Protein AF-A0A9P8UMS5-F1 (afdb_monomer_lite)

Sequence (512 aa):
MGGIAFSLKDPRGLNTPRMPPNVYRQVRDHCHSALRKRFMAVASPIEAPAKKDYGDVDVFVAWDKTQTPLGNFEDIGQLLGAPYARVDDLVNCEAQFAVPWPEGLDEPDGSVYELNLRYCQIDLHICQSINELHWMLWYYAHGDLKPMIQNMIRPFNITISTKGLFLRIPEIRNGSKRILITNEPSEALRLLDYDPFDPAWEHEFTSIEQLFKFTTKCRFFGGFHHTELTGEDGRIMAVRDVFKSWVADFIPTCVDSHTEAYMTSDQVRAIIFDLFPKTKAEYKLALLKAKKRKRSDLINHTIKPCIPLIEGMTTKWHNVASTALVEIIMDLNYSLGFAPTRLLRDVNGNYNEQEVRVFVKEAWKLVGDAAWDRQYGPMCKYGQCLEKKASEAEYEGENRSDEEPQTEDDDEGIKFPSRPEGFRQTCNVIKSGRYTREGDEDSAFETIYCEDSDEETGGLFKKPDYRDHDYSKHSRLDNLLPKNIDRWMDCVKQKKGNTIDPDLLEGLNMWA

Foldseek 3Di:
DDQCCQQPVNPNNAAADWAAPVQLVVLQVLLQVLCVVFFVDKDFAAEAAPDGTHNETEIEGEHGPVPPDDPPCVVVCVSSVFPDKDQPPDDPARIKTWHWGDPPPPDPPPDDDPDRTYTHIYGYHYDHDVLLSQLQSLCPHNNCLNVLLQLLCVQLQWHDDSQAIWHFDCVFPNRPDIDHLDSHVCLVCVLQVHDPPPCSRVHYDNDLVVSLVNSCNGPSNLARLPPDDDPVLVVCLVPPVSSVCSPPPVSVVCNVPRPDDHDHSVNSVVVSCVSGVVRVVVSVVVVVVRVVVLLVCCLPVQQLVLQDPDPPDDPVLSVQLSVQLSCCLPVVDCVLVDHQPDDQADPVRRGPSVSSSVSNNVCSVVSSVSSCCVVCVVVVVVVVVVVVVVVVVVVVVVPDDDDDDDDDDDDDDDDDDDDDDDDDDDDDDDDDDDDDDDDDDDDDDPDDDDPDDPDDDDDDDDDDDDDDDDPPDDPDDPPDPPPVVVVVVVVVCVVPPNDDPVVVVVVVVSVD

Organism: NCBI:txid152316

Structure (mmCIF, N/CA/C/O backbone):
data_AF-A0A9P8UMS5-F1
#
_entry.id   AF-A0A9P8UMS5-F1
#
loop_
_atom_site.group_PDB
_atom_site.id
_atom_site.type_symbol
_atom_site.label_atom_id
_atom_site.label_alt_id
_atom_site.label_comp_id
_atom_site.label_asym_id
_atom_site.label_entity_id
_atom_site.label_seq_id
_atom_site.pdbx_PDB_ins_code
_atom_site.Cartn_x
_atom_site.Cartn_y
_atom_site.Cartn_z
_atom_site.occupancy
_atom_site.B_iso_or_equiv
_atom_site.auth_seq_id
_atom_site.auth_comp_id
_atom_site.auth_asym_id
_atom_site.auth_atom_id
_atom_site.pdbx_PDB_model_num
ATOM 1 N N . MET A 1 1 ? 1.211 4.578 18.546 1.00 50.31 1 MET A N 1
ATOM 2 C CA . MET A 1 1 ? 0.247 5.156 19.506 1.00 50.31 1 MET A CA 1
ATOM 3 C C . MET A 1 1 ? -0.585 6.213 18.789 1.00 50.31 1 MET A C 1
ATOM 5 O O . MET A 1 1 ? -0.018 7.227 18.403 1.00 50.31 1 MET A O 1
ATOM 9 N N . GLY A 1 2 ? -1.865 5.925 18.531 1.00 65.75 2 GLY A N 1
ATOM 10 C CA . GLY A 1 2 ? -2.870 6.878 18.027 1.00 65.75 2 GLY A CA 1
ATOM 11 C C . GLY A 1 2 ? -3.561 7.652 19.162 1.00 65.75 2 GLY A C 1
ATOM 12 O O . GLY A 1 2 ? -3.169 7.497 20.325 1.00 65.75 2 GLY A O 1
ATOM 13 N N . GLY A 1 3 ? -4.559 8.481 18.848 1.00 68.31 3 GLY A N 1
ATOM 14 C CA . GLY A 1 3 ? -5.331 9.233 19.856 1.00 68.31 3 GLY A CA 1
ATOM 15 C C . GLY A 1 3 ? -4.737 10.565 20.346 1.00 68.31 3 GLY A C 1
ATOM 16 O O . GLY A 1 3 ? -5.070 11.026 21.436 1.00 68.31 3 GLY A O 1
ATOM 17 N N . ILE A 1 4 ? -3.807 11.170 19.598 1.00 81.25 4 ILE A N 1
ATOM 18 C CA . ILE A 1 4 ? -3.137 12.432 19.989 1.00 81.25 4 ILE A CA 1
ATOM 19 C C . ILE A 1 4 ? -3.641 13.667 19.232 1.00 81.25 4 ILE A C 1
ATOM 21 O O . ILE A 1 4 ? -3.075 14.757 19.360 1.00 81.25 4 ILE A O 1
ATOM 25 N N . ALA A 1 5 ? -4.662 13.502 18.388 1.00 81.94 5 ALA A N 1
ATOM 26 C CA . ALA A 1 5 ? -5.117 14.552 17.487 1.00 81.94 5 ALA A CA 1
ATOM 27 C C . ALA A 1 5 ? -5.604 15.781 18.250 1.00 81.94 5 ALA A C 1
ATOM 29 O O . ALA A 1 5 ? -5.237 16.901 17.910 1.00 81.94 5 ALA A O 1
ATOM 30 N N . PHE A 1 6 ? -6.392 15.569 19.299 1.00 85.00 6 PHE A N 1
ATOM 31 C CA . PHE A 1 6 ? -6.988 16.662 20.057 1.00 85.00 6 PHE A CA 1
ATOM 32 C C . PHE A 1 6 ? -6.172 17.091 21.279 1.00 85.00 6 PHE A C 1
ATOM 34 O O . PHE A 1 6 ? -6.304 18.229 21.718 1.00 85.00 6 PHE A O 1
ATOM 41 N N . SER A 1 7 ? -5.313 16.219 21.806 1.00 81.00 7 SER A N 1
ATOM 42 C CA . SER A 1 7 ? -4.506 16.514 22.994 1.00 81.00 7 SER A CA 1
ATOM 43 C C . SER A 1 7 ? -3.207 17.256 22.679 1.00 81.00 7 SER A C 1
ATOM 45 O O . SER A 1 7 ? -2.796 18.109 23.460 1.00 81.00 7 SER A O 1
ATOM 47 N N . LEU A 1 8 ? -2.558 16.955 21.545 1.00 76.94 8 LEU A N 1
ATOM 48 C CA . LEU A 1 8 ? -1.265 17.551 21.176 1.00 76.94 8 LEU A CA 1
ATOM 49 C C . LEU A 1 8 ? -1.310 18.394 19.901 1.00 76.94 8 LEU A C 1
ATOM 51 O O . LEU A 1 8 ? -0.555 19.357 19.791 1.00 76.94 8 LEU A O 1
ATOM 55 N N . LYS A 1 9 ? -2.135 18.016 18.916 1.00 75.88 9 LYS A N 1
ATOM 56 C CA . LYS A 1 9 ? -2.167 18.704 17.612 1.00 75.88 9 LYS A CA 1
ATOM 57 C C . LYS A 1 9 ? -3.229 19.798 17.529 1.00 75.88 9 LYS A C 1
ATOM 59 O O . LYS A 1 9 ? -3.128 20.669 16.671 1.00 75.88 9 LYS A O 1
ATOM 64 N N . ASP A 1 10 ? -4.240 19.754 18.389 1.00 76.62 10 ASP A N 1
ATOM 65 C CA . ASP A 1 10 ? -5.290 20.762 18.438 1.00 76.62 10 ASP A CA 1
ATOM 66 C C . ASP A 1 10 ? -4.930 21.867 19.445 1.00 76.62 10 ASP A C 1
ATOM 68 O O . ASP A 1 10 ? -4.607 21.549 20.593 1.00 76.62 10 ASP A O 1
ATOM 72 N N . PRO A 1 11 ? -5.021 23.158 19.071 1.00 78.31 11 PRO A N 1
ATOM 73 C CA . PRO A 1 11 ? -4.744 24.270 19.982 1.00 78.31 11 PRO A CA 1
ATOM 74 C C . PRO A 1 11 ? -5.597 24.272 21.256 1.00 78.31 11 PRO A C 1
ATOM 76 O O . PRO A 1 11 ? -5.206 24.878 22.251 1.00 78.31 11 PRO A O 1
ATOM 79 N N . ARG A 1 12 ? -6.767 23.619 21.231 1.00 83.06 12 ARG A N 1
ATOM 80 C CA . ARG A 1 12 ? -7.668 23.502 22.383 1.00 83.06 12 ARG A CA 1
ATOM 81 C C . ARG A 1 12 ? -7.149 22.529 23.441 1.00 83.06 12 ARG A C 1
ATOM 83 O O . ARG A 1 12 ? -7.604 22.620 24.575 1.00 83.06 12 ARG A O 1
ATOM 90 N N . GLY A 1 13 ? -6.245 21.609 23.086 1.00 84.31 13 GLY A N 1
ATOM 91 C CA . GLY A 1 13 ? -5.661 20.640 24.018 1.00 84.31 13 GLY A CA 1
ATOM 92 C C . GLY A 1 13 ? -6.715 19.816 24.762 1.00 84.31 13 GLY A C 1
ATOM 93 O O . GLY A 1 13 ? -6.691 19.756 25.991 1.00 84.31 13 GLY A O 1
ATOM 94 N N . LEU A 1 14 ? -7.678 19.233 24.037 1.00 88.88 14 LEU A N 1
ATOM 95 C CA . LEU A 1 14 ? -8.780 18.501 24.666 1.00 88.88 14 LEU A CA 1
ATOM 96 C C . LEU A 1 14 ? -8.260 17.287 25.445 1.00 88.88 14 LEU A C 1
ATOM 98 O O . LEU A 1 14 ? -7.331 16.595 25.023 1.00 88.88 14 LEU A O 1
ATOM 102 N N . ASN A 1 15 ? -8.925 16.990 26.560 1.00 90.50 15 ASN A N 1
ATOM 103 C CA . ASN A 1 15 ? -8.635 15.816 27.370 1.00 90.50 15 ASN A CA 1
ATOM 104 C C . ASN A 1 15 ? -9.148 14.540 26.679 1.00 90.50 15 ASN A C 1
ATOM 106 O O . ASN A 1 15 ? -10.317 14.178 26.826 1.00 90.50 15 ASN A O 1
ATOM 110 N N . THR A 1 16 ? -8.273 13.859 25.934 1.00 91.69 16 THR A N 1
ATOM 111 C CA . THR A 1 16 ? -8.545 12.564 25.286 1.00 91.69 16 THR A CA 1
ATOM 112 C C . THR A 1 16 ? -7.720 11.438 25.919 1.00 91.69 16 THR A C 1
ATOM 114 O O . THR A 1 16 ? -6.693 11.034 25.359 1.00 91.69 16 THR A O 1
ATOM 117 N N . PRO A 1 17 ? -8.095 10.949 27.116 1.00 91.62 17 PRO A N 1
ATOM 118 C CA . PRO A 1 17 ? -7.353 9.884 27.775 1.00 91.62 17 PRO A CA 1
ATOM 119 C C . PRO A 1 17 ? -7.527 8.552 27.038 1.00 91.62 17 PRO A C 1
ATOM 121 O O . PRO A 1 17 ? -8.461 8.357 26.261 1.00 91.62 17 PRO A O 1
ATOM 124 N N . ARG A 1 18 ? -6.622 7.608 27.310 1.00 92.19 18 ARG A N 1
ATOM 125 C CA . ARG A 1 18 ? -6.699 6.252 26.756 1.00 92.19 18 ARG A CA 1
ATOM 126 C C . ARG A 1 18 ? -7.972 5.555 27.254 1.00 92.19 18 ARG A C 1
ATOM 128 O O . ARG A 1 18 ? -8.254 5.558 28.449 1.00 92.19 18 ARG A O 1
ATOM 135 N N . MET A 1 19 ? -8.728 4.957 26.338 1.00 94.00 19 MET A N 1
ATOM 136 C CA . MET A 1 19 ? -9.972 4.242 26.615 1.00 94.00 19 MET A CA 1
ATOM 137 C C . MET A 1 19 ? -9.683 2.811 27.080 1.00 94.00 19 MET A C 1
ATOM 139 O O . MET A 1 19 ? -8.989 2.090 26.363 1.00 94.00 19 MET A O 1
ATOM 143 N N . PRO A 1 20 ? -10.233 2.348 28.212 1.00 93.75 20 PRO A N 1
ATOM 144 C CA . PRO A 1 20 ? -10.249 0.925 28.537 1.00 93.75 20 PRO A CA 1
ATOM 145 C C . PRO A 1 20 ? -11.210 0.148 27.606 1.00 93.75 20 PRO A C 1
ATOM 147 O O . PRO A 1 20 ? -12.042 0.754 26.921 1.00 93.75 20 PRO A O 1
ATOM 150 N N . PRO A 1 21 ? -11.127 -1.198 27.537 1.00 93.00 21 PRO A N 1
ATOM 151 C CA . PRO A 1 21 ? -11.826 -1.986 26.514 1.00 93.00 21 PRO A CA 1
ATOM 152 C C . PRO A 1 21 ? -13.359 -1.878 26.544 1.00 93.00 21 PRO A C 1
ATOM 154 O O . PRO A 1 21 ? -14.007 -1.939 25.502 1.00 93.00 21 PRO A O 1
ATOM 157 N N . ASN A 1 22 ? -13.957 -1.731 27.726 1.00 93.75 22 ASN A N 1
ATOM 158 C CA . ASN A 1 22 ? -15.392 -1.481 27.911 1.00 93.75 22 ASN A CA 1
ATOM 159 C C . ASN A 1 22 ? -15.822 -0.148 27.280 1.00 93.75 22 ASN A C 1
ATOM 161 O O . ASN A 1 22 ? -16.784 -0.136 26.513 1.00 93.75 22 ASN A O 1
ATOM 165 N N . VAL A 1 23 ? -15.084 0.934 27.546 1.00 95.25 23 VAL A N 1
ATOM 166 C CA . VAL A 1 23 ? -15.357 2.262 26.977 1.00 95.25 23 VAL A CA 1
ATOM 167 C C . VAL A 1 23 ? -15.162 2.245 25.467 1.00 95.25 23 VAL A C 1
ATOM 169 O O . VAL A 1 23 ? -16.056 2.666 24.740 1.00 95.25 23 VAL A O 1
ATOM 172 N N . TYR A 1 24 ? -14.044 1.694 24.984 1.00 95.56 24 TYR A N 1
ATOM 173 C CA . TYR A 1 24 ? -13.771 1.584 23.549 1.00 95.56 24 TYR A CA 1
ATOM 174 C C . TYR A 1 24 ? -14.909 0.869 22.807 1.00 95.56 24 TYR A C 1
ATOM 176 O O . TYR A 1 24 ? -15.421 1.393 21.820 1.00 95.56 24 TYR A O 1
ATOM 184 N N . ARG A 1 25 ? -15.358 -0.295 23.305 1.00 95.56 25 ARG A N 1
ATOM 185 C CA . ARG A 1 25 ? -16.455 -1.050 22.678 1.00 95.56 25 ARG A CA 1
ATOM 186 C C . ARG A 1 25 ? -17.756 -0.256 22.660 1.00 95.56 25 ARG A C 1
ATOM 188 O O . ARG A 1 25 ? -18.383 -0.178 21.610 1.00 95.56 25 ARG A O 1
ATOM 195 N N . GLN A 1 26 ? -18.132 0.377 23.774 1.00 96.31 26 GLN A N 1
ATOM 196 C CA . GLN A 1 26 ? -19.353 1.183 23.820 1.00 96.31 26 GLN A CA 1
ATOM 197 C C . GLN A 1 26 ? -19.298 2.356 22.833 1.00 96.31 26 GLN A C 1
ATOM 199 O O . GLN A 1 26 ? -20.264 2.594 22.110 1.00 96.31 26 GLN A O 1
ATOM 204 N N . VAL A 1 27 ? -18.172 3.071 22.775 1.00 97.06 27 VAL A N 1
ATOM 205 C CA . VAL A 1 27 ? -17.989 4.211 21.867 1.00 97.06 27 VAL A CA 1
ATOM 206 C C . VAL A 1 27 ? -18.002 3.754 20.410 1.00 97.06 27 VAL A C 1
ATOM 208 O O . VAL A 1 27 ? -18.697 4.354 19.591 1.00 97.06 27 VAL A O 1
ATOM 211 N N . ARG A 1 28 ? -17.297 2.666 20.081 1.00 97.69 28 ARG A N 1
ATOM 212 C CA . ARG A 1 28 ? -17.305 2.065 18.742 1.00 97.69 28 ARG A CA 1
ATOM 213 C C . ARG A 1 28 ? -18.715 1.672 18.317 1.00 97.69 28 ARG A C 1
ATOM 215 O O . ARG A 1 28 ? -19.142 2.041 17.225 1.00 97.69 28 ARG A O 1
ATOM 222 N N . ASP A 1 29 ? -19.447 0.964 19.171 1.00 97.62 29 ASP A N 1
ATOM 223 C CA . ASP A 1 29 ? -20.788 0.466 18.856 1.00 97.62 29 ASP A CA 1
ATOM 224 C C . ASP A 1 29 ? -21.794 1.622 18.708 1.00 97.62 29 ASP A C 1
ATOM 226 O O . ASP A 1 29 ? -22.626 1.608 17.794 1.00 97.62 29 ASP A O 1
ATOM 230 N N . HIS A 1 30 ? -21.666 2.669 19.533 1.00 97.38 30 HIS A N 1
ATOM 231 C CA . HIS A 1 30 ? -22.403 3.929 19.376 1.00 97.38 30 HIS A CA 1
ATOM 232 C C . HIS A 1 30 ? -22.115 4.586 18.023 1.00 97.38 30 HIS A C 1
ATOM 234 O O . HIS A 1 30 ? -23.048 4.878 17.272 1.00 97.38 30 HIS A O 1
ATOM 240 N N . CYS A 1 31 ? -20.837 4.752 17.668 1.00 98.06 31 CYS A N 1
ATOM 241 C CA . CYS A 1 31 ? -20.433 5.346 16.392 1.00 98.06 31 CYS A CA 1
ATOM 242 C C . CYS A 1 31 ? -20.947 4.525 15.205 1.00 98.06 31 CYS A C 1
ATOM 244 O O . CYS A 1 31 ? -21.504 5.082 14.260 1.00 98.06 31 CYS A O 1
ATOM 246 N N . HIS A 1 32 ? -20.833 3.195 15.264 1.00 98.38 32 HIS A N 1
ATOM 247 C CA . HIS A 1 32 ? -21.359 2.297 14.235 1.00 98.38 32 HIS A CA 1
ATOM 248 C C . HIS A 1 32 ? -22.870 2.459 14.061 1.00 98.38 32 HIS A C 1
ATOM 250 O O . HIS A 1 32 ? -23.351 2.604 12.937 1.00 98.38 32 HIS A O 1
ATOM 256 N N . SER A 1 33 ? -23.622 2.462 15.163 1.00 98.06 33 SER A N 1
ATOM 257 C CA . SER A 1 33 ? -25.077 2.642 15.152 1.00 98.06 33 SER A CA 1
ATOM 258 C C . SER A 1 33 ? -25.486 3.997 14.564 1.00 98.06 33 SER A C 1
ATOM 260 O O . SER A 1 33 ? -26.374 4.070 13.710 1.00 98.06 33 SER A O 1
ATOM 262 N N . ALA A 1 34 ? -24.801 5.072 14.961 1.00 97.00 34 ALA A N 1
ATOM 263 C CA . ALA A 1 34 ? -25.041 6.414 14.447 1.00 97.00 34 ALA A CA 1
ATOM 264 C C . ALA A 1 34 ? -24.755 6.519 12.942 1.00 97.00 34 ALA A C 1
ATOM 266 O O . ALA A 1 34 ? -25.605 6.988 12.182 1.00 97.00 34 ALA A O 1
ATOM 267 N N . LEU A 1 35 ? -23.596 6.033 12.494 1.00 96.56 35 LEU A N 1
ATOM 268 C CA . LEU A 1 35 ? -23.153 6.150 11.105 1.00 96.56 35 LEU A CA 1
ATOM 269 C C . LEU A 1 35 ? -23.961 5.268 10.145 1.00 96.56 35 LEU A C 1
ATOM 271 O O . LEU A 1 35 ? -24.171 5.667 9.000 1.00 96.56 35 LEU A O 1
ATOM 275 N N . ARG A 1 36 ? -24.510 4.127 10.592 1.00 96.69 36 ARG A N 1
ATOM 276 C CA . ARG A 1 36 ? -25.397 3.273 9.766 1.00 96.69 36 ARG A CA 1
ATOM 277 C C . ARG A 1 36 ? -26.683 3.973 9.316 1.00 96.69 36 ARG A C 1
ATOM 279 O O . ARG A 1 36 ? -27.312 3.542 8.343 1.00 96.69 36 ARG A O 1
ATOM 286 N N . LYS A 1 37 ? -27.066 5.071 9.977 1.00 94.19 37 LYS A N 1
ATOM 287 C CA . LYS A 1 37 ? -28.181 5.928 9.543 1.00 94.19 37 LYS A CA 1
ATOM 288 C C . LYS A 1 37 ? -27.893 6.609 8.201 1.00 94.19 37 LYS A C 1
ATOM 290 O O . LYS A 1 37 ? -28.827 6.832 7.438 1.00 94.19 37 LYS A O 1
ATOM 295 N N . ARG A 1 38 ? -26.619 6.886 7.895 1.00 92.38 38 ARG A N 1
ATOM 296 C CA . ARG A 1 38 ? -26.173 7.566 6.669 1.00 92.38 38 ARG A CA 1
ATOM 297 C C . ARG A 1 38 ? -25.473 6.628 5.686 1.00 92.38 38 ARG A C 1
ATOM 299 O O . ARG A 1 38 ? -25.770 6.662 4.501 1.00 92.38 38 ARG A O 1
ATOM 306 N N . PHE A 1 39 ? -24.613 5.737 6.164 1.00 94.50 39 PHE A N 1
ATOM 307 C CA . PHE A 1 39 ? -23.830 4.834 5.317 1.00 94.50 39 PHE A CA 1
ATOM 308 C C . PHE A 1 39 ? -24.444 3.431 5.267 1.00 94.50 39 PHE A C 1
ATOM 310 O O . PHE A 1 39 ? -25.056 2.973 6.237 1.00 94.50 39 PHE A O 1
ATOM 317 N N . MET A 1 40 ? -24.322 2.737 4.130 1.00 94.75 40 MET A N 1
ATOM 318 C CA . MET A 1 40 ? -24.740 1.329 4.034 1.00 94.75 40 MET A CA 1
ATOM 319 C C . MET A 1 40 ? -23.767 0.404 4.755 1.00 94.75 40 MET A C 1
ATOM 321 O O . MET A 1 40 ? -24.208 -0.481 5.483 1.00 94.75 40 MET A O 1
ATOM 325 N N . ALA A 1 41 ? -22.464 0.630 4.588 1.00 96.88 41 ALA A N 1
ATOM 326 C CA . ALA A 1 41 ? -21.433 -0.161 5.239 1.00 96.88 41 ALA A CA 1
ATOM 327 C C . ALA A 1 41 ? -20.692 0.685 6.271 1.00 96.88 41 ALA A C 1
ATOM 329 O O . ALA A 1 41 ? -20.246 1.793 5.972 1.00 96.88 41 ALA A O 1
ATOM 330 N N . VAL A 1 42 ? -20.579 0.143 7.484 1.00 97.88 42 VAL A N 1
ATOM 331 C CA . VAL A 1 42 ? -19.840 0.728 8.604 1.00 97.88 42 VAL A CA 1
ATOM 332 C C . VAL A 1 42 ? -19.147 -0.397 9.354 1.00 97.88 42 VAL A C 1
ATOM 334 O O . VAL A 1 42 ? -19.814 -1.345 9.789 1.00 97.88 42 VAL A O 1
ATOM 337 N N . ALA A 1 43 ? -17.833 -0.285 9.501 1.00 97.75 43 ALA A N 1
ATOM 338 C CA . ALA A 1 43 ? -16.999 -1.291 10.137 1.00 97.75 43 ALA A CA 1
ATOM 339 C C . ALA A 1 43 ? -15.768 -0.661 10.802 1.00 97.75 43 ALA A C 1
ATOM 341 O O . ALA A 1 43 ? -15.389 0.466 10.499 1.00 97.75 43 ALA A O 1
ATOM 342 N N . SER A 1 44 ? -15.129 -1.417 11.690 1.00 97.06 44 SER A N 1
ATOM 343 C CA . SER A 1 44 ? -13.819 -1.092 12.261 1.00 97.06 44 SER A CA 1
ATOM 344 C C . SER A 1 44 ? -12.882 -2.278 12.029 1.00 97.06 44 SER A C 1
ATOM 346 O O . SER A 1 44 ? -13.373 -3.411 11.992 1.00 97.06 44 SER A O 1
ATOM 348 N N . PRO A 1 45 ? -11.568 -2.057 11.853 1.00 96.12 45 PRO A N 1
ATOM 349 C CA . PRO A 1 45 ? -10.610 -3.147 11.718 1.00 96.12 45 PRO A CA 1
ATOM 350 C C . PRO A 1 45 ? -10.573 -4.020 12.976 1.00 96.12 45 PRO A C 1
ATOM 352 O O . PRO A 1 45 ? -10.928 -3.580 14.069 1.00 96.12 45 PRO A O 1
ATOM 355 N N . ILE A 1 46 ? -10.110 -5.260 12.819 1.00 95.31 46 ILE A N 1
ATOM 356 C CA . ILE A 1 46 ? -9.859 -6.148 13.959 1.00 95.31 46 ILE A CA 1
ATOM 357 C C . ILE A 1 46 ? -8.671 -5.598 14.749 1.00 95.31 46 ILE A C 1
ATOM 359 O O . ILE A 1 46 ? -7.640 -5.252 14.171 1.00 95.31 46 ILE A O 1
ATOM 363 N N . GLU A 1 47 ? -8.813 -5.522 16.066 1.00 93.56 47 GLU A N 1
ATOM 364 C CA . GLU A 1 47 ? -7.811 -4.928 16.944 1.00 93.56 47 GLU A CA 1
ATOM 365 C C . GLU A 1 47 ? -6.597 -5.839 17.159 1.00 93.56 47 GLU A C 1
ATOM 367 O O . GLU A 1 47 ? -6.632 -7.053 16.956 1.00 93.56 47 GLU A O 1
ATOM 372 N N . ALA A 1 48 ? -5.483 -5.236 17.574 1.00 90.62 48 ALA A N 1
ATOM 373 C CA . ALA A 1 48 ? -4.294 -5.990 17.950 1.00 90.62 48 ALA A CA 1
ATOM 374 C C . ALA A 1 48 ? -4.542 -6.802 19.240 1.00 90.62 48 ALA A C 1
ATOM 376 O O . ALA A 1 48 ? -5.182 -6.296 20.168 1.00 90.62 48 ALA A O 1
ATOM 377 N N . PRO A 1 49 ? -3.988 -8.022 19.355 1.00 91.94 49 PRO A N 1
ATOM 378 C CA . PRO A 1 49 ? -4.199 -8.865 20.525 1.00 91.94 49 PRO A CA 1
ATOM 379 C C . PRO A 1 49 ? -3.668 -8.235 21.815 1.00 91.94 49 PRO A C 1
ATOM 381 O O . PRO A 1 49 ? -2.647 -7.547 21.821 1.00 91.94 49 PRO A O 1
ATOM 384 N N . ALA A 1 50 ? -4.324 -8.561 22.933 1.00 85.06 50 ALA A N 1
ATOM 385 C CA . ALA A 1 50 ? -3.910 -8.195 24.293 1.00 85.06 50 ALA A CA 1
ATOM 386 C C . ALA A 1 50 ? -3.788 -6.679 24.566 1.00 85.06 50 ALA A C 1
ATOM 388 O O . ALA A 1 50 ? -3.127 -6.263 25.524 1.00 85.06 50 ALA A O 1
ATOM 389 N N . LYS A 1 51 ? -4.443 -5.841 23.754 1.00 87.44 51 LYS A N 1
ATOM 390 C CA . LYS A 1 51 ? -4.459 -4.389 23.938 1.00 87.44 51 LYS A CA 1
ATOM 391 C C . LYS A 1 51 ? -5.232 -4.026 25.213 1.00 87.44 51 LYS A C 1
ATOM 393 O O . LYS A 1 51 ? -6.404 -4.366 25.371 1.00 87.44 51 LYS A O 1
ATOM 398 N N . LYS A 1 52 ? -4.558 -3.341 26.142 1.00 89.62 52 LYS A N 1
ATOM 399 C CA . LYS A 1 52 ? -5.139 -2.940 27.438 1.00 89.62 52 LYS A CA 1
ATOM 400 C C . LYS A 1 52 ? -5.951 -1.652 27.352 1.00 89.62 52 LYS A C 1
ATOM 402 O O . LYS A 1 52 ? -6.858 -1.462 28.153 1.00 89.62 52 LYS A O 1
ATOM 407 N N . ASP A 1 53 ? -5.618 -0.790 26.397 1.00 92.19 53 ASP A N 1
ATOM 408 C CA . ASP A 1 53 ? -6.266 0.499 26.195 1.00 92.19 53 ASP A CA 1
ATOM 409 C C . ASP A 1 53 ? -6.165 0.988 24.735 1.00 92.19 53 ASP A C 1
ATOM 411 O O . ASP A 1 53 ? -5.362 0.498 23.936 1.00 92.19 53 ASP A O 1
ATOM 415 N N . TYR A 1 54 ? -6.990 1.971 24.378 1.00 93.69 54 TYR A N 1
ATOM 416 C CA . TYR A 1 54 ? -7.192 2.461 23.012 1.00 93.69 54 TYR A CA 1
ATOM 417 C C . TYR A 1 54 ? -7.051 3.987 22.980 1.00 93.69 54 TYR A C 1
ATOM 419 O O . TYR A 1 54 ? -7.433 4.664 23.927 1.00 93.69 54 TYR A O 1
ATOM 427 N N . GLY A 1 55 ? -6.462 4.545 21.923 1.00 92.44 55 GLY A N 1
ATOM 428 C CA . GLY A 1 55 ? -6.311 6.007 21.795 1.00 92.44 55 GLY A CA 1
ATOM 429 C C . GLY A 1 55 ? -7.450 6.644 21.023 1.00 92.44 55 GLY A C 1
ATOM 430 O O . GLY A 1 55 ? -7.827 7.782 21.273 1.00 92.44 55 GLY A O 1
ATOM 431 N N . ASP A 1 56 ? -7.974 5.873 20.092 1.00 94.75 56 ASP A N 1
ATOM 432 C CA . ASP A 1 56 ? -8.887 6.254 19.044 1.00 94.75 56 ASP A CA 1
ATOM 433 C C . ASP A 1 56 ? -9.782 5.064 18.690 1.00 94.75 56 ASP A C 1
ATOM 435 O O . ASP A 1 56 ? -9.512 3.917 19.069 1.00 94.75 56 ASP A O 1
ATOM 439 N N . VAL A 1 57 ? -10.869 5.369 17.987 1.00 96.25 57 VAL A N 1
ATOM 440 C CA . VAL A 1 57 ? -11.704 4.401 17.281 1.00 96.25 57 VAL A CA 1
ATOM 441 C C . VAL A 1 57 ? -11.599 4.691 15.790 1.00 96.25 57 VAL A C 1
ATOM 443 O O . VAL A 1 57 ? -12.113 5.710 15.331 1.00 96.25 57 VAL A O 1
ATOM 446 N N . ASP A 1 58 ? -10.979 3.789 15.035 1.00 96.44 58 ASP A N 1
ATOM 447 C CA . ASP A 1 58 ? -10.974 3.853 13.574 1.00 96.44 58 ASP A CA 1
ATOM 448 C C . ASP A 1 58 ? -12.302 3.307 13.027 1.00 96.44 58 ASP A C 1
ATOM 450 O O . ASP A 1 58 ? -12.682 2.159 13.292 1.00 96.44 58 ASP A O 1
ATOM 454 N N . VAL A 1 59 ? -13.030 4.113 12.254 1.00 97.56 59 VAL A N 1
ATOM 455 C CA . VAL A 1 59 ? -14.301 3.716 11.634 1.00 97.56 59 VAL A CA 1
ATOM 456 C C . VAL A 1 59 ? -14.242 3.927 10.129 1.00 97.56 59 VAL A C 1
ATOM 458 O O . VAL A 1 59 ? -14.060 5.041 9.651 1.00 97.56 59 VAL A O 1
ATOM 461 N N . PHE A 1 60 ? -14.460 2.852 9.379 1.00 97.50 60 PHE A N 1
ATOM 462 C CA . PHE A 1 60 ? -14.509 2.839 7.923 1.00 97.50 60 PHE A CA 1
ATOM 463 C C . PHE A 1 60 ? -15.957 2.805 7.458 1.00 97.50 60 PHE A C 1
ATOM 465 O O . PHE A 1 60 ? -16.751 1.976 7.916 1.00 97.50 60 PHE A O 1
ATOM 472 N N . VAL A 1 61 ? -16.296 3.692 6.527 1.00 96.38 61 VAL A N 1
ATOM 473 C CA . VAL A 1 61 ? -17.636 3.800 5.952 1.00 96.38 61 VAL A CA 1
ATOM 474 C C . VAL A 1 61 ? -17.599 3.756 4.431 1.00 96.38 61 VAL A C 1
ATOM 476 O O . VAL A 1 61 ? -16.635 4.198 3.811 1.00 96.38 61 VAL A O 1
ATOM 479 N N . ALA A 1 62 ? -18.655 3.226 3.818 1.00 94.88 62 ALA A N 1
ATOM 480 C CA . ALA A 1 62 ? -18.837 3.236 2.369 1.00 94.88 62 ALA A CA 1
ATOM 481 C C . ALA A 1 62 ? -20.322 3.327 1.995 1.00 94.88 62 ALA A C 1
ATOM 483 O O . ALA A 1 62 ? -21.202 2.995 2.795 1.00 94.88 62 ALA A O 1
ATOM 484 N N . TRP A 1 63 ? -20.572 3.742 0.747 1.00 91.06 63 TRP A N 1
ATOM 485 C CA . TRP A 1 63 ? -21.909 3.924 0.168 1.00 91.06 63 TRP A CA 1
ATOM 486 C C . TRP A 1 63 ? -22.796 4.845 1.009 1.00 91.06 63 TRP A C 1
ATOM 488 O O . TRP A 1 63 ? -23.668 4.409 1.765 1.00 91.06 63 TRP A O 1
ATOM 498 N N . ASP A 1 64 ? -22.549 6.145 0.859 1.00 89.62 64 ASP A N 1
ATOM 499 C CA . ASP A 1 64 ? -23.370 7.188 1.461 1.00 89.62 64 ASP A CA 1
ATOM 500 C C . ASP A 1 64 ? -24.782 7.199 0.842 1.00 89.62 64 ASP A C 1
ATOM 502 O O . ASP A 1 64 ? -24.951 7.446 -0.355 1.00 89.62 64 ASP A O 1
ATOM 506 N N . LYS A 1 65 ? -25.804 6.917 1.659 1.00 87.19 65 LYS A N 1
ATOM 507 C CA . LYS A 1 65 ? -27.209 6.806 1.231 1.00 87.19 65 LYS A CA 1
ATOM 508 C C . LYS A 1 65 ? -27.809 8.159 0.873 1.00 87.19 65 LYS A C 1
ATOM 510 O O . LYS A 1 65 ? -28.765 8.214 0.104 1.00 87.19 65 LYS A O 1
ATOM 515 N N . THR A 1 66 ? -27.291 9.243 1.446 1.00 79.50 66 THR A N 1
ATOM 516 C CA . THR A 1 66 ? -27.858 10.585 1.269 1.00 79.50 66 THR A CA 1
ATOM 517 C C . THR A 1 66 ? -27.379 11.252 -0.016 1.00 79.50 66 THR A C 1
ATOM 519 O O . THR A 1 66 ? -27.917 12.294 -0.381 1.00 79.50 66 THR A O 1
ATOM 522 N N . GLN A 1 67 ? -26.378 10.673 -0.700 1.00 71.12 67 GLN A N 1
ATOM 523 C CA . GLN A 1 67 ? -25.701 11.254 -1.871 1.00 71.12 67 GLN A CA 1
ATOM 524 C C . GLN A 1 67 ? -25.213 12.696 -1.645 1.00 71.12 67 GLN A C 1
ATOM 526 O O . GLN A 1 67 ? -24.955 13.435 -2.596 1.00 71.12 67 GLN A O 1
ATOM 531 N N . THR A 1 68 ? -25.089 13.115 -0.384 1.00 69.19 68 THR A N 1
ATOM 532 C CA . THR A 1 68 ? -24.538 14.420 -0.033 1.00 69.19 68 THR A CA 1
ATOM 533 C C . THR A 1 68 ? -23.072 14.470 -0.445 1.00 69.19 68 THR A C 1
ATOM 535 O O . THR A 1 68 ? -22.381 13.454 -0.322 1.00 69.19 68 THR A O 1
ATOM 538 N N . PRO A 1 69 ? -22.571 15.626 -0.915 1.00 65.94 69 PRO A N 1
ATOM 539 C CA . PRO A 1 69 ? -21.168 15.762 -1.272 1.00 65.94 69 PRO A CA 1
ATOM 540 C C . PRO A 1 69 ? -20.254 15.283 -0.140 1.00 65.94 69 PRO A C 1
ATOM 542 O O . PRO A 1 69 ? -20.397 15.698 1.014 1.00 65.94 69 PRO A O 1
ATOM 545 N N . LEU A 1 70 ? -19.319 14.399 -0.491 1.00 65.31 70 LEU A N 1
ATOM 546 C CA . LEU A 1 70 ? -18.235 13.965 0.384 1.00 65.31 70 LEU A CA 1
ATOM 547 C C . LEU A 1 70 ? -17.456 15.212 0.823 1.00 65.31 70 LEU A C 1
ATOM 549 O O . LEU A 1 70 ? -16.867 15.886 -0.018 1.00 65.31 70 LEU A O 1
ATOM 553 N N . GLY A 1 71 ? -17.509 15.552 2.113 1.00 62.16 71 GLY A N 1
ATOM 554 C CA . GLY A 1 71 ? -16.819 16.724 2.664 1.00 62.16 71 GLY A CA 1
ATOM 555 C C . GLY A 1 71 ? -17.651 17.605 3.598 1.00 62.16 71 GLY A C 1
ATOM 556 O O . GLY A 1 71 ? -17.067 18.378 4.352 1.00 62.16 71 GLY A O 1
ATOM 557 N N . ASN A 1 72 ? -18.987 17.483 3.620 1.00 75.94 72 ASN A N 1
ATOM 558 C CA . ASN A 1 72 ? -19.754 18.042 4.737 1.00 75.94 72 ASN A CA 1
ATOM 559 C C . ASN A 1 72 ? -19.716 17.054 5.912 1.00 75.94 72 ASN A C 1
ATOM 561 O O . ASN A 1 72 ? -20.330 1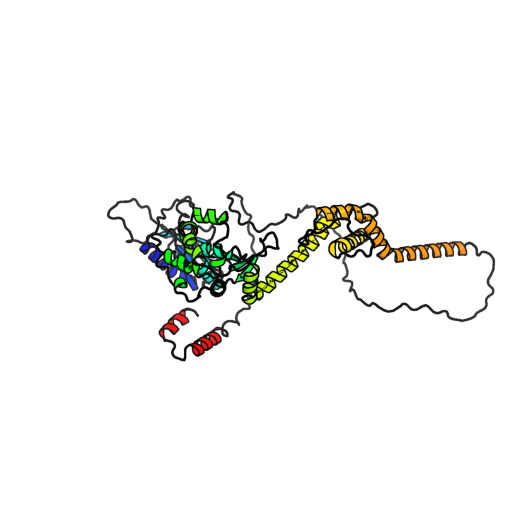5.987 5.853 1.00 75.94 72 ASN A O 1
ATOM 565 N N . PHE A 1 73 ? -18.937 17.406 6.934 1.00 89.19 73 PHE A N 1
ATOM 566 C CA . PHE A 1 73 ? -18.731 16.611 8.145 1.00 89.19 73 PHE A CA 1
ATOM 567 C C . PHE A 1 73 ? -19.546 17.116 9.342 1.00 89.19 73 PHE A C 1
ATOM 569 O O . PHE A 1 73 ? -19.506 16.495 10.403 1.00 89.19 73 PHE A O 1
ATOM 576 N N . GLU A 1 74 ? -20.276 18.228 9.204 1.00 89.25 74 GLU A N 1
ATOM 577 C CA . GLU A 1 74 ? -21.062 18.803 10.301 1.00 89.25 74 GLU A CA 1
ATOM 578 C C . GLU A 1 74 ? -22.208 17.870 10.705 1.00 89.25 74 GLU A C 1
ATOM 580 O O . GLU A 1 74 ? -22.397 17.580 11.885 1.00 89.25 74 GLU A O 1
ATOM 585 N N . ASP A 1 75 ? -22.932 17.337 9.725 1.00 89.44 75 ASP A N 1
ATOM 586 C CA . ASP A 1 75 ? -24.021 16.392 9.953 1.00 89.44 75 ASP A CA 1
ATOM 587 C C . ASP A 1 75 ? -23.510 15.046 10.494 1.00 89.44 75 ASP A C 1
ATOM 589 O O . ASP A 1 75 ? -24.158 14.445 11.350 1.00 89.44 75 ASP A O 1
ATOM 593 N N . ILE A 1 76 ? -22.316 14.601 10.083 1.00 93.31 76 ILE A N 1
ATOM 594 C CA . ILE A 1 76 ? -21.639 13.442 10.683 1.00 93.31 76 ILE A CA 1
ATOM 595 C C . ILE A 1 76 ? -21.305 13.719 12.152 1.00 93.31 76 ILE A C 1
ATOM 597 O O . ILE A 1 76 ? -21.596 12.886 13.010 1.00 93.31 76 ILE A O 1
ATOM 601 N N . GLY A 1 77 ? -20.750 14.893 12.460 1.00 94.62 77 GLY A N 1
ATOM 602 C CA . GLY A 1 77 ? -20.476 15.312 13.834 1.00 94.62 77 GLY A CA 1
ATOM 603 C C . GLY A 1 77 ? -21.742 15.323 14.692 1.00 94.62 77 GLY A C 1
ATOM 604 O O . GLY A 1 77 ? -21.750 14.759 15.786 1.00 94.62 77 GLY A O 1
ATOM 605 N N . GLN A 1 78 ? -22.845 15.864 14.167 1.00 94.31 78 GLN A N 1
ATOM 606 C CA . GLN A 1 78 ? -24.152 15.846 14.831 1.00 94.31 78 GLN A CA 1
ATOM 607 C C . GLN A 1 78 ? -24.677 14.419 15.046 1.00 94.31 78 GLN A C 1
ATOM 609 O O . GLN A 1 78 ? -25.148 14.105 16.138 1.00 94.31 78 GLN A O 1
ATOM 614 N N . LEU A 1 79 ? -24.563 13.536 14.045 1.00 94.50 79 LEU A N 1
ATOM 615 C CA . LEU A 1 79 ? -24.959 12.127 14.158 1.00 94.50 79 LEU A CA 1
ATOM 616 C C . LEU A 1 79 ? -24.178 11.395 15.253 1.00 94.50 79 LEU A C 1
ATOM 618 O O . LEU A 1 79 ? -24.764 10.600 15.990 1.00 94.50 79 LEU A O 1
ATOM 622 N N . LEU A 1 80 ? -22.875 11.663 15.359 1.00 96.25 80 LEU A N 1
ATOM 623 C CA . LEU A 1 80 ? -21.997 11.083 16.375 1.00 96.25 80 LEU A CA 1
ATOM 624 C C . LEU A 1 80 ? -22.204 11.701 17.767 1.00 96.25 80 LEU A C 1
ATOM 626 O O . LEU A 1 80 ? -21.818 11.089 18.764 1.00 96.25 80 LEU A O 1
ATOM 630 N N . GLY A 1 81 ? -22.814 12.887 17.849 1.00 95.44 81 GLY A N 1
ATOM 631 C CA . GLY A 1 81 ? -22.857 13.689 19.072 1.00 95.44 81 GLY A CA 1
ATOM 632 C C . GLY A 1 81 ? -21.493 14.292 19.422 1.00 95.44 81 GLY A C 1
ATOM 633 O O . GLY A 1 81 ? -21.180 14.471 20.595 1.00 95.44 81 GLY A O 1
ATOM 634 N N . ALA A 1 82 ? -20.660 14.559 18.415 1.00 95.69 82 ALA A N 1
ATOM 635 C CA . ALA A 1 82 ? -19.318 15.098 18.576 1.00 95.69 82 ALA A CA 1
ATOM 636 C C . ALA A 1 82 ? -19.343 16.640 18.583 1.00 95.69 82 ALA A C 1
ATOM 638 O O . ALA A 1 82 ? -19.580 17.244 17.535 1.00 95.69 82 ALA A O 1
ATOM 639 N N . PRO A 1 83 ? -19.068 17.311 19.720 1.00 93.25 83 PRO A N 1
ATOM 640 C CA . PRO A 1 83 ? -19.000 18.774 19.774 1.00 93.25 83 PRO A CA 1
ATOM 641 C C . PRO A 1 83 ? -17.789 19.359 19.038 1.00 93.25 83 PRO A C 1
ATOM 643 O O . PRO A 1 83 ? -17.769 20.557 18.755 1.00 93.25 83 PRO A O 1
ATOM 646 N N . TYR A 1 84 ? -16.775 18.543 18.737 1.00 93.06 84 TYR A N 1
ATOM 647 C CA . TYR A 1 84 ? -15.580 18.990 18.032 1.00 93.06 84 TYR A CA 1
ATOM 648 C C . TYR A 1 84 ? -15.206 18.038 16.901 1.00 93.06 84 TYR A C 1
ATOM 650 O O . TYR A 1 84 ? -15.257 16.816 17.047 1.00 93.06 84 TYR A O 1
ATOM 658 N N . ALA A 1 85 ? -14.762 18.631 15.796 1.00 93.25 85 ALA A N 1
ATOM 659 C CA . ALA A 1 85 ? -14.215 17.940 14.643 1.00 93.25 85 ALA A CA 1
ATOM 660 C C . ALA A 1 85 ? -12.916 18.617 14.183 1.00 93.25 85 ALA A C 1
ATOM 662 O O . ALA A 1 85 ? -12.688 19.805 14.445 1.00 93.25 85 ALA A O 1
ATOM 663 N N . ARG A 1 86 ? -12.075 17.849 13.493 1.00 91.25 86 ARG A N 1
ATOM 664 C CA . ARG A 1 86 ? -10.938 18.302 12.687 1.00 91.25 86 ARG A CA 1
ATOM 665 C C . ARG A 1 86 ? -11.084 17.649 11.316 1.00 91.25 86 ARG A C 1
ATOM 667 O O . ARG A 1 86 ? -11.337 16.451 11.252 1.00 91.25 86 ARG A O 1
ATOM 674 N N . VAL A 1 87 ? -10.960 18.436 10.253 1.00 88.88 87 VAL A N 1
ATOM 675 C CA . VAL A 1 87 ? -11.128 17.979 8.857 1.00 88.88 87 VAL A CA 1
ATOM 676 C C . VAL A 1 87 ? -9.984 18.437 7.950 1.00 88.88 87 VAL A C 1
ATOM 678 O O . VAL A 1 87 ? -9.770 17.865 6.888 1.00 88.88 87 VAL A O 1
ATOM 681 N N . ASP A 1 88 ? -9.209 19.425 8.398 1.00 82.62 88 ASP A N 1
ATOM 682 C CA . ASP A 1 88 ? -8.076 19.981 7.667 1.00 82.62 88 ASP A CA 1
ATOM 683 C C . ASP A 1 88 ? -6.746 19.386 8.148 1.00 82.62 88 ASP A C 1
ATOM 685 O O . ASP A 1 88 ? -6.601 18.989 9.311 1.00 82.62 88 ASP A O 1
ATOM 689 N N . ASP A 1 89 ? -5.760 19.359 7.246 1.00 78.50 89 ASP A N 1
ATOM 690 C CA . ASP A 1 89 ? -4.383 18.908 7.500 1.00 78.50 89 ASP A CA 1
ATOM 691 C C . ASP A 1 89 ? -4.285 17.498 8.116 1.00 78.50 89 ASP A C 1
ATOM 693 O O . ASP A 1 89 ? -3.387 17.183 8.909 1.00 78.50 89 ASP A O 1
ATOM 697 N N . LEU A 1 90 ? -5.233 16.629 7.756 1.00 80.06 90 LEU A N 1
ATOM 698 C CA . LEU A 1 90 ? -5.263 15.242 8.192 1.00 80.06 90 LEU A CA 1
ATOM 699 C C . LEU A 1 90 ? -4.422 14.353 7.280 1.00 80.06 90 LEU A C 1
ATOM 701 O O . LEU A 1 90 ? -4.393 14.497 6.059 1.00 80.06 90 LEU A O 1
ATOM 705 N N . VAL A 1 91 ? -3.740 13.398 7.906 1.00 67.75 91 VAL A N 1
ATOM 706 C CA . VAL A 1 91 ? -2.957 12.370 7.224 1.00 67.75 91 VAL A CA 1
ATOM 707 C C . VAL A 1 91 ? -3.550 11.030 7.642 1.00 67.75 91 VAL A C 1
ATOM 709 O O . VAL A 1 91 ? -3.537 10.702 8.828 1.00 67.75 91 VAL A O 1
ATOM 712 N N . ASN A 1 92 ? -4.033 10.265 6.660 1.00 76.69 92 ASN A N 1
ATOM 713 C CA . ASN A 1 92 ? -4.612 8.915 6.762 1.00 76.69 92 ASN A CA 1
ATOM 714 C C . ASN A 1 92 ? -6.105 8.786 7.098 1.00 76.69 92 ASN A C 1
ATOM 716 O O . ASN A 1 92 ? -6.600 7.674 6.980 1.00 76.69 92 ASN A O 1
ATOM 720 N N . CYS A 1 93 ? -6.825 9.852 7.438 1.00 83.69 93 CYS A N 1
ATOM 721 C CA . CYS A 1 93 ? -8.283 9.839 7.618 1.00 83.69 93 CYS A CA 1
ATOM 722 C C . CYS A 1 93 ? -8.916 11.077 6.974 1.00 83.69 93 CYS A C 1
ATOM 724 O O . CYS A 1 93 ? -8.232 12.074 6.734 1.00 83.69 93 CYS A O 1
ATOM 726 N N . GLU A 1 94 ? -10.216 11.010 6.692 1.00 90.12 94 GLU A N 1
ATOM 727 C CA . GLU A 1 94 ? -10.976 12.112 6.100 1.00 90.12 94 GLU A CA 1
ATOM 728 C C . GLU A 1 94 ? -11.485 13.098 7.159 1.00 90.12 94 GLU A C 1
ATOM 730 O O . GLU A 1 94 ? -11.632 14.283 6.869 1.00 90.12 94 GLU A O 1
ATOM 735 N N . ALA A 1 95 ? -11.744 12.631 8.383 1.00 92.88 95 ALA A N 1
ATOM 736 C CA . ALA A 1 95 ? -12.126 13.482 9.505 1.00 92.88 95 ALA A CA 1
ATOM 737 C C . ALA A 1 95 ? -11.781 12.838 10.850 1.00 92.88 95 ALA A C 1
ATOM 739 O O . ALA A 1 95 ? -11.775 11.616 10.985 1.00 92.88 95 ALA A O 1
ATOM 740 N N . GLN A 1 96 ? -11.558 13.671 11.863 1.00 94.75 96 GLN A N 1
ATOM 741 C CA . GLN A 1 96 ? -11.396 13.246 13.251 1.00 94.75 96 GLN A CA 1
ATOM 742 C C . GLN A 1 96 ? -12.437 13.939 14.124 1.00 94.75 96 GLN A C 1
ATOM 744 O O . GLN A 1 96 ? -12.622 15.153 14.024 1.00 94.75 96 GLN A O 1
ATOM 749 N N . PHE A 1 97 ? -13.089 13.196 15.012 1.00 95.88 97 PHE A N 1
ATOM 750 C CA . PHE A 1 97 ? -14.130 13.709 15.902 1.00 95.88 97 PHE A CA 1
ATOM 751 C C . PHE A 1 97 ? -13.770 13.469 17.364 1.00 95.88 97 PHE A C 1
ATOM 753 O O . PHE A 1 97 ? -13.156 12.459 17.704 1.00 95.88 97 PHE A O 1
ATOM 760 N N . ALA A 1 98 ? -14.173 14.390 18.235 1.00 95.56 98 ALA A N 1
ATOM 761 C CA . ALA A 1 98 ? -14.102 14.214 19.679 1.00 95.56 98 ALA A CA 1
ATOM 762 C C . ALA A 1 98 ? -15.515 13.943 20.201 1.00 95.56 98 ALA A C 1
ATOM 764 O O . ALA A 1 98 ? -16.337 14.855 20.267 1.00 95.56 98 ALA A O 1
ATOM 765 N N . VAL A 1 99 ? -15.804 12.690 20.548 1.00 96.06 99 VAL A N 1
ATOM 766 C CA . VAL A 1 99 ? -17.092 12.268 21.120 1.00 96.06 99 VAL A CA 1
ATOM 767 C C . VAL A 1 99 ? -16.986 12.297 22.648 1.00 96.06 99 VAL A C 1
ATOM 769 O O . VAL A 1 99 ? -15.961 11.862 23.169 1.00 96.06 99 VAL A O 1
ATOM 772 N N . PRO A 1 100 ? -17.978 12.812 23.398 1.00 94.69 100 PRO A N 1
ATOM 773 C CA . PRO A 1 100 ? -17.924 12.823 24.858 1.00 94.69 100 PRO A CA 1
ATOM 774 C C . PRO A 1 100 ? -17.752 11.418 25.440 1.00 94.69 100 PRO A C 1
ATOM 776 O O . PRO A 1 100 ? -18.311 10.445 24.934 1.00 94.69 100 PRO A O 1
ATOM 779 N N . TRP A 1 101 ? -16.983 11.315 26.520 1.00 93.31 101 TRP A N 1
ATOM 780 C CA . TRP A 1 101 ? -16.805 10.052 27.225 1.00 93.31 101 TRP A CA 1
ATOM 781 C C . TRP A 1 101 ? -18.144 9.544 27.796 1.00 93.31 101 TRP A C 1
ATOM 783 O O . TRP A 1 101 ? -18.869 10.344 28.391 1.00 93.31 101 TRP A O 1
ATOM 793 N N . PRO A 1 102 ? -18.474 8.243 27.673 1.00 91.44 102 PRO A N 1
ATOM 794 C CA . PRO A 1 102 ? -19.738 7.698 28.172 1.00 91.44 102 PRO A CA 1
ATOM 795 C C . PRO A 1 102 ? -19.943 7.896 29.683 1.00 91.44 102 PRO A C 1
ATOM 797 O O . PRO A 1 102 ? -19.059 7.583 30.481 1.00 91.44 102 PRO A O 1
ATOM 800 N N . GLU A 1 103 ? -21.123 8.369 30.086 1.00 84.62 103 GLU A N 1
ATOM 801 C CA . GLU A 1 103 ? -21.490 8.529 31.502 1.00 84.62 103 GLU A CA 1
ATOM 802 C C . GLU A 1 103 ? -21.505 7.181 32.247 1.00 84.62 103 GLU A C 1
ATOM 804 O O . GLU A 1 103 ? -21.886 6.152 31.683 1.00 84.62 103 GLU A O 1
ATOM 809 N N . GLY A 1 104 ? -21.104 7.178 33.524 1.00 75.44 104 GLY A N 1
ATOM 810 C CA . GLY A 1 104 ? -21.180 5.995 34.388 1.00 75.44 104 GLY A CA 1
ATOM 811 C C . GLY A 1 104 ? -20.164 4.882 34.093 1.00 75.44 104 GLY A C 1
ATOM 812 O O . GLY A 1 104 ? -20.239 3.823 34.718 1.00 75.44 104 GLY A O 1
ATOM 813 N N . LEU A 1 105 ? -19.211 5.094 33.175 1.00 73.25 105 LEU A N 1
ATOM 814 C CA . LEU A 1 105 ? -18.094 4.177 32.929 1.00 73.25 105 LEU A CA 1
ATOM 815 C C . LEU A 1 105 ? -16.755 4.732 33.422 1.00 73.25 105 LEU A C 1
ATOM 817 O O . LEU A 1 105 ? -16.330 5.827 33.034 1.00 73.25 105 LEU A O 1
ATOM 821 N N . ASP A 1 106 ? -16.054 3.906 34.207 1.00 66.00 106 ASP A N 1
ATOM 822 C CA . ASP A 1 106 ? -14.723 4.190 34.757 1.00 66.00 106 ASP A CA 1
ATOM 823 C C . ASP A 1 106 ? -14.653 5.563 35.442 1.00 66.00 106 ASP A C 1
ATOM 825 O O . ASP A 1 106 ? -13.733 6.360 35.213 1.00 66.00 106 ASP A O 1
ATOM 829 N N . GLU A 1 107 ? -15.671 5.858 36.255 1.00 59.78 107 GLU A N 1
ATOM 830 C CA . GLU A 1 107 ? -15.627 6.965 37.204 1.00 59.78 107 GLU A CA 1
ATOM 831 C C . GLU A 1 107 ? -14.678 6.573 38.345 1.00 59.78 107 GLU A C 1
ATOM 833 O O . GLU A 1 107 ? -14.910 5.559 39.011 1.00 59.78 107 GLU A O 1
ATOM 838 N N . PRO A 1 108 ? -13.572 7.310 38.562 1.00 50.50 108 PRO A N 1
ATOM 839 C CA . PRO A 1 108 ? -12.702 7.056 39.696 1.00 50.50 108 PRO A CA 1
ATOM 840 C C . PRO A 1 108 ? -13.493 7.256 40.983 1.00 50.50 108 PRO A C 1
ATOM 842 O O . PRO A 1 108 ? -14.196 8.256 41.134 1.00 50.50 108 PRO A O 1
ATOM 845 N N . ASP A 1 109 ? -13.329 6.326 41.916 1.00 44.00 109 ASP A N 1
ATOM 846 C CA . ASP A 1 109 ? -13.896 6.388 43.257 1.00 44.00 109 ASP A CA 1
ATOM 847 C C . ASP A 1 109 ? -13.644 7.781 43.885 1.00 44.00 109 ASP A C 1
ATOM 849 O O . ASP A 1 109 ? -12.509 8.169 44.168 1.00 44.00 109 ASP A O 1
ATOM 853 N N . GLY A 1 110 ? -14.707 8.579 44.016 1.00 47.81 110 GLY A N 1
ATOM 854 C CA . GLY A 1 110 ? -14.803 9.709 44.944 1.00 47.81 110 GLY A CA 1
ATOM 855 C C . GLY A 1 110 ? -13.892 10.932 44.761 1.00 47.81 110 GLY A C 1
ATOM 856 O O . GLY A 1 110 ? -13.755 11.692 45.721 1.00 47.81 110 GLY A O 1
ATOM 857 N N . SER A 1 111 ? -13.286 11.193 43.599 1.00 43.41 111 SER A N 1
ATOM 858 C CA . SER A 1 111 ? -12.467 12.409 43.417 1.00 43.41 111 SER A CA 1
ATOM 859 C C . SER A 1 111 ? -13.209 13.518 42.667 1.00 43.41 111 SER A C 1
ATOM 861 O O . SER A 1 111 ? -13.536 13.421 41.487 1.00 43.41 111 SER A O 1
ATOM 863 N N . VAL A 1 112 ? -13.470 14.600 43.401 1.00 46.38 112 VAL A N 1
ATOM 864 C CA . VAL A 1 112 ? -13.997 15.877 42.912 1.00 46.38 112 VAL A CA 1
ATOM 865 C C . VAL A 1 112 ? -12.971 16.492 41.956 1.00 46.38 112 VAL A C 1
ATOM 867 O O . VAL A 1 112 ? -12.057 17.186 42.393 1.00 46.38 112 VAL A O 1
ATOM 870 N N . TYR A 1 113 ? -13.094 16.225 40.658 1.00 47.25 113 TYR A N 1
ATOM 871 C CA . TYR A 1 113 ? -12.350 16.949 39.632 1.00 47.25 113 TYR A CA 1
ATOM 872 C C . TYR A 1 113 ? -13.288 17.916 38.913 1.00 47.25 113 TYR A C 1
ATOM 874 O O . TYR A 1 113 ? -14.357 17.541 38.434 1.00 47.25 113 TYR A O 1
ATOM 882 N N . GLU A 1 114 ? -12.879 19.181 38.875 1.00 47.09 114 GLU A N 1
ATOM 883 C CA . GLU A 1 114 ? -13.438 20.225 38.020 1.00 47.09 114 GLU A CA 1
ATOM 884 C C . GLU A 1 114 ? -13.698 19.681 36.606 1.00 47.09 114 GLU A C 1
ATOM 886 O O . GLU A 1 114 ? -12.807 19.044 36.054 1.00 47.09 114 GLU A O 1
ATOM 891 N N . LEU A 1 115 ? -14.909 19.931 36.082 1.00 52.66 115 LEU A N 1
ATOM 892 C CA . LEU A 1 115 ? -15.447 19.998 34.699 1.00 52.66 115 LEU A CA 1
ATOM 893 C C . LEU A 1 115 ? -14.547 19.712 33.462 1.00 52.66 115 LEU A C 1
ATOM 895 O O . LEU A 1 115 ? -14.829 20.204 32.370 1.00 52.66 115 LEU A O 1
ATOM 899 N N . ASN A 1 116 ? -13.501 18.901 33.552 1.00 64.75 116 ASN A N 1
ATOM 900 C CA . ASN A 1 116 ? -12.654 18.523 32.431 1.00 64.75 116 ASN A CA 1
ATOM 901 C C . ASN A 1 116 ? -13.319 17.367 31.695 1.00 64.75 116 ASN A C 1
ATOM 903 O O . ASN A 1 116 ? -12.953 16.202 31.866 1.00 64.75 116 ASN A O 1
ATOM 907 N N . LEU A 1 117 ? -14.323 17.722 30.889 1.00 82.75 117 LEU A N 1
ATOM 908 C CA . LEU A 1 117 ? -15.001 16.819 29.968 1.00 82.75 117 LEU A CA 1
ATOM 909 C C . LEU A 1 117 ? -13.956 15.980 29.224 1.00 82.75 117 LEU A C 1
ATOM 911 O O . LEU A 1 117 ? -13.063 16.512 28.560 1.00 82.75 117 LEU A O 1
ATOM 915 N N . ARG A 1 118 ? -14.049 14.661 29.397 1.00 91.00 118 ARG A N 1
ATOM 916 C CA . ARG A 1 118 ? -13.223 13.692 28.680 1.00 91.00 118 ARG A CA 1
ATOM 917 C C . ARG A 1 118 ? -13.845 13.442 27.317 1.00 91.00 118 ARG A C 1
ATOM 919 O O . ARG A 1 118 ? -15.069 13.364 27.201 1.00 91.00 118 ARG A O 1
ATOM 926 N N . TYR A 1 119 ? -13.000 13.240 26.319 1.00 94.19 1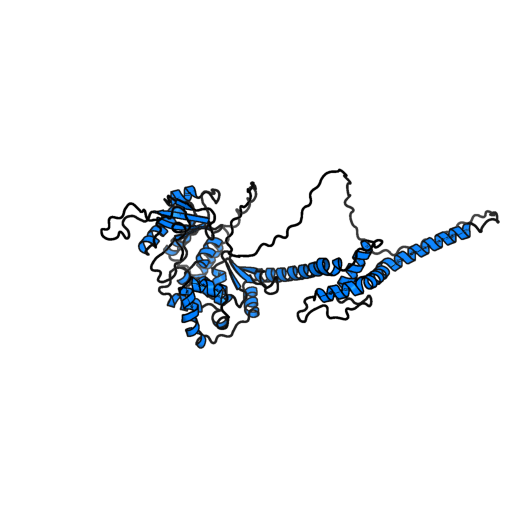19 TYR A N 1
ATOM 927 C CA . TYR A 1 119 ? -13.424 12.899 24.970 1.00 94.19 119 TYR A CA 1
ATOM 928 C C . TYR A 1 119 ? -12.730 11.632 24.479 1.00 94.19 119 TYR A C 1
ATOM 930 O O . TYR A 1 119 ? -11.602 11.323 24.859 1.00 94.19 119 TYR A O 1
ATOM 938 N N . CYS A 1 120 ? -13.409 10.918 23.598 1.00 95.56 120 CYS A N 1
ATOM 939 C CA . CYS A 1 120 ? -12.897 9.803 22.826 1.00 95.56 120 CYS A CA 1
ATOM 940 C C . CYS A 1 120 ? -12.630 10.295 21.401 1.00 95.56 120 CYS A C 1
ATOM 942 O O . CYS A 1 120 ? -13.492 10.935 20.794 1.00 95.56 120 CYS A O 1
ATOM 944 N N . GLN A 1 121 ? -11.439 10.015 20.873 1.00 95.75 121 GLN A N 1
ATOM 945 C CA . GLN A 1 121 ? -11.103 10.356 19.494 1.00 95.75 121 GLN A CA 1
ATOM 946 C C . GLN A 1 121 ? -11.677 9.301 18.540 1.00 95.75 121 GLN A C 1
ATOM 948 O O . GLN A 1 121 ? -11.491 8.107 18.759 1.00 95.75 121 GLN A O 1
ATOM 953 N N . ILE A 1 122 ? -12.350 9.743 17.481 1.00 96.75 122 ILE A N 1
ATOM 954 C CA . ILE A 1 122 ? -12.853 8.895 16.397 1.00 96.75 122 ILE A CA 1
ATOM 955 C C . ILE A 1 122 ? -12.158 9.316 15.109 1.00 96.75 122 ILE A C 1
ATOM 957 O O . ILE A 1 122 ? -12.269 10.480 14.727 1.00 96.75 122 ILE A O 1
ATOM 961 N N . ASP A 1 123 ? -11.498 8.380 14.438 1.00 96.25 123 ASP A N 1
ATOM 962 C CA . ASP A 1 123 ? -10.878 8.595 13.134 1.00 96.25 123 ASP A CA 1
ATOM 963 C C . ASP A 1 123 ? -11.806 7.992 12.067 1.00 96.25 123 ASP A C 1
ATOM 965 O O . ASP A 1 123 ? -12.070 6.789 12.039 1.00 96.25 123 ASP A O 1
ATOM 969 N N . LEU A 1 124 ? -12.390 8.854 11.231 1.00 95.81 124 LEU A N 1
ATOM 970 C CA . LEU A 1 124 ? -13.339 8.464 10.193 1.00 95.81 124 LEU A CA 1
ATOM 971 C C . LEU A 1 124 ? -12.622 8.295 8.857 1.00 95.81 124 LEU A C 1
ATOM 973 O O . LEU A 1 124 ? -11.989 9.228 8.358 1.00 95.81 124 LEU A O 1
ATOM 977 N N . HIS A 1 125 ? -12.828 7.130 8.251 1.00 95.12 125 HIS A N 1
ATOM 978 C CA . HIS A 1 125 ? -12.317 6.783 6.938 1.00 95.12 125 HIS A CA 1
ATOM 979 C C . HIS A 1 125 ? -13.455 6.578 5.936 1.00 95.12 125 HIS A C 1
ATOM 981 O O . HIS A 1 125 ? -14.287 5.684 6.115 1.00 95.12 125 HIS A O 1
ATOM 987 N N . ILE A 1 126 ? -13.491 7.359 4.858 1.00 93.00 126 ILE A N 1
ATOM 988 C CA . ILE A 1 126 ? -14.518 7.239 3.819 1.00 93.00 126 ILE A CA 1
ATOM 989 C C . ILE A 1 126 ? -13.963 6.506 2.599 1.00 93.00 126 ILE A C 1
ATOM 991 O O . ILE A 1 126 ? -13.147 7.020 1.839 1.00 93.00 126 ILE A O 1
ATOM 995 N N . CYS A 1 127 ? -14.468 5.297 2.377 1.00 93.25 127 CYS A N 1
ATOM 996 C CA . CYS A 1 127 ? -14.107 4.455 1.246 1.00 93.25 127 CYS A CA 1
ATOM 997 C C . CYS A 1 127 ? -15.035 4.722 0.052 1.00 93.25 127 CYS A C 1
ATOM 999 O O . CYS A 1 127 ? -16.259 4.805 0.191 1.00 93.25 127 CYS A O 1
ATOM 1001 N N . GLN A 1 128 ? -14.466 4.785 -1.152 1.00 89.38 128 GLN A N 1
ATOM 1002 C CA . GLN A 1 128 ? -15.203 5.046 -2.395 1.00 89.38 128 GLN A CA 1
ATOM 1003 C C . GLN A 1 128 ? -16.037 3.839 -2.848 1.00 89.38 128 GLN A C 1
ATOM 1005 O O . GLN A 1 128 ? -16.945 3.969 -3.668 1.00 89.38 128 GLN A O 1
ATOM 1010 N N . SER A 1 129 ? -15.725 2.647 -2.338 1.00 92.19 129 SER A N 1
ATOM 1011 C CA . SER A 1 129 ? -16.420 1.401 -2.656 1.00 92.19 129 SER A CA 1
ATOM 1012 C C . SER A 1 129 ? -16.339 0.407 -1.499 1.00 92.19 129 SER A C 1
ATOM 1014 O O . SER A 1 129 ? -15.467 0.517 -0.637 1.00 92.19 129 SER A O 1
ATOM 1016 N N . ILE A 1 130 ? -17.206 -0.609 -1.519 1.00 94.06 130 ILE A N 1
ATOM 1017 C CA . ILE A 1 130 ? -17.125 -1.742 -0.584 1.00 94.06 130 ILE A CA 1
ATOM 1018 C C . ILE A 1 130 ? -15.800 -2.494 -0.717 1.00 94.06 130 ILE A C 1
ATOM 1020 O O . ILE A 1 130 ? -15.233 -2.899 0.291 1.00 94.06 130 ILE A O 1
ATOM 1024 N N . ASN A 1 131 ? -15.260 -2.627 -1.930 1.00 94.19 131 ASN A N 1
ATOM 1025 C CA . ASN A 1 131 ? -13.979 -3.307 -2.129 1.00 94.19 131 ASN A CA 1
ATOM 1026 C C . ASN A 1 131 ? -12.832 -2.536 -1.464 1.00 94.19 131 ASN A C 1
ATOM 1028 O O . ASN A 1 131 ? -11.979 -3.144 -0.823 1.00 94.19 131 ASN A O 1
ATOM 1032 N N . GLU A 1 132 ? -12.833 -1.201 -1.556 1.00 94.88 132 GLU A N 1
ATOM 1033 C CA . GLU A 1 132 ? -11.872 -0.374 -0.817 1.00 94.88 132 GLU A CA 1
ATOM 1034 C C . GLU A 1 132 ? -12.064 -0.526 0.696 1.00 94.88 132 GLU A C 1
ATOM 1036 O O . GLU A 1 132 ? -11.081 -0.724 1.402 1.00 94.88 132 GLU A O 1
ATOM 1041 N N . LEU A 1 133 ? -13.307 -0.540 1.189 1.00 96.12 133 LEU A N 1
ATOM 1042 C CA . LEU A 1 133 ? -13.590 -0.783 2.606 1.00 96.12 133 LEU A CA 1
ATOM 1043 C C . LEU A 1 133 ? -13.030 -2.135 3.071 1.00 96.12 133 LEU A C 1
ATOM 1045 O O . LEU A 1 133 ? -12.307 -2.182 4.062 1.00 96.12 133 LEU A O 1
ATOM 1049 N N . HIS A 1 134 ? -13.282 -3.223 2.341 1.00 95.88 134 HIS A N 1
ATOM 1050 C CA . HIS A 1 134 ? -12.733 -4.544 2.664 1.00 95.88 134 HIS A CA 1
ATOM 1051 C C . HIS A 1 134 ? -11.201 -4.561 2.635 1.00 95.88 134 HIS A C 1
ATOM 1053 O O . HIS A 1 134 ? -10.573 -5.138 3.525 1.00 95.88 134 HIS A O 1
ATOM 1059 N N . TRP A 1 135 ? -10.591 -3.911 1.639 1.00 97.19 135 TRP A N 1
ATOM 1060 C CA . TRP A 1 135 ? -9.140 -3.776 1.564 1.00 97.19 135 TRP A CA 1
ATOM 1061 C C . TRP A 1 135 ? -8.570 -3.052 2.782 1.00 97.19 135 TRP A C 1
ATOM 1063 O O . TRP A 1 135 ? -7.587 -3.510 3.360 1.00 97.19 135 TRP A O 1
ATOM 1073 N N . MET A 1 136 ? -9.200 -1.955 3.201 1.00 96.38 136 MET A N 1
ATOM 1074 C CA . MET A 1 136 ? -8.755 -1.156 4.339 1.00 96.38 136 MET A CA 1
ATOM 1075 C C . MET A 1 136 ? -8.934 -1.884 5.675 1.00 96.38 136 MET A C 1
ATOM 1077 O O . MET A 1 136 ? -8.029 -1.842 6.509 1.00 96.38 136 MET A O 1
ATOM 1081 N N . LEU A 1 137 ? -10.035 -2.623 5.854 1.00 96.44 137 LEU A N 1
ATOM 1082 C CA . LEU A 1 137 ? -10.226 -3.483 7.026 1.00 96.44 137 LEU A CA 1
ATOM 1083 C C . LEU A 1 137 ? -9.127 -4.545 7.126 1.00 96.44 137 LEU A C 1
ATOM 1085 O O . LEU A 1 137 ? -8.561 -4.730 8.200 1.00 96.44 137 LEU A O 1
ATOM 1089 N N . TRP A 1 138 ? -8.774 -5.195 6.013 1.00 95.75 138 TRP A N 1
ATOM 1090 C CA . TRP A 1 138 ? -7.661 -6.147 5.973 1.00 95.75 138 TRP A CA 1
ATOM 1091 C C . TRP A 1 138 ? -6.303 -5.468 6.203 1.00 95.75 138 TRP A C 1
ATOM 1093 O O . TRP A 1 138 ? -5.473 -5.978 6.953 1.00 95.75 138 TRP A O 1
ATOM 1103 N N . TYR A 1 139 ? -6.081 -4.299 5.595 1.00 95.62 139 TYR A N 1
ATOM 1104 C CA . TYR A 1 139 ? -4.833 -3.540 5.696 1.00 95.62 139 TYR A CA 1
ATOM 1105 C C . TYR A 1 139 ? -4.507 -3.135 7.141 1.00 95.62 139 TYR A C 1
ATOM 1107 O O . TYR A 1 139 ? -3.335 -3.152 7.529 1.00 95.62 139 TYR A O 1
ATOM 1115 N N . TYR A 1 140 ? -5.526 -2.778 7.928 1.00 94.31 140 TYR A N 1
ATOM 1116 C CA . TYR A 1 140 ? -5.377 -2.356 9.324 1.00 94.31 140 TYR A CA 1
ATOM 1117 C C . TYR A 1 140 ? -5.627 -3.463 10.357 1.00 94.31 140 TYR A C 1
ATOM 1119 O O . TYR A 1 140 ? -5.356 -3.246 11.540 1.00 94.31 140 TYR A O 1
ATOM 1127 N N . ALA A 1 141 ? -6.093 -4.644 9.939 1.00 94.62 141 ALA A N 1
ATOM 1128 C CA . ALA A 1 141 ? -6.371 -5.753 10.845 1.00 94.62 141 ALA A CA 1
ATOM 1129 C C . ALA A 1 141 ? -5.141 -6.139 11.683 1.00 94.62 141 ALA A C 1
ATOM 1131 O O . ALA A 1 141 ? -4.011 -6.217 11.189 1.00 94.62 141 ALA A O 1
ATOM 1132 N N . HIS A 1 142 ? -5.381 -6.412 12.967 1.00 95.06 142 HIS A N 1
ATOM 1133 C CA . HIS A 1 142 ? -4.404 -6.883 13.954 1.00 95.06 142 HIS A CA 1
ATOM 1134 C C . HIS A 1 142 ? -3.217 -5.940 14.201 1.00 95.06 142 HIS A C 1
ATOM 1136 O O . HIS A 1 142 ? -2.226 -6.339 14.816 1.00 95.06 142 HIS A O 1
ATOM 1142 N N . GLY A 1 143 ? -3.286 -4.689 13.732 1.00 90.38 143 GLY A N 1
ATOM 1143 C CA . GLY A 1 143 ? -2.305 -3.626 13.973 1.00 90.38 143 GLY A CA 1
ATOM 1144 C C . GLY A 1 143 ? -0.933 -3.836 13.315 1.00 90.38 143 GLY A C 1
ATOM 1145 O O . GLY A 1 143 ? -0.569 -3.112 12.382 1.00 90.38 143 GLY A O 1
ATOM 1146 N N . ASP A 1 144 ? -0.145 -4.787 13.825 1.00 92.56 144 ASP A N 1
ATOM 1147 C CA . ASP A 1 144 ? 1.225 -5.085 13.376 1.00 92.56 144 ASP A CA 1
ATOM 1148 C C . ASP A 1 144 ? 1.320 -6.264 12.399 1.00 92.56 144 ASP A C 1
ATOM 1150 O O . ASP A 1 144 ? 2.395 -6.533 11.866 1.00 92.56 144 ASP A O 1
ATOM 1154 N N . LEU A 1 145 ? 0.207 -6.914 12.049 1.00 95.00 145 LEU A N 1
ATOM 1155 C CA . LEU A 1 145 ? 0.216 -7.978 11.041 1.00 95.00 145 LEU A CA 1
ATOM 1156 C C . LEU A 1 145 ? 0.732 -7.490 9.679 1.00 95.00 145 LEU A C 1
ATOM 1158 O O . LEU A 1 145 ? 1.634 -8.097 9.100 1.00 95.00 145 LEU A O 1
ATOM 1162 N N . LYS A 1 146 ? 0.224 -6.354 9.184 1.00 93.94 146 LYS A N 1
ATOM 1163 C CA . LYS A 1 146 ? 0.657 -5.767 7.906 1.00 93.94 146 LYS A CA 1
ATOM 1164 C C . LYS A 1 146 ? 2.164 -5.492 7.837 1.00 93.94 146 LYS A C 1
ATOM 1166 O O . LYS A 1 146 ? 2.766 -5.905 6.845 1.00 93.94 146 LYS A O 1
ATOM 1171 N N . PRO A 1 147 ? 2.815 -4.790 8.789 1.00 93.06 147 PRO A N 1
ATOM 1172 C CA . PRO A 1 147 ? 4.256 -4.563 8.700 1.00 93.06 147 PRO A CA 1
ATOM 1173 C C . PRO A 1 147 ? 5.063 -5.863 8.793 1.00 93.06 147 PRO A C 1
ATOM 1175 O O . PRO A 1 147 ? 6.052 -5.985 8.072 1.00 93.06 147 PRO A O 1
ATOM 1178 N N . MET A 1 148 ? 4.623 -6.860 9.573 1.00 93.94 148 MET A N 1
ATOM 1179 C CA . MET A 1 148 ? 5.276 -8.176 9.592 1.00 93.94 148 MET A CA 1
ATOM 1180 C C . MET A 1 148 ? 5.179 -8.877 8.230 1.00 93.94 148 MET A C 1
ATOM 1182 O O . MET A 1 148 ? 6.195 -9.305 7.687 1.00 93.94 148 MET A O 1
ATOM 1186 N N . ILE A 1 149 ? 3.995 -8.906 7.608 1.00 94.75 149 ILE A N 1
ATOM 1187 C CA . ILE A 1 149 ? 3.824 -9.439 6.245 1.00 94.75 149 ILE A CA 1
ATOM 1188 C C . ILE A 1 149 ? 4.659 -8.650 5.233 1.00 94.75 149 ILE A C 1
ATOM 1190 O O . ILE A 1 149 ? 5.341 -9.236 4.393 1.00 94.75 149 ILE A O 1
ATOM 1194 N N . GLN A 1 150 ? 4.650 -7.320 5.319 1.00 93.19 150 GLN A N 1
ATOM 1195 C CA . GLN A 1 150 ? 5.424 -6.454 4.436 1.00 93.19 150 GLN A CA 1
ATOM 1196 C C . GLN A 1 150 ? 6.930 -6.725 4.535 1.00 93.19 150 GLN A C 1
ATOM 1198 O O . GLN A 1 150 ? 7.622 -6.612 3.522 1.00 93.19 150 GLN A O 1
ATOM 1203 N N . ASN A 1 151 ? 7.444 -7.057 5.720 1.00 89.19 151 ASN A N 1
ATOM 1204 C CA . ASN A 1 151 ? 8.836 -7.454 5.911 1.00 89.19 151 ASN A CA 1
ATOM 1205 C C . ASN A 1 151 ? 9.155 -8.731 5.107 1.00 89.19 151 ASN A C 1
ATOM 1207 O O . ASN A 1 151 ? 10.080 -8.717 4.298 1.00 89.19 151 ASN A O 1
ATOM 1211 N N . MET A 1 152 ? 8.297 -9.755 5.190 1.00 90.75 152 MET A N 1
ATOM 1212 C CA . MET A 1 152 ? 8.493 -11.038 4.497 1.00 90.75 152 MET A CA 1
ATOM 1213 C C . MET A 1 152 ? 8.451 -10.949 2.965 1.00 90.75 152 MET A C 1
ATOM 1215 O O . MET A 1 152 ? 9.184 -11.650 2.276 1.00 90.75 152 MET A O 1
ATOM 1219 N N . ILE A 1 153 ? 7.581 -10.105 2.402 1.00 92.94 153 ILE A N 1
ATOM 1220 C CA . ILE A 1 153 ? 7.332 -10.084 0.946 1.00 92.94 153 ILE A CA 1
ATOM 1221 C C . ILE A 1 153 ? 8.211 -9.093 0.169 1.00 92.94 153 ILE A C 1
ATOM 1223 O O . ILE A 1 153 ? 8.293 -9.145 -1.062 1.00 92.94 153 ILE A O 1
ATOM 1227 N N . ARG A 1 154 ? 8.871 -8.169 0.875 1.00 90.56 154 ARG A N 1
ATOM 1228 C CA . ARG A 1 154 ? 9.719 -7.119 0.288 1.00 90.56 154 ARG A CA 1
ATOM 1229 C C . ARG A 1 154 ? 10.879 -7.648 -0.571 1.00 90.56 154 ARG A C 1
ATOM 1231 O O . ARG A 1 154 ? 11.068 -7.087 -1.652 1.00 90.56 154 ARG A O 1
ATOM 1238 N N . PRO A 1 155 ? 11.603 -8.722 -0.190 1.00 89.62 155 PRO A N 1
ATOM 1239 C CA . PRO A 1 155 ? 12.677 -9.305 -1.011 1.00 89.62 155 PRO A CA 1
ATOM 1240 C C . PRO A 1 155 ? 12.195 -9.774 -2.391 1.00 89.62 155 PRO A C 1
ATOM 1242 O O . PRO A 1 155 ? 12.954 -9.855 -3.358 1.00 89.62 155 PRO A O 1
ATOM 1245 N N . PHE A 1 156 ? 10.895 -10.044 -2.514 1.00 91.81 156 PHE A N 1
ATOM 1246 C CA . PHE A 1 156 ? 10.259 -10.481 -3.752 1.00 91.81 156 PHE A CA 1
ATOM 1247 C C . PHE A 1 156 ? 9.674 -9.325 -4.565 1.00 91.81 156 PHE A C 1
ATOM 1249 O O . PHE A 1 156 ? 8.935 -9.555 -5.519 1.00 91.81 156 PHE A O 1
ATOM 1256 N N . ASN A 1 157 ? 10.043 -8.082 -4.233 1.00 93.38 157 ASN A N 1
ATOM 1257 C CA . ASN A 1 157 ? 9.567 -6.863 -4.881 1.00 93.38 157 ASN A CA 1
ATOM 1258 C C . ASN A 1 157 ? 8.056 -6.640 -4.724 1.00 93.38 157 ASN A C 1
ATOM 1260 O O . ASN A 1 157 ? 7.446 -5.969 -5.554 1.00 93.38 157 ASN A O 1
ATOM 1264 N N . ILE A 1 158 ? 7.446 -7.173 -3.664 1.00 95.50 158 ILE A N 1
ATOM 1265 C CA . ILE A 1 158 ? 6.018 -7.004 -3.386 1.00 95.50 158 ILE A CA 1
ATOM 1266 C C . ILE A 1 158 ? 5.824 -5.941 -2.300 1.00 95.50 158 ILE A C 1
ATOM 1268 O O . ILE A 1 158 ? 6.557 -5.882 -1.311 1.00 95.50 158 ILE A O 1
ATOM 1272 N N . THR A 1 159 ? 4.817 -5.089 -2.470 1.00 94.94 159 THR A N 1
ATOM 1273 C CA . THR A 1 159 ? 4.446 -4.067 -1.483 1.00 94.94 159 THR A CA 1
ATOM 1274 C C . THR A 1 159 ? 2.946 -4.008 -1.250 1.00 94.94 159 THR A C 1
ATOM 1276 O O . THR A 1 159 ? 2.182 -4.030 -2.209 1.00 94.94 159 THR A O 1
ATOM 1279 N N . ILE A 1 160 ? 2.544 -3.852 0.006 1.00 95.69 160 ILE A N 1
ATOM 1280 C CA . ILE A 1 160 ? 1.181 -3.593 0.466 1.00 95.69 160 ILE A CA 1
ATOM 1281 C C . ILE A 1 160 ? 1.025 -2.088 0.706 1.00 95.69 160 ILE A C 1
ATOM 1283 O O . ILE A 1 160 ? 1.800 -1.488 1.456 1.00 95.69 160 ILE A O 1
ATOM 1287 N N . SER A 1 161 ? 0.002 -1.482 0.111 1.00 94.19 161 SER A N 1
ATOM 1288 C CA . SER A 1 161 ? -0.425 -0.111 0.405 1.00 94.19 161 SER A CA 1
ATOM 1289 C C . SER A 1 161 ? -1.923 -0.056 0.697 1.00 94.19 161 SER A C 1
ATOM 1291 O O . SER A 1 161 ? -2.629 -1.053 0.559 1.00 94.19 161 SER A O 1
ATOM 1293 N N . THR A 1 162 ? -2.427 1.127 1.040 1.00 93.19 162 THR A N 1
ATOM 1294 C CA . THR A 1 162 ? -3.864 1.402 1.212 1.00 93.19 162 THR A CA 1
ATOM 1295 C C . THR A 1 162 ? -4.685 1.210 -0.069 1.00 93.19 162 THR A C 1
ATOM 1297 O O . THR A 1 162 ? -5.906 1.217 -0.021 1.00 93.19 162 THR A O 1
ATOM 1300 N N . LYS A 1 163 ? -4.042 1.025 -1.231 1.00 94.25 163 LYS A N 1
ATOM 1301 C CA . LYS A 1 163 ? -4.719 0.855 -2.529 1.00 94.25 163 LYS A CA 1
ATOM 1302 C C . LYS A 1 163 ? -4.634 -0.556 -3.105 1.00 94.25 163 LYS A C 1
ATOM 1304 O O . LYS A 1 163 ? -5.204 -0.802 -4.164 1.00 94.25 163 LYS A O 1
ATOM 1309 N N . GLY A 1 164 ? -3.890 -1.459 -2.475 1.00 96.69 164 GLY A N 1
ATOM 1310 C CA . GLY A 1 164 ? -3.702 -2.806 -2.999 1.00 96.69 164 GLY A CA 1
ATOM 1311 C C . GLY A 1 164 ? -2.345 -3.416 -2.673 1.00 96.69 164 GLY A C 1
ATOM 1312 O O . GLY A 1 164 ? -1.470 -2.807 -2.049 1.00 96.69 164 GLY A O 1
ATOM 1313 N N . LEU A 1 165 ? -2.171 -4.638 -3.156 1.00 98.00 165 LEU A N 1
ATOM 1314 C CA . LEU A 1 165 ? -0.900 -5.331 -3.251 1.00 98.00 165 LEU A CA 1
ATOM 1315 C C . LEU A 1 165 ? -0.272 -5.027 -4.609 1.00 98.00 165 LEU A C 1
ATOM 1317 O O . LEU A 1 165 ? -0.932 -5.124 -5.641 1.00 98.00 165 LEU A O 1
ATOM 1321 N N . PHE A 1 166 ? 1.012 -4.697 -4.634 1.00 98.06 166 PHE A N 1
ATOM 1322 C CA . PHE A 1 166 ? 1.716 -4.276 -5.840 1.00 98.06 166 PHE A CA 1
ATOM 1323 C C . PHE A 1 166 ? 3.016 -5.045 -6.048 1.00 98.06 166 PHE A C 1
ATOM 1325 O O . PHE A 1 166 ? 3.711 -5.370 -5.091 1.00 98.06 166 PHE A O 1
ATOM 1332 N N . LEU A 1 167 ? 3.376 -5.246 -7.315 1.00 97.44 167 LEU A N 1
ATOM 1333 C CA . LEU A 1 167 ? 4.669 -5.750 -7.764 1.00 97.44 167 LEU A CA 1
ATOM 1334 C C . LEU A 1 167 ? 5.520 -4.579 -8.269 1.00 97.44 167 LEU A C 1
ATOM 1336 O O . LEU A 1 167 ? 5.120 -3.874 -9.201 1.00 97.44 167 LEU A O 1
ATOM 1340 N N . ARG A 1 168 ? 6.699 -4.374 -7.684 1.00 95.31 168 ARG A N 1
ATOM 1341 C CA . ARG A 1 168 ? 7.711 -3.431 -8.174 1.00 95.31 168 ARG A CA 1
ATOM 1342 C C . ARG A 1 168 ? 8.444 -4.006 -9.386 1.00 95.31 168 ARG A C 1
ATOM 1344 O O . ARG A 1 168 ? 8.591 -5.217 -9.531 1.00 95.31 168 ARG A O 1
ATOM 1351 N N . ILE A 1 169 ? 8.912 -3.112 -10.252 1.00 93.12 169 ILE A N 1
ATOM 1352 C CA . ILE A 1 169 ? 9.677 -3.427 -11.463 1.00 93.12 169 ILE A CA 1
ATOM 1353 C C . ILE A 1 169 ? 11.098 -2.886 -11.282 1.00 93.12 169 ILE A C 1
ATOM 1355 O O . ILE A 1 169 ? 11.328 -1.712 -11.592 1.00 93.12 169 ILE A O 1
ATOM 1359 N N . PRO A 1 170 ? 12.046 -3.693 -10.768 1.00 87.75 170 PRO A N 1
ATOM 1360 C CA . PRO A 1 170 ? 13.413 -3.244 -10.495 1.00 87.75 170 PRO A CA 1
ATOM 1361 C C . PRO A 1 170 ? 14.085 -2.569 -11.698 1.00 87.75 170 PRO A C 1
ATOM 1363 O O . PRO A 1 170 ? 14.833 -1.608 -11.548 1.00 87.75 170 PRO A O 1
ATOM 1366 N N . GLU A 1 171 ? 13.755 -3.015 -12.912 1.00 85.12 171 GLU A N 1
ATOM 1367 C CA . GLU A 1 171 ? 14.341 -2.548 -14.169 1.00 85.12 171 GLU A CA 1
ATOM 1368 C C . GLU A 1 171 ? 13.942 -1.111 -14.556 1.00 85.12 171 GLU A C 1
ATOM 1370 O O . GLU A 1 171 ? 14.532 -0.520 -15.471 1.00 85.12 171 GLU A O 1
ATOM 1375 N N . ILE A 1 172 ? 12.920 -0.539 -13.910 1.00 84.31 172 ILE A N 1
ATOM 1376 C CA . ILE A 1 172 ? 12.384 0.785 -14.231 1.00 84.31 172 ILE A CA 1
ATOM 1377 C C . ILE A 1 172 ? 12.579 1.720 -13.042 1.00 84.31 172 ILE A C 1
ATOM 1379 O O . ILE A 1 172 ? 11.996 1.504 -11.982 1.00 84.31 172 ILE A O 1
ATOM 1383 N N . ARG A 1 173 ? 13.325 2.815 -13.266 1.00 76.38 173 ARG A N 1
ATOM 1384 C CA . ARG A 1 173 ? 13.524 3.902 -12.289 1.00 76.38 173 ARG A CA 1
ATOM 1385 C C . ARG A 1 173 ? 13.944 3.364 -10.906 1.00 76.38 173 ARG A C 1
ATOM 1387 O O . ARG A 1 173 ? 13.350 3.727 -9.898 1.00 76.38 173 ARG A O 1
ATOM 1394 N N . ASN A 1 174 ? 14.913 2.445 -10.882 1.00 73.38 174 ASN A N 1
ATOM 1395 C CA . ASN A 1 174 ? 15.410 1.783 -9.667 1.00 73.38 174 ASN A CA 1
ATOM 1396 C C . ASN A 1 174 ? 14.295 1.168 -8.794 1.00 73.38 174 ASN A C 1
ATOM 1398 O O . ASN A 1 174 ? 14.324 1.268 -7.572 1.00 73.38 174 ASN A O 1
ATOM 1402 N N . GLY A 1 175 ? 13.275 0.564 -9.412 1.00 75.62 175 GLY A N 1
ATOM 1403 C CA . GLY A 1 175 ? 12.183 -0.085 -8.683 1.00 75.62 175 GLY A CA 1
ATOM 1404 C C . GLY A 1 175 ? 11.089 0.855 -8.168 1.00 75.62 175 GLY A C 1
ATOM 1405 O O . GLY A 1 175 ? 10.230 0.412 -7.397 1.00 75.62 175 GLY A O 1
ATOM 1406 N N . SER A 1 176 ? 11.069 2.129 -8.585 1.00 80.31 176 SER A N 1
ATOM 1407 C CA . SER A 1 176 ? 9.975 3.042 -8.222 1.00 80.31 176 SER A CA 1
ATOM 1408 C C . SER A 1 176 ? 8.672 2.703 -8.946 1.00 80.31 176 SER A C 1
ATOM 1410 O O . SER A 1 176 ? 7.584 2.898 -8.404 1.00 80.31 176 SER A O 1
ATOM 1412 N N . LYS A 1 177 ? 8.746 2.117 -10.152 1.00 91.56 177 LYS A N 1
ATOM 1413 C CA . LYS A 1 177 ? 7.534 1.682 -10.846 1.00 91.56 177 LYS A CA 1
ATOM 1414 C C . LYS A 1 177 ? 6.955 0.442 -10.169 1.00 91.56 177 LYS A C 1
ATOM 1416 O O . LYS A 1 177 ? 7.613 -0.591 -10.081 1.00 91.56 177 LYS A O 1
ATOM 1421 N N . ARG A 1 178 ? 5.679 0.533 -9.797 1.00 95.00 178 ARG A N 1
ATOM 1422 C CA . ARG A 1 178 ? 4.864 -0.576 -9.292 1.00 95.00 178 ARG A CA 1
ATOM 1423 C C . ARG A 1 178 ? 3.623 -0.816 -10.153 1.00 95.00 178 ARG A C 1
ATOM 1425 O O . ARG A 1 178 ? 3.159 0.097 -10.845 1.00 95.00 178 ARG A O 1
ATOM 1432 N N . ILE A 1 179 ? 3.116 -2.043 -10.121 1.00 96.94 179 ILE A N 1
ATOM 1433 C CA . ILE A 1 179 ? 1.906 -2.497 -10.819 1.00 96.94 179 ILE A CA 1
ATOM 1434 C C . ILE A 1 179 ? 1.015 -3.226 -9.831 1.00 96.94 179 ILE A C 1
ATOM 1436 O O . ILE A 1 179 ? 1.519 -3.979 -9.002 1.00 96.94 179 ILE A O 1
ATOM 1440 N N . LEU A 1 180 ? -0.292 -2.989 -9.916 1.00 98.19 180 LEU A N 1
ATOM 1441 C CA . LEU A 1 180 ? -1.268 -3.634 -9.051 1.00 98.19 180 LEU A CA 1
ATOM 1442 C C . LEU A 1 180 ? -1.281 -5.144 -9.321 1.00 98.19 180 LEU A C 1
ATOM 1444 O O . LEU A 1 180 ? -1.451 -5.573 -10.459 1.00 98.19 180 LEU A O 1
ATOM 1448 N N . ILE A 1 181 ? -1.092 -5.935 -8.270 1.00 98.38 181 ILE A N 1
ATOM 1449 C CA . ILE A 1 181 ? -1.334 -7.378 -8.281 1.00 98.38 181 ILE A CA 1
ATOM 1450 C C . ILE A 1 181 ? -2.825 -7.613 -8.062 1.00 98.38 181 ILE A C 1
ATOM 1452 O O . ILE A 1 181 ? -3.474 -8.233 -8.897 1.00 98.38 181 ILE A O 1
ATOM 1456 N N . THR A 1 182 ? -3.347 -7.090 -6.952 1.00 97.81 182 THR A N 1
ATOM 1457 C CA . THR A 1 182 ? -4.755 -7.177 -6.565 1.00 97.81 182 THR A CA 1
ATOM 1458 C C . THR A 1 182 ? -5.075 -6.119 -5.508 1.00 97.81 182 THR A C 1
ATOM 1460 O O . THR A 1 182 ? -4.188 -5.678 -4.778 1.00 97.81 182 THR A O 1
ATOM 1463 N N . ASN A 1 183 ? -6.332 -5.706 -5.437 1.00 96.50 183 ASN A N 1
ATOM 1464 C CA . ASN A 1 183 ? -6.921 -4.919 -4.355 1.00 96.50 183 ASN A CA 1
ATOM 1465 C C . ASN A 1 183 ? -8.053 -5.692 -3.651 1.00 96.50 183 ASN A C 1
ATOM 1467 O O . ASN A 1 183 ? -8.838 -5.096 -2.922 1.00 96.50 183 ASN A O 1
ATOM 1471 N N . GLU A 1 184 ? -8.127 -7.008 -3.863 1.00 96.00 184 GLU A N 1
ATOM 1472 C CA . GLU A 1 184 ? -9.082 -7.906 -3.220 1.00 96.00 184 GLU A CA 1
ATOM 1473 C C . GLU A 1 184 ? -8.380 -8.690 -2.097 1.00 96.00 184 GLU A C 1
ATOM 1475 O O . GLU A 1 184 ? -7.422 -9.424 -2.376 1.00 96.00 184 GLU A O 1
ATOM 1480 N N . PRO A 1 185 ? -8.831 -8.585 -0.830 1.00 95.62 185 PRO A N 1
ATOM 1481 C CA . PRO A 1 185 ? -8.189 -9.272 0.292 1.00 95.62 185 PRO A CA 1
ATOM 1482 C C . PRO A 1 185 ? -8.061 -10.781 0.088 1.00 95.62 185 PRO A C 1
ATOM 1484 O O . PRO A 1 185 ? -6.987 -11.337 0.286 1.00 95.62 185 PRO A O 1
ATOM 1487 N N . SER A 1 186 ? -9.114 -11.451 -0.385 1.00 94.75 186 SER A N 1
ATOM 1488 C CA . SER A 1 186 ? -9.110 -12.905 -0.598 1.00 94.75 186 SER A CA 1
ATOM 1489 C C . SER A 1 186 ? -8.054 -13.355 -1.616 1.00 94.75 186 SER A C 1
ATOM 1491 O O . SER A 1 186 ? -7.416 -14.395 -1.446 1.00 94.75 186 SER A O 1
ATOM 1493 N N . GLU A 1 187 ? -7.805 -12.555 -2.653 1.00 96.69 187 GLU A N 1
ATOM 1494 C CA . GLU A 1 187 ? -6.753 -12.824 -3.629 1.00 96.69 187 GLU A CA 1
ATOM 1495 C C . GLU A 1 187 ? -5.352 -12.570 -3.064 1.00 96.69 187 GLU A C 1
ATOM 1497 O O . GLU A 1 187 ? -4.424 -13.324 -3.377 1.00 96.69 187 GLU A O 1
ATOM 1502 N N . ALA A 1 188 ? -5.194 -11.537 -2.229 1.00 97.06 188 ALA A N 1
ATOM 1503 C CA . ALA A 1 188 ? -3.946 -11.274 -1.520 1.00 97.06 188 ALA A CA 1
ATOM 1504 C C . ALA A 1 188 ? -3.621 -12.418 -0.548 1.00 97.06 188 ALA A C 1
ATOM 1506 O O . ALA A 1 188 ? -2.505 -12.935 -0.575 1.00 97.06 188 ALA A O 1
ATOM 1507 N N . LEU A 1 189 ? -4.606 -12.881 0.229 1.00 96.06 189 LEU A N 1
ATOM 1508 C CA . LEU A 1 189 ? -4.480 -14.033 1.124 1.00 96.06 189 LEU A CA 1
ATOM 1509 C C . LEU A 1 189 ? -4.082 -15.297 0.358 1.00 96.06 189 LEU A C 1
ATOM 1511 O O . LEU A 1 189 ? -3.125 -15.958 0.744 1.00 96.06 189 LEU A O 1
ATOM 1515 N N . ARG A 1 190 ? -4.704 -15.561 -0.798 1.00 95.81 190 ARG A N 1
ATOM 1516 C CA . ARG A 1 190 ? -4.336 -16.686 -1.675 1.00 95.81 190 ARG A CA 1
ATOM 1517 C C . ARG A 1 190 ? -2.883 -16.628 -2.159 1.00 95.81 190 ARG A C 1
ATOM 1519 O O . ARG A 1 190 ? -2.245 -17.668 -2.304 1.00 95.81 190 ARG A O 1
ATOM 1526 N N . LEU A 1 191 ? -2.355 -15.439 -2.460 1.00 96.25 191 LEU A N 1
ATOM 1527 C CA . LEU A 1 191 ? -0.949 -15.291 -2.859 1.00 96.25 191 LEU A CA 1
ATOM 1528 C C . LEU A 1 191 ? 0.005 -15.507 -1.676 1.00 96.25 191 LEU A C 1
ATOM 1530 O O . LEU A 1 191 ? 1.069 -16.097 -1.855 1.00 96.25 191 LEU A O 1
ATOM 1534 N N . LEU A 1 192 ? -0.380 -15.020 -0.496 1.00 95.25 192 LEU A N 1
ATOM 1535 C CA . LEU A 1 192 ? 0.364 -15.167 0.757 1.00 95.25 192 LEU A CA 1
ATOM 1536 C C . LEU A 1 192 ? 0.228 -16.566 1.379 1.00 95.25 192 LEU A C 1
ATOM 1538 O O . LEU A 1 192 ? 0.972 -16.877 2.302 1.00 95.25 192 LEU A O 1
ATOM 1542 N N . ASP A 1 193 ? -0.673 -17.393 0.842 1.00 94.81 193 ASP A N 1
ATOM 1543 C CA . ASP A 1 193 ? -1.010 -18.745 1.308 1.00 94.81 193 ASP A CA 1
ATOM 1544 C C . ASP A 1 193 ? -1.717 -18.793 2.669 1.00 94.81 193 ASP A C 1
ATOM 1546 O O . ASP A 1 193 ? -1.648 -19.774 3.402 1.00 94.81 193 ASP A O 1
ATOM 1550 N N . TYR A 1 194 ? -2.452 -17.728 2.983 1.00 95.69 194 TYR A N 1
ATOM 1551 C CA . TYR A 1 194 ? -3.408 -17.721 4.082 1.00 95.69 194 TYR A CA 1
ATOM 1552 C C . TYR A 1 194 ? -4.764 -18.256 3.623 1.00 95.69 194 TYR A C 1
ATOM 1554 O O . TYR A 1 194 ? -5.225 -17.951 2.520 1.00 95.69 194 TYR A O 1
ATOM 1562 N N . ASP A 1 195 ? -5.435 -18.993 4.507 1.00 93.38 195 ASP A N 1
ATOM 1563 C CA . ASP A 1 195 ? -6.833 -19.368 4.313 1.00 93.38 195 ASP A CA 1
ATOM 1564 C C . ASP A 1 195 ? -7.725 -18.119 4.487 1.00 93.38 195 ASP A C 1
ATOM 1566 O O . ASP A 1 195 ? -7.691 -17.494 5.554 1.00 93.38 195 ASP A O 1
ATOM 1570 N N . PRO A 1 196 ? -8.508 -17.715 3.465 1.00 90.75 196 PRO A N 1
ATOM 1571 C CA . PRO A 1 196 ? -9.435 -16.591 3.577 1.00 90.75 196 PRO A CA 1
ATOM 1572 C C . PRO A 1 196 ? -10.591 -16.839 4.554 1.00 90.75 196 PRO A C 1
ATOM 1574 O O . PRO A 1 196 ? -11.279 -15.884 4.899 1.00 90.75 196 PRO A O 1
ATOM 1577 N N . PHE A 1 197 ? -10.805 -18.083 4.990 1.00 90.62 197 PHE A N 1
ATOM 1578 C CA . PHE A 1 197 ? -11.816 -18.457 5.981 1.00 90.62 197 PHE A CA 1
ATOM 1579 C C . PHE A 1 197 ? -11.218 -18.755 7.365 1.00 90.62 197 PHE A C 1
ATOM 1581 O O . PHE A 1 197 ? -11.921 -19.275 8.231 1.00 90.62 197 PHE A O 1
ATOM 1588 N N . ASP A 1 198 ? -9.930 -18.462 7.591 1.00 93.88 198 ASP A N 1
ATOM 1589 C CA . ASP A 1 198 ? -9.332 -18.603 8.923 1.00 93.88 198 ASP A CA 1
ATOM 1590 C C . ASP A 1 198 ? -10.049 -17.655 9.914 1.00 93.88 198 ASP A C 1
ATOM 1592 O O . ASP A 1 198 ? -10.213 -16.470 9.600 1.00 93.88 198 ASP A O 1
ATOM 1596 N N . PRO A 1 199 ? -10.447 -18.123 11.116 1.00 92.12 199 PRO A N 1
ATOM 1597 C CA . PRO A 1 199 ? -11.099 -17.291 12.135 1.00 92.12 199 PRO A CA 1
ATOM 1598 C C . PRO A 1 199 ? -10.312 -16.037 12.537 1.00 92.12 199 PRO A C 1
ATOM 1600 O O . PRO A 1 199 ? -10.892 -15.086 13.062 1.00 92.12 199 PRO A O 1
ATOM 1603 N N . ALA A 1 200 ? -9.004 -15.999 12.263 1.00 92.75 200 ALA A N 1
ATOM 1604 C CA . ALA A 1 200 ? -8.188 -14.796 12.390 1.00 92.75 200 ALA A CA 1
ATOM 1605 C C . ALA A 1 200 ? -8.738 -13.593 11.599 1.00 92.75 200 ALA A C 1
ATOM 1607 O O . ALA A 1 200 ? -8.412 -12.457 11.924 1.00 92.75 200 ALA A O 1
ATOM 1608 N N . TRP A 1 201 ? -9.562 -13.797 10.569 1.00 92.56 201 TRP A N 1
ATOM 1609 C CA . TRP A 1 201 ? -10.170 -12.709 9.791 1.00 92.56 201 TRP A CA 1
ATOM 1610 C C . TRP A 1 201 ? -11.547 -12.272 10.301 1.00 92.56 201 TRP A C 1
ATOM 1612 O O . TRP A 1 201 ? -12.153 -11.377 9.716 1.00 92.56 201 TRP A O 1
ATOM 1622 N N . GLU A 1 202 ? -12.018 -12.857 11.403 1.00 89.25 202 GLU A N 1
ATOM 1623 C CA . GLU A 1 202 ? -13.285 -12.512 12.060 1.00 89.25 202 GLU A CA 1
ATOM 1624 C C . GLU A 1 202 ? -13.079 -12.043 13.508 1.00 89.25 202 GLU A C 1
ATOM 1626 O O . GLU A 1 202 ? -13.857 -11.237 14.028 1.00 89.25 202 GLU A O 1
ATOM 1631 N N . HIS A 1 203 ? -12.029 -12.533 14.174 1.00 91.12 203 HIS A N 1
ATOM 1632 C CA . HIS A 1 203 ? -11.794 -12.317 15.598 1.00 91.12 203 HIS A CA 1
ATOM 1633 C C . HIS A 1 203 ? -10.342 -11.947 15.908 1.00 91.12 203 HIS A C 1
ATOM 1635 O O . HIS A 1 203 ? -9.411 -12.330 15.201 1.00 91.12 203 HIS A O 1
ATOM 1641 N N . GLU A 1 204 ? -10.153 -11.216 17.007 1.00 92.69 204 GLU A N 1
ATOM 1642 C CA . GLU A 1 204 ? -8.834 -10.897 17.559 1.00 92.69 204 GLU A CA 1
ATOM 1643 C C . GLU A 1 204 ? -8.092 -12.174 17.987 1.00 92.69 204 GLU A C 1
ATOM 1645 O O . GLU A 1 204 ? -8.692 -13.121 18.504 1.00 92.69 204 GLU A O 1
ATOM 1650 N N . PHE A 1 205 ? -6.764 -12.189 17.843 1.00 94.69 205 PHE A N 1
ATOM 1651 C CA . PHE A 1 205 ? -5.947 -13.252 18.433 1.00 94.69 205 PHE A CA 1
ATOM 1652 C C . PHE A 1 205 ? -6.002 -13.195 19.965 1.00 94.69 205 PHE A C 1
ATOM 1654 O O . PHE A 1 205 ? -6.030 -12.120 20.565 1.00 94.69 205 PHE A O 1
ATOM 1661 N N . THR A 1 206 ? -5.928 -14.347 20.638 1.00 92.06 206 THR A N 1
ATOM 1662 C CA . THR A 1 206 ? -5.955 -14.353 22.112 1.00 92.06 206 THR A CA 1
ATOM 1663 C C . THR A 1 206 ? -4.633 -13.887 22.721 1.00 92.06 206 THR A C 1
ATOM 1665 O O . THR A 1 206 ? -4.583 -13.516 23.891 1.00 92.06 206 THR A O 1
ATOM 1668 N N . SER A 1 207 ? -3.535 -13.944 21.960 1.00 94.31 207 SER A N 1
ATOM 1669 C CA . SER A 1 207 ? -2.214 -13.496 22.399 1.00 94.31 207 SER A CA 1
ATOM 1670 C C . SER A 1 207 ? -1.346 -13.018 21.234 1.00 94.31 207 SER A C 1
ATOM 1672 O O . SER A 1 207 ? -1.545 -13.399 20.080 1.00 94.31 207 SER A O 1
ATOM 1674 N N . ILE A 1 208 ? -0.327 -12.217 21.558 1.00 94.69 208 ILE A N 1
ATOM 1675 C CA . ILE A 1 208 ? 0.708 -11.791 20.603 1.00 94.69 208 ILE A CA 1
ATOM 1676 C C . ILE A 1 208 ? 1.452 -13.007 20.026 1.00 94.69 208 ILE A C 1
ATOM 1678 O O . ILE A 1 208 ? 1.765 -13.039 18.841 1.00 94.69 208 ILE A O 1
ATOM 1682 N N . GLU A 1 209 ? 1.678 -14.047 20.830 1.00 93.88 209 GLU A N 1
ATOM 1683 C CA . GLU A 1 209 ? 2.330 -15.278 20.372 1.00 93.88 209 GLU A CA 1
ATOM 1684 C C . GLU A 1 209 ? 1.514 -16.004 19.290 1.00 93.88 209 GLU A C 1
ATOM 1686 O O . GLU A 1 209 ? 2.086 -16.518 18.328 1.00 93.88 209 GLU A O 1
ATOM 1691 N N . GLN A 1 210 ? 0.180 -16.029 19.405 1.00 94.88 210 GLN A N 1
ATOM 1692 C CA . GLN A 1 210 ? -0.677 -16.585 18.353 1.00 94.88 210 GLN A CA 1
ATOM 1693 C C . GLN A 1 210 ? -0.605 -15.763 17.069 1.00 94.88 210 GLN A C 1
ATOM 1695 O O . GLN A 1 210 ? -0.508 -16.351 15.997 1.00 94.88 210 GLN A O 1
ATOM 1700 N N . LEU A 1 211 ? -0.599 -14.431 17.174 1.00 96.25 211 LEU A N 1
ATOM 1701 C CA . LEU A 1 211 ? -0.403 -13.549 16.025 1.00 96.25 211 LEU A CA 1
ATOM 1702 C C . LEU A 1 211 ? 0.942 -13.834 15.334 1.00 96.25 211 LEU A C 1
ATOM 1704 O O . LEU A 1 211 ? 0.995 -13.942 14.109 1.00 96.25 211 LEU A O 1
ATOM 1708 N N . PHE A 1 212 ? 2.024 -14.013 16.095 1.00 95.00 212 PHE A N 1
ATOM 1709 C CA . PHE A 1 212 ? 3.332 -14.363 15.538 1.00 95.00 212 PHE A CA 1
ATOM 1710 C C . PHE A 1 212 ? 3.308 -15.720 14.829 1.00 95.00 212 PHE A C 1
ATOM 1712 O O . PHE A 1 212 ? 3.656 -15.795 13.653 1.00 95.00 212 PHE A O 1
ATOM 1719 N N . LYS A 1 213 ? 2.809 -16.771 15.490 1.00 93.38 213 LYS A N 1
ATOM 1720 C CA . LYS A 1 213 ? 2.651 -18.113 14.896 1.00 93.38 213 LYS A CA 1
ATOM 1721 C C . LYS A 1 213 ? 1.745 -18.119 13.667 1.00 93.38 213 LYS A C 1
ATOM 1723 O O . LYS A 1 213 ? 1.978 -18.870 12.730 1.00 93.38 213 LYS A O 1
ATOM 1728 N N . PHE A 1 214 ? 0.699 -17.300 13.658 1.00 95.06 214 PHE A N 1
ATOM 1729 C CA . PHE A 1 214 ? -0.143 -17.131 12.483 1.00 95.06 214 PHE A CA 1
ATOM 1730 C C . PHE A 1 214 ? 0.650 -16.496 11.343 1.00 95.06 214 PHE A C 1
ATOM 1732 O O . PHE A 1 214 ? 0.619 -16.998 10.226 1.00 95.06 214 PHE A O 1
ATOM 1739 N N . THR A 1 215 ? 1.417 -15.447 11.639 1.00 94.44 215 THR A N 1
ATOM 1740 C CA . THR A 1 215 ? 2.219 -14.720 10.650 1.00 94.44 215 THR A CA 1
ATOM 1741 C C . THR A 1 215 ? 3.256 -15.618 9.960 1.00 94.44 215 THR A C 1
ATOM 1743 O O . THR A 1 215 ? 3.535 -15.432 8.775 1.00 94.44 215 THR A O 1
ATOM 1746 N N . THR A 1 216 ? 3.790 -16.639 10.647 1.00 91.69 216 THR A N 1
ATOM 1747 C CA . THR A 1 216 ? 4.733 -17.598 10.037 1.00 91.69 216 THR A CA 1
ATOM 1748 C C . THR A 1 216 ? 4.099 -18.522 9.000 1.00 91.69 216 THR A C 1
ATOM 1750 O O . THR A 1 216 ? 4.827 -19.130 8.224 1.00 91.69 216 THR A O 1
ATOM 1753 N N . LYS A 1 217 ? 2.762 -18.629 8.941 1.00 91.75 217 LYS A N 1
ATOM 1754 C CA . LYS A 1 217 ? 2.064 -19.419 7.910 1.00 91.75 217 LYS A CA 1
ATOM 1755 C C . LYS A 1 217 ? 2.182 -18.806 6.508 1.00 91.75 217 LYS A C 1
ATOM 1757 O O . LYS A 1 217 ? 1.824 -19.453 5.533 1.00 91.75 217 LYS A O 1
ATOM 1762 N N . CYS A 1 218 ? 2.648 -17.560 6.396 1.00 92.62 218 CYS A N 1
ATOM 1763 C CA . CYS A 1 218 ? 2.900 -16.924 5.110 1.00 92.62 218 CYS A CA 1
ATOM 1764 C C . CYS A 1 218 ? 3.890 -17.749 4.277 1.00 92.62 218 CYS A C 1
ATOM 1766 O O . CYS A 1 218 ? 5.002 -18.017 4.728 1.00 92.62 218 CYS A O 1
ATOM 1768 N N . ARG A 1 219 ? 3.557 -18.020 3.010 1.00 90.81 219 ARG A N 1
ATOM 1769 C CA . ARG A 1 219 ? 4.432 -18.720 2.045 1.00 90.81 219 ARG A CA 1
ATOM 1770 C C . ARG A 1 219 ? 5.844 -18.151 1.948 1.00 90.81 219 ARG A C 1
ATOM 1772 O O . ARG A 1 219 ? 6.788 -18.841 1.585 1.00 90.81 219 ARG A O 1
ATOM 1779 N N . PHE A 1 220 ? 5.980 -16.857 2.203 1.00 89.69 220 PHE A N 1
ATOM 1780 C CA . PHE A 1 220 ? 7.238 -16.139 2.053 1.00 89.69 220 PHE A CA 1
ATOM 1781 C C . PHE A 1 220 ? 8.093 -16.143 3.327 1.00 89.69 220 PHE A C 1
ATOM 1783 O O . PHE A 1 220 ? 9.189 -15.585 3.308 1.00 89.69 220 PHE A O 1
ATOM 1790 N N . PHE A 1 221 ? 7.630 -16.778 4.412 1.00 87.69 221 PHE A N 1
ATOM 1791 C CA . PHE A 1 221 ? 8.324 -16.802 5.700 1.00 87.69 221 PHE A CA 1
ATOM 1792 C C . PHE A 1 221 ? 9.705 -17.483 5.613 1.00 87.69 221 PHE A C 1
ATOM 1794 O O . PHE A 1 221 ? 10.700 -16.910 6.040 1.00 87.69 221 PHE A O 1
ATOM 1801 N N . GLY A 1 222 ? 9.838 -18.637 4.952 1.00 79.06 222 GLY A N 1
ATOM 1802 C CA . GLY A 1 222 ? 11.154 -19.288 4.820 1.00 79.06 222 GLY A CA 1
ATOM 1803 C C . GLY A 1 222 ? 12.188 -18.467 4.027 1.00 79.06 222 GLY A C 1
ATOM 1804 O O . GLY A 1 222 ? 13.393 -18.584 4.238 1.00 79.06 222 GLY A O 1
ATOM 1805 N N . GLY A 1 223 ? 11.732 -17.592 3.124 1.00 70.94 223 GLY A N 1
ATOM 1806 C CA . GLY A 1 223 ? 12.591 -16.864 2.189 1.00 70.94 223 GLY A CA 1
ATOM 1807 C C . GLY A 1 223 ? 13.149 -15.525 2.684 1.00 70.94 223 GLY A C 1
ATOM 1808 O O . GLY A 1 223 ? 13.976 -14.943 1.983 1.00 70.94 223 GLY A O 1
ATOM 1809 N N . PHE A 1 224 ? 12.723 -15.006 3.844 1.00 75.44 224 PHE A N 1
ATOM 1810 C CA . PHE A 1 224 ? 13.123 -13.656 4.288 1.00 75.44 224 PHE A CA 1
ATOM 1811 C C . PHE A 1 224 ? 14.115 -13.627 5.462 1.00 75.44 224 PHE A C 1
ATOM 1813 O O . PHE A 1 224 ? 14.656 -12.564 5.759 1.00 75.44 224 PHE A O 1
ATOM 1820 N N . HIS A 1 225 ? 14.422 -14.764 6.095 1.00 64.62 225 HIS A N 1
ATOM 1821 C CA . HIS A 1 225 ? 15.277 -14.820 7.293 1.00 64.62 225 HIS A CA 1
ATOM 1822 C C . HIS A 1 225 ? 16.692 -14.239 7.116 1.00 64.62 225 HIS A C 1
ATOM 1824 O O . HIS A 1 225 ? 17.327 -13.862 8.097 1.00 64.62 225 HIS A O 1
ATOM 1830 N N . HIS A 1 226 ? 17.186 -14.133 5.880 1.00 63.34 226 HIS A N 1
ATOM 1831 C CA . HIS A 1 226 ? 18.506 -13.573 5.558 1.00 63.34 226 HIS A CA 1
ATOM 1832 C C . HIS A 1 226 ? 18.460 -12.129 5.051 1.00 63.34 226 HIS A C 1
ATOM 1834 O O . HIS A 1 226 ? 19.429 -11.645 4.470 1.00 63.34 226 HIS A O 1
ATOM 1840 N N . THR A 1 227 ? 17.324 -11.450 5.195 1.00 70.81 227 THR A N 1
ATOM 1841 C CA . THR A 1 227 ? 17.147 -10.116 4.623 1.00 70.81 227 THR A CA 1
ATOM 1842 C C . THR A 1 227 ? 17.545 -9.054 5.632 1.00 70.81 227 THR A C 1
ATOM 1844 O O . THR A 1 227 ? 17.156 -9.099 6.798 1.00 70.81 227 THR A O 1
ATOM 1847 N N . GLU A 1 228 ? 18.375 -8.113 5.188 1.00 77.00 228 GLU A N 1
ATOM 1848 C CA . GLU A 1 228 ? 18.804 -7.001 6.027 1.00 77.00 228 GLU A CA 1
ATOM 1849 C C . GLU A 1 228 ? 17.618 -6.087 6.344 1.00 77.00 228 GLU A C 1
ATOM 1851 O O . GLU A 1 228 ? 16.815 -5.742 5.470 1.00 77.00 228 GLU A O 1
ATOM 1856 N N . LEU A 1 229 ? 17.526 -5.674 7.609 1.00 82.00 229 LEU A N 1
ATOM 1857 C CA . LEU A 1 229 ? 16.559 -4.672 8.036 1.00 82.00 229 LEU A CA 1
ATOM 1858 C C . LEU A 1 229 ? 16.861 -3.343 7.347 1.00 82.00 229 LEU A C 1
ATOM 1860 O O . LEU A 1 229 ? 18.004 -2.896 7.264 1.00 82.00 229 LEU A O 1
ATOM 1864 N N . THR A 1 230 ? 15.814 -2.685 6.876 1.00 83.56 230 THR A N 1
ATOM 1865 C CA . THR A 1 230 ? 15.920 -1.368 6.248 1.00 83.56 230 THR A CA 1
ATOM 1866 C C . THR A 1 230 ? 15.787 -0.244 7.278 1.00 83.56 230 THR A C 1
ATOM 1868 O O . THR A 1 230 ? 15.327 -0.457 8.402 1.00 83.56 230 THR A O 1
ATOM 1871 N N . GLY A 1 231 ? 16.096 0.993 6.871 1.00 83.38 231 GLY A N 1
ATOM 1872 C CA . GLY A 1 231 ? 15.826 2.179 7.694 1.00 83.38 231 GLY A CA 1
ATOM 1873 C C . GLY A 1 231 ? 14.348 2.329 8.084 1.00 83.38 231 GLY A C 1
ATOM 1874 O O . GLY A 1 231 ? 14.053 2.765 9.194 1.00 83.38 231 GLY A O 1
ATOM 1875 N N . GLU A 1 232 ? 13.426 1.893 7.219 1.00 83.31 232 GLU A N 1
ATOM 1876 C CA . GLU A 1 232 ? 11.989 1.879 7.519 1.00 83.31 232 GLU A CA 1
ATOM 1877 C C . GLU A 1 232 ? 11.653 0.881 8.631 1.00 83.31 232 GLU A C 1
ATOM 1879 O O . GLU A 1 232 ? 10.893 1.205 9.539 1.00 83.31 232 GLU A O 1
ATOM 1884 N N . ASP A 1 233 ? 12.270 -0.306 8.624 1.00 85.25 233 ASP A N 1
ATOM 1885 C CA . ASP A 1 233 ? 12.063 -1.285 9.698 1.00 85.25 233 ASP A CA 1
ATOM 1886 C C . ASP A 1 233 ? 12.557 -0.721 11.036 1.00 85.25 233 ASP A C 1
ATOM 1888 O O . ASP A 1 233 ? 11.855 -0.824 12.039 1.00 85.25 233 ASP A O 1
ATOM 1892 N N . GLY A 1 234 ? 13.699 -0.023 11.038 1.00 85.94 234 GLY A N 1
ATOM 1893 C CA . GLY A 1 234 ? 14.195 0.692 12.217 1.00 85.94 234 GLY A CA 1
ATOM 1894 C C . GLY A 1 234 ? 13.217 1.755 12.735 1.00 85.94 234 GLY A C 1
ATOM 1895 O O . GLY A 1 234 ? 12.991 1.851 13.943 1.00 85.94 234 GLY A O 1
ATOM 1896 N N . ARG A 1 235 ? 12.579 2.514 11.835 1.00 87.06 235 ARG A N 1
ATOM 1897 C CA . ARG A 1 235 ? 11.555 3.512 12.188 1.00 87.06 235 ARG A CA 1
ATOM 1898 C C . ARG A 1 235 ? 10.305 2.872 12.787 1.00 87.06 235 ARG A C 1
ATOM 1900 O O . ARG A 1 235 ? 9.803 3.352 13.802 1.00 87.06 235 ARG A O 1
ATOM 1907 N N . ILE A 1 236 ? 9.825 1.777 12.198 1.00 86.12 236 ILE A N 1
ATOM 1908 C CA . ILE A 1 236 ? 8.670 1.029 12.711 1.00 86.12 236 ILE A CA 1
ATOM 1909 C C . ILE A 1 236 ? 8.994 0.460 14.098 1.00 86.12 236 ILE A C 1
ATOM 1911 O O . ILE A 1 236 ? 8.209 0.646 15.026 1.00 86.12 236 ILE A O 1
ATOM 1915 N N . MET A 1 237 ? 10.165 -0.159 14.275 1.00 88.50 237 MET A N 1
ATOM 1916 C CA . MET A 1 237 ? 10.609 -0.719 15.560 1.00 88.50 237 MET A CA 1
ATOM 1917 C C . MET A 1 237 ? 10.750 0.332 16.668 1.00 88.50 237 MET A C 1
ATOM 1919 O O . MET A 1 237 ? 10.601 -0.003 17.840 1.00 88.50 237 MET A O 1
ATOM 1923 N N . ALA A 1 238 ? 11.030 1.594 16.326 1.00 88.44 238 ALA A N 1
ATOM 1924 C CA . ALA A 1 238 ? 11.108 2.681 17.301 1.00 88.44 238 ALA A CA 1
ATOM 1925 C C . ALA A 1 238 ? 9.738 3.074 17.885 1.00 88.44 238 ALA A C 1
ATOM 1927 O O . ALA A 1 238 ? 9.683 3.670 18.958 1.00 88.44 238 ALA A O 1
ATOM 1928 N N . VAL A 1 239 ? 8.642 2.764 17.183 1.00 85.62 239 VAL A N 1
ATOM 1929 C CA . VAL A 1 239 ? 7.281 3.212 17.536 1.00 85.62 239 VAL A CA 1
ATOM 1930 C C . VAL A 1 239 ? 6.339 2.043 17.856 1.00 85.62 239 VAL A C 1
ATOM 1932 O O . VAL A 1 239 ? 5.321 2.243 18.525 1.00 85.62 239 VAL A O 1
ATOM 1935 N N . ARG A 1 240 ? 6.628 0.834 17.357 1.00 88.38 240 ARG A N 1
ATOM 1936 C CA . ARG A 1 240 ? 5.741 -0.337 17.425 1.00 88.38 240 ARG A CA 1
ATOM 1937 C C . ARG A 1 240 ? 6.431 -1.504 18.131 1.00 88.38 240 ARG A C 1
ATOM 1939 O O . ARG A 1 240 ? 7.190 -2.257 17.523 1.00 88.38 240 ARG A O 1
ATOM 1946 N N . ASP A 1 241 ? 6.140 -1.653 19.423 1.00 91.12 241 ASP A N 1
ATOM 1947 C CA . ASP A 1 241 ? 6.768 -2.662 20.287 1.00 91.12 241 ASP A CA 1
ATOM 1948 C C . ASP A 1 241 ? 6.467 -4.105 19.856 1.00 91.12 241 ASP A C 1
ATOM 1950 O O . ASP A 1 241 ? 7.349 -4.957 19.930 1.00 91.12 241 ASP A O 1
ATOM 1954 N N . VAL A 1 242 ? 5.259 -4.392 19.352 1.00 92.44 242 VAL A N 1
ATOM 1955 C CA . VAL A 1 242 ? 4.904 -5.748 18.892 1.00 92.44 242 VAL A CA 1
ATOM 1956 C C . VAL A 1 242 ? 5.725 -6.125 17.657 1.00 92.44 242 VAL A C 1
ATOM 1958 O O . VAL A 1 242 ? 6.333 -7.195 17.635 1.00 92.44 242 VAL A O 1
ATOM 1961 N N . PHE A 1 243 ? 5.836 -5.234 16.667 1.00 92.62 243 PHE A N 1
ATOM 1962 C CA . PHE A 1 243 ? 6.738 -5.430 15.529 1.00 92.62 243 PHE A CA 1
ATOM 1963 C C . PHE A 1 243 ? 8.211 -5.542 15.952 1.00 92.62 243 PHE A C 1
ATOM 1965 O O . PHE A 1 243 ? 8.954 -6.363 15.413 1.00 92.62 243 PHE A O 1
ATOM 1972 N N . LYS A 1 244 ? 8.652 -4.754 16.938 1.00 92.81 244 LYS A N 1
ATOM 1973 C CA . LYS A 1 244 ? 10.009 -4.864 17.484 1.00 92.81 244 LYS A CA 1
ATOM 1974 C C . LYS A 1 244 ? 10.268 -6.251 18.073 1.00 92.81 244 LYS A C 1
ATOM 1976 O O . LYS A 1 244 ? 11.287 -6.846 17.734 1.00 92.81 244 LYS A O 1
ATOM 1981 N N . SER A 1 245 ? 9.353 -6.781 18.884 1.00 93.25 245 SER A N 1
ATOM 1982 C CA . SER A 1 245 ? 9.476 -8.134 19.440 1.00 93.25 245 SER A CA 1
ATOM 1983 C C . SER A 1 245 ? 9.377 -9.230 18.382 1.00 93.25 245 SER A C 1
ATOM 1985 O O . SER A 1 245 ? 10.071 -10.238 18.486 1.00 93.25 245 SER A O 1
ATOM 1987 N N . TRP A 1 246 ? 8.591 -9.033 17.320 1.00 92.25 246 TRP A N 1
ATOM 1988 C CA . TRP A 1 246 ? 8.598 -9.938 16.167 1.00 92.25 246 TRP A CA 1
ATOM 1989 C C . TRP A 1 246 ? 10.004 -10.083 15.572 1.00 92.25 246 TRP A C 1
ATOM 1991 O O . TRP A 1 246 ? 10.497 -11.199 15.409 1.00 92.25 246 TRP A O 1
ATOM 2001 N N . VAL A 1 247 ? 10.665 -8.955 15.292 1.00 90.38 247 VAL A N 1
ATOM 2002 C CA . VAL A 1 247 ? 11.988 -8.933 14.654 1.00 90.38 247 VAL A CA 1
ATOM 2003 C C . VAL A 1 247 ? 13.101 -9.377 15.599 1.00 90.38 247 VAL A C 1
ATOM 2005 O O . VAL A 1 247 ? 13.927 -10.204 15.221 1.00 90.38 247 VAL A O 1
ATOM 2008 N N . ALA A 1 248 ? 13.146 -8.813 16.806 1.00 89.56 248 ALA A N 1
ATOM 2009 C CA . ALA A 1 248 ? 14.267 -8.984 17.724 1.00 89.56 248 ALA A CA 1
ATOM 2010 C C . ALA A 1 248 ? 14.187 -10.275 18.551 1.00 89.56 248 ALA A C 1
ATOM 2012 O O . ALA A 1 248 ? 15.229 -10.858 18.845 1.00 89.56 248 ALA A O 1
ATOM 2013 N N . ASP A 1 249 ? 12.975 -10.723 18.898 1.00 91.25 249 ASP A N 1
ATOM 2014 C CA . ASP A 1 249 ? 12.779 -11.810 19.861 1.00 91.25 249 ASP A CA 1
ATOM 2015 C C . ASP A 1 249 ? 12.229 -13.076 19.189 1.00 91.25 249 ASP A C 1
ATOM 2017 O O . ASP A 1 249 ? 12.737 -14.170 19.423 1.00 91.25 249 ASP A O 1
ATOM 2021 N N . PHE A 1 250 ? 11.203 -12.954 18.337 1.00 91.50 250 PHE A N 1
ATOM 2022 C CA . PHE A 1 250 ? 10.492 -14.117 17.795 1.00 91.50 250 PHE A CA 1
ATOM 2023 C C . PHE A 1 250 ? 11.183 -14.746 16.581 1.00 91.50 250 PHE A C 1
ATOM 2025 O O . PHE A 1 250 ? 11.443 -15.952 16.594 1.00 91.50 250 PHE A O 1
ATOM 2032 N N . ILE A 1 251 ? 11.518 -13.964 15.544 1.00 89.12 251 ILE A N 1
ATOM 2033 C CA . ILE A 1 251 ? 12.161 -14.486 14.323 1.00 89.12 251 ILE A CA 1
ATOM 2034 C C . ILE A 1 251 ? 13.400 -15.343 14.631 1.00 89.12 251 ILE A C 1
ATOM 2036 O O . ILE A 1 251 ? 13.462 -16.451 14.093 1.00 89.12 251 ILE A O 1
ATOM 2040 N N . PRO A 1 252 ? 14.350 -14.920 15.496 1.00 87.38 252 PRO A N 1
ATOM 2041 C CA . PRO A 1 252 ? 15.551 -15.706 15.789 1.00 87.38 252 PRO A CA 1
ATOM 2042 C C . PRO A 1 252 ? 15.263 -17.112 16.325 1.00 87.38 252 PRO A C 1
ATOM 2044 O O . PRO A 1 252 ? 16.041 -18.027 16.080 1.00 87.38 252 PRO A O 1
ATOM 2047 N N . THR A 1 253 ? 14.129 -17.314 17.005 1.00 87.06 253 THR A N 1
ATOM 2048 C CA . THR A 1 253 ? 13.726 -18.634 17.526 1.00 87.06 253 THR A CA 1
ATOM 2049 C C . THR A 1 253 ? 13.189 -19.578 16.448 1.00 87.06 253 THR A C 1
ATOM 2051 O O . THR A 1 253 ? 13.119 -20.785 16.666 1.00 87.06 253 THR A O 1
ATOM 2054 N N . CYS A 1 254 ? 12.811 -19.048 15.281 1.00 80.62 254 CYS A N 1
ATOM 2055 C CA . CYS A 1 254 ? 12.170 -19.804 14.206 1.00 80.62 254 CYS A CA 1
ATOM 2056 C C . CYS A 1 254 ? 13.146 -20.249 13.103 1.00 80.62 254 CYS A C 1
ATOM 2058 O O . CYS A 1 254 ? 12.807 -21.159 12.340 1.00 80.62 254 CYS A O 1
ATOM 2060 N N . VAL A 1 255 ? 14.338 -19.640 13.019 1.00 66.00 255 VAL A N 1
ATOM 2061 C CA . VAL A 1 255 ? 15.289 -19.805 11.899 1.00 66.00 255 VAL A CA 1
ATOM 2062 C C . VAL A 1 255 ? 15.733 -21.260 11.712 1.00 66.00 255 VAL A C 1
ATOM 2064 O O . VAL A 1 255 ? 15.769 -21.740 10.584 1.00 66.00 255 VAL A O 1
ATOM 2067 N N . ASP A 1 256 ? 15.969 -22.002 12.797 1.00 63.16 256 ASP A N 1
ATOM 2068 C CA . ASP A 1 256 ? 16.430 -23.400 12.714 1.00 63.16 256 ASP A CA 1
ATOM 2069 C C . ASP A 1 256 ? 15.326 -24.388 12.288 1.00 63.16 256 ASP A C 1
ATOM 2071 O O . ASP A 1 256 ? 15.606 -25.521 11.897 1.00 63.16 256 ASP A O 1
ATOM 2075 N N . SER A 1 257 ? 14.057 -23.973 12.363 1.00 62.97 257 SER A N 1
ATOM 2076 C CA . SER A 1 257 ? 12.893 -24.841 12.121 1.00 62.97 257 SER A CA 1
ATOM 2077 C C . SER A 1 257 ? 12.308 -24.741 10.708 1.00 62.97 257 SER A C 1
ATOM 2079 O O . SER A 1 257 ? 11.542 -25.617 10.309 1.00 62.97 257 SER A O 1
ATOM 2081 N N . HIS A 1 258 ? 12.697 -23.729 9.926 1.00 62.59 258 HIS A N 1
ATOM 2082 C CA . HIS A 1 258 ? 12.191 -23.506 8.569 1.00 62.59 258 HIS A CA 1
ATOM 2083 C C . HIS A 1 258 ? 13.280 -23.837 7.543 1.00 62.59 258 HIS A C 1
ATOM 2085 O O . HIS A 1 258 ? 14.071 -22.994 7.137 1.00 62.59 258 HIS A O 1
ATOM 2091 N N . THR A 1 259 ? 13.313 -25.104 7.126 1.00 55.06 259 THR A N 1
ATOM 2092 C CA . THR A 1 259 ? 14.238 -25.642 6.107 1.00 55.06 259 THR A CA 1
ATOM 2093 C C . THR A 1 259 ? 13.696 -25.526 4.677 1.00 55.06 259 THR A C 1
ATOM 2095 O O . THR A 1 259 ? 14.234 -26.141 3.754 1.00 55.06 259 THR A O 1
ATOM 2098 N N . GLU A 1 260 ? 12.613 -24.768 4.474 1.00 57.59 260 GLU A N 1
ATOM 2099 C CA . GLU A 1 260 ? 11.980 -24.641 3.164 1.00 57.59 260 GLU A CA 1
ATOM 2100 C C . GLU A 1 260 ? 12.907 -23.999 2.128 1.00 57.59 260 GLU A C 1
ATOM 2102 O O . GLU A 1 260 ? 13.718 -23.117 2.416 1.00 57.59 260 GLU A O 1
ATOM 2107 N N . ALA A 1 261 ? 12.776 -24.469 0.887 1.00 61.72 261 ALA A N 1
ATOM 2108 C CA . ALA A 1 261 ? 13.580 -24.001 -0.225 1.00 61.72 261 ALA A CA 1
ATOM 2109 C C . ALA A 1 261 ? 13.321 -22.510 -0.483 1.00 61.72 261 ALA A C 1
ATOM 2111 O O . ALA A 1 261 ? 12.206 -22.100 -0.806 1.00 61.72 261 ALA A O 1
ATOM 2112 N N . TYR A 1 262 ? 14.383 -21.714 -0.388 1.00 73.31 262 TYR A N 1
ATOM 2113 C CA . TYR A 1 262 ? 14.385 -20.301 -0.742 1.00 73.31 262 TYR A CA 1
ATOM 2114 C C . TYR A 1 262 ? 13.784 -20.081 -2.142 1.00 73.31 262 TYR A C 1
ATOM 2116 O O . TYR A 1 262 ? 14.288 -20.619 -3.132 1.00 73.31 262 TYR A O 1
ATOM 2124 N N . MET A 1 263 ? 12.719 -19.277 -2.237 1.00 83.94 263 MET A N 1
ATOM 2125 C CA . MET A 1 263 ? 12.171 -18.855 -3.528 1.00 83.94 263 MET A CA 1
ATOM 2126 C C . MET A 1 263 ? 12.963 -17.665 -4.059 1.00 83.94 263 MET A C 1
ATOM 2128 O O . MET A 1 263 ? 13.236 -16.721 -3.330 1.00 83.94 263 MET A O 1
ATOM 2132 N N . THR A 1 264 ? 13.293 -17.653 -5.346 1.00 88.12 264 THR A N 1
ATOM 2133 C CA . THR A 1 264 ? 13.877 -16.463 -5.975 1.00 88.12 264 THR A CA 1
ATOM 2134 C C . THR A 1 264 ? 12.788 -15.450 -6.330 1.00 88.12 264 THR A C 1
ATOM 2136 O O . THR A 1 264 ? 11.639 -15.816 -6.598 1.00 88.12 264 THR A O 1
ATOM 2139 N N . SER A 1 265 ? 13.134 -14.161 -6.421 1.00 89.19 265 SER A N 1
ATOM 2140 C CA . SER A 1 265 ? 12.182 -13.129 -6.864 1.00 89.19 265 SER A CA 1
ATOM 2141 C C . SER A 1 265 ? 11.589 -13.431 -8.249 1.00 89.19 265 SER A C 1
ATOM 2143 O O . SER A 1 265 ? 10.448 -13.064 -8.516 1.00 89.19 265 SER A O 1
ATOM 2145 N N . ASP A 1 266 ? 12.322 -14.134 -9.118 1.00 91.00 266 ASP A N 1
ATOM 2146 C CA . ASP A 1 266 ? 11.835 -14.559 -10.434 1.00 91.00 266 ASP A CA 1
ATOM 2147 C C . ASP A 1 266 ? 10.801 -15.689 -10.341 1.00 91.00 266 ASP A C 1
ATOM 2149 O O . ASP A 1 266 ? 9.793 -15.648 -11.050 1.00 91.00 266 ASP A O 1
ATOM 2153 N N . GLN A 1 267 ? 11.001 -16.660 -9.442 1.00 92.50 267 GLN A N 1
ATOM 2154 C CA . GLN A 1 267 ? 10.016 -17.712 -9.169 1.00 92.50 267 GLN A CA 1
ATOM 2155 C C . GLN A 1 267 ? 8.732 -17.122 -8.583 1.00 92.50 267 GLN A C 1
ATOM 2157 O O . GLN A 1 267 ? 7.638 -17.434 -9.055 1.00 92.50 267 GLN A O 1
ATOM 2162 N N . VAL A 1 268 ? 8.850 -16.206 -7.616 1.00 93.44 268 VAL A N 1
ATOM 2163 C CA . VAL A 1 268 ? 7.686 -15.512 -7.046 1.00 93.44 268 VAL A CA 1
ATOM 2164 C C . VAL A 1 268 ? 6.968 -14.683 -8.113 1.00 93.44 268 VAL A C 1
ATOM 2166 O O . VAL A 1 268 ? 5.741 -14.720 -8.208 1.00 93.44 268 VAL A O 1
ATOM 2169 N N . ARG A 1 269 ? 7.710 -13.995 -8.991 1.00 95.44 269 ARG A N 1
ATOM 2170 C CA . ARG A 1 269 ? 7.120 -13.264 -10.121 1.00 95.44 269 ARG A CA 1
ATOM 2171 C C . ARG A 1 269 ? 6.368 -14.192 -11.078 1.00 95.44 269 ARG A C 1
ATOM 2173 O O . ARG A 1 269 ? 5.296 -13.816 -11.550 1.00 95.44 269 ARG A O 1
ATOM 2180 N N . ALA A 1 270 ? 6.895 -15.385 -11.358 1.00 96.19 270 ALA A N 1
ATOM 2181 C CA . ALA A 1 270 ? 6.210 -16.379 -12.184 1.00 96.19 270 ALA A CA 1
ATOM 2182 C C . ALA A 1 270 ? 4.878 -16.815 -11.550 1.00 96.19 270 ALA A C 1
ATOM 2184 O O . ALA A 1 270 ? 3.852 -16.762 -12.222 1.00 96.19 270 ALA A O 1
ATOM 2185 N N . ILE A 1 271 ? 4.867 -17.104 -10.244 1.00 95.44 271 ILE A N 1
ATOM 2186 C CA . ILE A 1 271 ? 3.643 -17.431 -9.492 1.00 95.44 271 ILE A CA 1
ATOM 2187 C C . ILE A 1 271 ? 2.616 -16.300 -9.584 1.00 95.44 271 ILE A C 1
ATOM 2189 O O . ILE A 1 271 ? 1.450 -16.546 -9.889 1.00 95.44 271 ILE A O 1
ATOM 2193 N N . ILE A 1 272 ? 3.041 -15.049 -9.374 1.00 97.81 272 ILE A N 1
ATOM 2194 C CA . ILE A 1 272 ? 2.161 -13.880 -9.518 1.00 97.81 272 ILE A CA 1
ATOM 2195 C C . ILE A 1 272 ? 1.590 -13.813 -10.936 1.00 97.81 272 ILE A C 1
ATOM 2197 O O . ILE A 1 272 ? 0.410 -13.542 -11.114 1.00 97.81 272 ILE A O 1
ATOM 2201 N N . PHE A 1 273 ? 2.396 -14.059 -11.964 1.00 98.06 273 PHE A N 1
ATOM 2202 C CA . PHE A 1 273 ? 1.944 -13.997 -13.353 1.00 98.06 273 PHE A CA 1
ATOM 2203 C C . PHE A 1 273 ? 0.980 -15.109 -13.750 1.00 98.06 273 PHE A C 1
ATOM 2205 O O . PHE A 1 273 ? 0.175 -14.893 -14.659 1.00 98.06 273 PHE A O 1
ATOM 2212 N N . ASP A 1 274 ? 1.067 -16.259 -13.095 1.00 97.62 274 ASP A N 1
ATOM 2213 C CA . ASP A 1 274 ? 0.165 -17.381 -13.327 1.00 97.62 274 ASP A CA 1
ATOM 2214 C C . ASP A 1 274 ? -1.161 -17.181 -12.582 1.00 97.62 274 ASP A C 1
ATOM 2216 O O . ASP A 1 274 ? -2.227 -17.404 -13.154 1.00 97.62 274 ASP A O 1
ATOM 2220 N N . LEU A 1 275 ? -1.114 -16.658 -11.351 1.00 96.81 275 LEU A N 1
ATOM 2221 C CA . LEU A 1 275 ? -2.310 -16.310 -10.575 1.00 96.81 275 LEU A CA 1
ATOM 2222 C C . LEU A 1 275 ? -3.019 -15.048 -11.094 1.00 96.81 275 LEU A C 1
ATOM 2224 O O . LEU A 1 275 ? -4.244 -14.956 -11.004 1.00 96.81 275 LEU A O 1
ATOM 2228 N N . PHE A 1 276 ? -2.263 -14.090 -11.641 1.00 98.06 276 PHE A N 1
ATOM 2229 C CA . PHE A 1 276 ? -2.740 -12.768 -12.055 1.00 98.06 276 PHE A CA 1
ATOM 2230 C C . PHE A 1 276 ? -2.264 -12.407 -13.481 1.00 98.06 276 PHE A C 1
ATOM 2232 O O . PHE A 1 276 ? -1.340 -11.602 -13.671 1.00 98.06 276 PHE A O 1
ATOM 2239 N N . PRO A 1 277 ? -2.914 -12.945 -14.534 1.00 97.69 277 PRO A N 1
ATOM 2240 C CA . PRO A 1 277 ? -2.522 -12.692 -15.925 1.00 97.69 277 PRO A CA 1
ATOM 2241 C C . PRO A 1 277 ? -2.570 -11.212 -16.341 1.00 97.69 277 PRO A C 1
ATOM 2243 O O . PRO A 1 277 ? -1.775 -10.777 -17.180 1.00 97.69 277 PRO A O 1
ATOM 2246 N N . LYS A 1 278 ? -3.466 -10.413 -15.743 1.00 97.62 278 LYS A N 1
ATOM 2247 C CA . LYS A 1 278 ? -3.544 -8.960 -15.977 1.00 97.62 278 LYS A CA 1
ATOM 2248 C C . LYS A 1 278 ? -2.258 -8.258 -15.530 1.00 97.62 278 LYS A C 1
ATOM 2250 O O . LYS A 1 278 ? -1.668 -7.510 -16.308 1.00 97.62 278 LYS A O 1
ATOM 2255 N N . THR A 1 279 ? -1.761 -8.593 -14.341 1.00 98.00 279 THR A N 1
ATOM 2256 C CA . THR A 1 279 ? -0.493 -8.094 -13.789 1.00 98.00 279 THR A CA 1
ATOM 2257 C C . THR A 1 279 ? 0.680 -8.418 -14.712 1.00 98.00 279 THR A C 1
ATOM 2259 O O . THR A 1 279 ? 1.505 -7.550 -14.998 1.00 98.00 279 THR A O 1
ATOM 2262 N N . LYS A 1 280 ? 0.723 -9.636 -15.275 1.00 98.00 280 LYS A N 1
ATOM 2263 C CA . LYS A 1 280 ? 1.725 -10.045 -16.279 1.00 98.00 280 LYS A CA 1
ATOM 2264 C C . LYS A 1 280 ? 1.692 -9.162 -17.527 1.00 98.00 280 LYS A C 1
ATOM 2266 O O . LYS A 1 280 ? 2.746 -8.752 -18.023 1.00 98.00 280 LYS A O 1
ATOM 2271 N N . ALA A 1 281 ? 0.501 -8.886 -18.056 1.00 97.75 281 ALA A N 1
ATOM 2272 C CA . ALA A 1 281 ? 0.332 -8.052 -19.244 1.00 97.75 281 ALA A CA 1
ATOM 2273 C C . ALA A 1 281 ? 0.781 -6.605 -18.985 1.00 97.75 281 ALA A C 1
ATOM 2275 O O . ALA A 1 281 ? 1.555 -6.049 -19.769 1.00 97.75 281 ALA A O 1
ATOM 2276 N N . GLU A 1 282 ? 0.366 -6.023 -17.858 1.00 97.75 282 GLU A N 1
ATOM 2277 C CA . GLU A 1 282 ? 0.761 -4.672 -17.456 1.00 97.75 282 GLU A CA 1
ATOM 2278 C C . GLU A 1 282 ? 2.271 -4.568 -17.212 1.00 97.75 282 GLU A C 1
ATOM 2280 O O . GLU A 1 282 ? 2.898 -3.602 -17.654 1.00 97.75 282 GLU A O 1
ATOM 2285 N N . TYR A 1 283 ? 2.882 -5.580 -16.589 1.00 96.56 283 TYR A N 1
ATOM 2286 C CA . TYR A 1 283 ? 4.324 -5.634 -16.338 1.00 96.56 283 TYR A CA 1
ATOM 2287 C C . TYR A 1 283 ? 5.128 -5.633 -17.635 1.00 96.56 283 TYR A C 1
ATOM 2289 O O . TYR A 1 283 ? 6.018 -4.798 -17.827 1.00 96.56 283 TYR A O 1
ATOM 2297 N N . LYS A 1 284 ? 4.760 -6.496 -18.587 1.00 95.69 284 LYS A N 1
ATOM 2298 C CA . LYS A 1 284 ? 5.389 -6.516 -19.915 1.00 95.69 284 LYS A CA 1
ATOM 2299 C C . LYS A 1 284 ? 5.207 -5.185 -20.644 1.00 95.69 284 LYS A C 1
ATOM 2301 O O . LYS A 1 284 ? 6.159 -4.673 -21.234 1.00 95.69 284 LYS A O 1
ATOM 2306 N N . LEU A 1 285 ? 4.012 -4.598 -20.582 1.00 95.81 285 LEU A N 1
ATOM 2307 C CA . LEU A 1 285 ? 3.734 -3.304 -21.201 1.00 95.81 285 LEU A CA 1
ATOM 2308 C C . LEU A 1 285 ? 4.575 -2.179 -20.580 1.00 95.81 285 LEU A C 1
ATOM 2310 O O . LEU A 1 285 ? 5.096 -1.335 -21.312 1.00 95.81 285 LEU A O 1
ATOM 2314 N N . ALA A 1 286 ? 4.736 -2.166 -19.256 1.00 94.50 286 ALA A N 1
ATOM 2315 C CA . ALA A 1 286 ? 5.559 -1.186 -18.557 1.00 94.50 286 ALA A CA 1
ATOM 2316 C C . ALA A 1 286 ? 7.031 -1.284 -18.979 1.00 94.50 286 ALA A C 1
ATOM 2318 O O . ALA A 1 286 ? 7.628 -0.260 -19.318 1.00 94.50 286 ALA A O 1
ATOM 2319 N N . LEU A 1 287 ? 7.589 -2.497 -19.064 1.00 92.06 287 LEU A N 1
ATOM 2320 C CA . LEU A 1 287 ? 8.952 -2.715 -19.559 1.00 92.06 287 LEU A CA 1
ATOM 2321 C C . LEU A 1 287 ? 9.123 -2.253 -21.010 1.00 92.06 287 LEU A C 1
ATOM 2323 O O . LEU A 1 287 ? 10.104 -1.585 -21.336 1.00 92.06 287 LEU A O 1
ATOM 2327 N N . LEU A 1 288 ? 8.163 -2.553 -21.888 1.00 91.69 288 LEU A N 1
ATOM 2328 C CA . LEU A 1 288 ? 8.195 -2.092 -23.279 1.00 91.69 288 LEU A CA 1
ATOM 2329 C C . LEU A 1 288 ? 8.150 -0.562 -23.376 1.00 91.69 288 LEU A C 1
ATOM 2331 O O . LEU A 1 288 ? 8.923 0.031 -24.131 1.00 91.69 288 LEU A O 1
ATOM 2335 N N . LYS A 1 289 ? 7.283 0.092 -22.594 1.00 91.81 289 LYS A N 1
ATOM 2336 C CA . LYS A 1 289 ? 7.207 1.560 -22.524 1.00 91.81 289 LYS A CA 1
ATOM 2337 C C . LYS A 1 289 ? 8.512 2.159 -22.001 1.00 91.81 289 LYS A C 1
ATOM 2339 O O . LYS A 1 289 ? 8.992 3.128 -22.580 1.00 91.81 289 LYS A O 1
ATOM 2344 N N . ALA A 1 290 ? 9.111 1.576 -20.965 1.00 88.88 290 ALA A N 1
ATOM 2345 C CA . ALA A 1 290 ? 10.385 2.041 -20.424 1.00 88.88 290 ALA A CA 1
ATOM 2346 C C . ALA A 1 290 ? 11.531 1.899 -21.434 1.00 88.88 290 ALA A C 1
ATOM 2348 O O . ALA A 1 290 ? 12.299 2.840 -21.605 1.00 88.88 290 ALA A O 1
ATOM 2349 N N . LYS A 1 291 ? 11.605 0.779 -22.167 1.00 86.25 291 LYS A N 1
ATOM 2350 C CA . LYS A 1 291 ? 12.581 0.599 -23.256 1.00 86.25 291 LYS A CA 1
ATOM 2351 C C . LYS A 1 291 ? 12.409 1.651 -24.355 1.00 86.25 291 LYS A C 1
ATOM 2353 O O . LYS A 1 291 ? 13.392 2.249 -24.781 1.00 86.25 291 LYS A O 1
ATOM 2358 N N . LYS A 1 292 ? 11.168 1.922 -24.781 1.00 89.06 292 LYS A N 1
ATOM 2359 C CA . LYS A 1 292 ? 10.868 2.974 -25.771 1.00 89.06 292 LYS A CA 1
ATOM 2360 C C . LYS A 1 292 ? 11.254 4.369 -25.274 1.00 89.06 292 LYS A C 1
ATOM 2362 O O . LYS A 1 292 ? 11.831 5.127 -26.044 1.00 89.06 292 LYS A O 1
ATOM 2367 N N . ARG A 1 293 ? 10.972 4.687 -24.005 1.00 87.81 293 ARG A N 1
ATOM 2368 C CA . ARG A 1 293 ? 11.371 5.957 -23.378 1.00 87.81 293 ARG A CA 1
ATOM 2369 C C . ARG A 1 293 ? 12.886 6.103 -23.342 1.00 87.81 293 ARG A C 1
ATOM 2371 O O . ARG A 1 293 ? 13.379 7.019 -23.974 1.00 87.81 293 ARG A O 1
ATOM 2378 N N . LYS A 1 294 ? 13.618 5.129 -22.785 1.00 85.31 294 LYS A N 1
ATOM 2379 C CA . LYS A 1 294 ? 15.094 5.126 -22.784 1.00 85.31 294 LYS A CA 1
ATOM 2380 C C . LYS A 1 294 ? 15.680 5.316 -24.190 1.00 85.31 294 LYS A C 1
ATOM 2382 O O . LYS A 1 294 ? 16.613 6.091 -24.361 1.00 85.31 294 LYS A O 1
ATOM 2387 N N . ARG A 1 295 ? 15.112 4.648 -25.209 1.00 88.19 295 ARG A N 1
ATOM 2388 C CA . ARG A 1 295 ? 15.505 4.859 -26.615 1.00 88.19 295 ARG A CA 1
ATOM 2389 C C . ARG A 1 295 ? 15.273 6.310 -27.044 1.00 88.19 295 ARG A C 1
ATOM 2391 O O . ARG A 1 295 ? 16.180 6.928 -27.586 1.00 88.19 295 ARG A O 1
ATOM 2398 N N . SER A 1 296 ? 14.077 6.846 -26.814 1.00 90.31 296 SER A N 1
ATOM 2399 C CA . SER A 1 296 ? 13.732 8.229 -27.164 1.00 90.31 296 SER A CA 1
ATOM 2400 C C . SER A 1 296 ? 14.604 9.251 -26.433 1.00 90.31 296 SER A C 1
ATOM 2402 O O . SER A 1 296 ? 15.028 10.229 -27.045 1.00 90.31 296 SER A O 1
ATOM 2404 N N . ASP A 1 297 ? 14.893 9.017 -25.155 1.00 90.38 297 ASP A N 1
ATOM 2405 C CA . ASP A 1 297 ? 15.697 9.902 -24.319 1.00 90.38 297 ASP A CA 1
ATOM 2406 C C . ASP A 1 297 ? 17.132 9.962 -24.841 1.00 90.38 297 ASP A C 1
ATOM 2408 O O . ASP A 1 297 ? 17.644 11.053 -25.073 1.00 90.38 297 ASP A O 1
ATOM 2412 N N . LEU A 1 298 ? 17.729 8.811 -25.162 1.00 90.88 298 LEU A N 1
ATOM 2413 C CA . LEU A 1 298 ? 19.059 8.746 -25.768 1.00 90.88 298 LEU A CA 1
ATOM 2414 C C . LEU A 1 298 ? 19.113 9.464 -27.130 1.00 90.88 298 LEU A C 1
ATOM 2416 O O . LEU A 1 298 ? 20.077 10.168 -27.429 1.00 90.88 298 LEU A O 1
ATOM 2420 N N . ILE A 1 299 ? 18.075 9.339 -27.964 1.00 91.94 299 ILE A N 1
ATOM 2421 C CA . ILE A 1 299 ? 18.011 10.057 -29.250 1.00 91.94 299 ILE A CA 1
ATOM 2422 C C . ILE A 1 299 ? 17.950 11.570 -29.022 1.00 91.94 299 ILE A C 1
ATOM 2424 O O . ILE A 1 299 ? 18.724 12.316 -29.622 1.00 91.94 299 ILE A O 1
ATOM 2428 N N . ASN A 1 300 ? 17.014 12.025 -28.189 1.00 92.50 300 ASN A N 1
ATOM 2429 C CA . ASN A 1 300 ? 16.667 13.441 -28.089 1.00 92.50 300 ASN A CA 1
ATOM 2430 C C . ASN A 1 300 ? 17.584 14.232 -27.148 1.00 92.50 300 ASN A C 1
ATOM 2432 O O . ASN A 1 300 ? 17.792 15.412 -27.399 1.00 92.50 300 ASN A O 1
ATOM 2436 N N . HIS A 1 301 ? 18.161 13.606 -26.120 1.00 93.06 301 HIS A N 1
ATOM 2437 C CA . HIS A 1 301 ? 18.987 14.281 -25.109 1.00 93.06 301 HIS A CA 1
ATOM 2438 C C . HIS A 1 301 ? 20.487 13.968 -25.229 1.00 93.06 301 HIS A C 1
ATOM 2440 O O . HIS A 1 301 ? 21.320 14.663 -24.633 1.00 93.06 301 HIS A O 1
ATOM 2446 N N . THR A 1 302 ? 20.861 12.961 -26.023 1.00 93.50 302 THR A N 1
ATOM 2447 C CA . THR A 1 302 ? 22.263 12.535 -26.159 1.00 93.50 302 THR A CA 1
ATOM 2448 C C . THR A 1 302 ? 22.748 12.649 -27.598 1.00 93.50 302 THR A C 1
ATOM 2450 O O . THR A 1 302 ? 23.701 13.381 -27.846 1.00 93.50 302 THR A O 1
ATOM 2453 N N . ILE A 1 303 ? 22.083 11.997 -28.557 1.00 93.56 303 ILE A N 1
ATOM 2454 C CA . ILE A 1 303 ? 22.546 11.962 -29.954 1.00 93.56 303 ILE A CA 1
ATOM 2455 C C . ILE A 1 303 ? 22.289 13.296 -30.660 1.00 93.56 303 ILE A C 1
ATOM 2457 O O . ILE A 1 303 ? 23.240 13.943 -31.092 1.00 93.56 303 ILE A O 1
ATOM 2461 N N . LYS A 1 304 ? 21.026 13.732 -30.767 1.00 91.44 304 LYS A N 1
ATOM 2462 C CA . LYS A 1 304 ? 20.671 14.963 -31.496 1.00 91.44 304 LYS A CA 1
ATOM 2463 C C . LYS A 1 304 ? 21.388 16.213 -30.965 1.00 91.44 304 LYS A C 1
ATOM 2465 O O . LYS A 1 304 ? 21.935 16.937 -31.787 1.00 91.44 304 LYS A O 1
ATOM 2470 N N . PRO A 1 305 ? 21.473 16.463 -29.642 1.00 92.69 305 PRO A N 1
ATOM 2471 C CA . PRO A 1 305 ? 22.138 17.664 -29.129 1.00 92.69 305 PRO A CA 1
ATOM 2472 C C . PRO A 1 305 ? 23.651 17.704 -29.381 1.00 92.69 305 PRO A C 1
ATOM 2474 O O . PRO A 1 305 ? 24.269 18.753 -29.243 1.00 92.69 305 PRO A O 1
ATOM 2477 N N . CYS A 1 306 ? 24.272 16.568 -29.713 1.00 93.56 306 CYS A N 1
ATOM 2478 C CA . CYS A 1 306 ? 25.692 16.506 -30.058 1.00 93.56 306 CYS A CA 1
ATOM 2479 C C . CYS A 1 306 ? 25.973 16.810 -31.536 1.00 93.56 306 CYS A C 1
ATOM 2481 O O . CYS A 1 306 ? 27.143 16.910 -31.896 1.00 93.56 306 CYS A O 1
ATOM 2483 N N . ILE A 1 307 ? 24.943 16.986 -32.369 1.00 91.75 307 ILE A N 1
ATOM 2484 C CA . ILE A 1 307 ? 25.085 17.406 -33.764 1.00 91.75 307 ILE A CA 1
ATOM 2485 C C . ILE A 1 307 ? 24.985 18.941 -33.799 1.00 91.75 307 ILE A C 1
ATOM 2487 O O . ILE A 1 307 ? 23.936 19.486 -33.455 1.00 91.75 307 ILE A O 1
ATOM 2491 N N . PRO A 1 308 ? 26.055 19.667 -34.170 1.00 87.12 308 PRO A N 1
ATOM 2492 C CA . PRO A 1 308 ? 26.026 21.124 -34.202 1.00 87.12 308 PRO A CA 1
ATOM 2493 C C . PRO A 1 308 ? 25.045 21.657 -35.254 1.00 87.12 308 PRO A C 1
ATOM 2495 O O . PRO A 1 308 ? 24.984 21.156 -36.377 1.00 87.12 308 PRO A O 1
ATOM 2498 N N . LEU A 1 309 ? 24.329 22.731 -34.915 1.00 82.00 309 LEU A N 1
ATOM 2499 C CA . LEU A 1 309 ? 23.574 23.525 -35.884 1.00 82.00 309 LEU A CA 1
ATOM 2500 C C . LEU A 1 309 ? 24.531 24.537 -36.528 1.00 82.00 309 LEU A C 1
ATOM 2502 O O . LEU A 1 309 ? 24.800 25.588 -35.953 1.00 82.00 309 LEU A O 1
ATOM 2506 N N . ILE A 1 310 ? 25.094 24.192 -37.688 1.00 78.56 310 ILE A N 1
ATOM 2507 C CA . ILE A 1 310 ? 26.020 25.062 -38.430 1.00 78.56 310 ILE A CA 1
ATOM 2508 C C . ILE A 1 310 ? 25.249 25.884 -39.467 1.00 78.56 310 ILE A C 1
ATOM 2510 O O . ILE A 1 310 ? 24.382 25.362 -40.170 1.00 78.56 310 ILE A O 1
ATOM 2514 N N . GLU A 1 311 ? 25.591 27.166 -39.585 1.00 68.56 311 GLU A N 1
ATOM 2515 C CA . GLU A 1 311 ? 25.061 28.067 -40.609 1.00 68.56 311 GLU A CA 1
ATOM 2516 C C . GLU A 1 311 ? 25.317 27.500 -42.022 1.00 68.56 311 GLU A C 1
ATOM 2518 O O . GLU A 1 311 ? 26.433 27.110 -42.361 1.00 68.56 311 GLU A O 1
ATOM 2523 N N . GLY A 1 312 ? 24.257 27.381 -42.830 1.00 68.75 312 GLY A N 1
ATOM 2524 C CA . GLY A 1 312 ? 24.297 26.756 -44.161 1.00 68.75 312 GLY A CA 1
ATOM 2525 C C . GLY A 1 312 ? 23.915 25.267 -44.211 1.00 68.75 312 GLY A C 1
ATOM 2526 O O . GLY A 1 312 ? 23.625 24.759 -45.294 1.00 68.75 312 GLY A O 1
ATOM 2527 N N . MET A 1 313 ? 23.824 24.560 -43.075 1.00 77.12 313 MET A N 1
ATOM 2528 C CA . MET A 1 313 ? 23.265 23.200 -43.044 1.00 77.12 313 MET A CA 1
ATOM 2529 C C . MET A 1 313 ? 21.737 23.224 -42.978 1.00 77.12 313 MET A C 1
ATOM 2531 O O . MET A 1 313 ? 21.129 23.869 -42.126 1.00 77.12 313 MET A O 1
ATOM 2535 N N . THR A 1 314 ? 21.088 22.469 -43.867 1.00 82.19 314 THR A N 1
ATOM 2536 C CA . THR A 1 314 ? 19.623 22.364 -43.862 1.00 82.19 314 THR A CA 1
ATOM 2537 C C . THR A 1 314 ? 19.132 21.477 -42.716 1.00 82.19 314 THR A C 1
ATOM 2539 O O . THR A 1 314 ? 19.762 20.478 -42.362 1.00 82.19 314 THR A O 1
ATOM 2542 N N . THR A 1 315 ? 17.927 21.749 -42.205 1.00 84.75 315 THR A N 1
ATOM 2543 C CA . THR A 1 315 ? 17.230 20.863 -41.251 1.00 84.75 315 THR A CA 1
ATOM 2544 C C . THR A 1 315 ? 17.104 19.429 -41.781 1.00 84.75 315 THR A C 1
ATOM 2546 O O . THR A 1 315 ? 17.108 18.469 -41.012 1.00 84.75 315 THR A O 1
ATOM 2549 N N . LYS A 1 316 ? 17.026 19.260 -43.109 1.00 87.38 316 LYS A N 1
ATOM 2550 C CA . LYS A 1 316 ? 17.000 17.942 -43.753 1.00 87.38 316 LYS A CA 1
ATOM 2551 C C . LYS A 1 316 ? 18.309 17.188 -43.534 1.00 87.38 316 LYS A C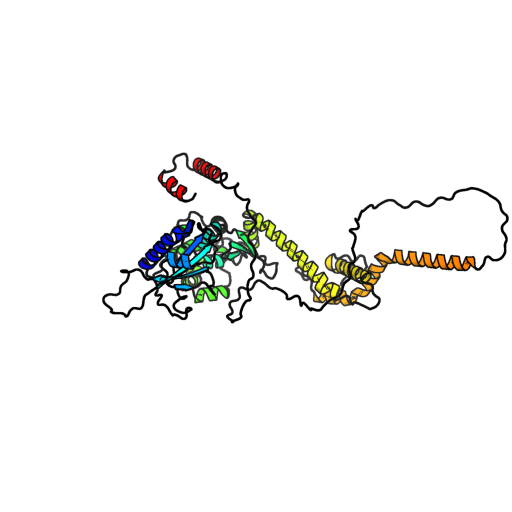 1
ATOM 2553 O O . LYS A 1 316 ? 18.245 16.028 -43.147 1.00 87.38 316 LYS A O 1
ATOM 2558 N N . TRP A 1 317 ? 19.462 17.831 -43.732 1.00 90.75 317 TRP A N 1
ATOM 2559 C CA . TRP A 1 317 ? 20.767 17.194 -43.511 1.00 90.75 317 TRP A CA 1
ATOM 2560 C C . TRP A 1 317 ? 20.910 16.745 -42.060 1.00 90.75 317 TRP A C 1
ATOM 2562 O O . TRP A 1 317 ? 21.232 15.590 -41.799 1.00 90.75 317 TRP A O 1
ATOM 2572 N N . HIS A 1 318 ? 20.537 17.614 -41.119 1.00 88.81 318 HIS A N 1
ATOM 2573 C CA . HIS A 1 318 ? 20.572 17.295 -39.694 1.00 88.81 318 HIS A CA 1
ATOM 2574 C C . HIS A 1 318 ? 19.725 16.055 -39.351 1.00 88.81 318 HIS A C 1
ATOM 2576 O O . HIS A 1 318 ? 20.160 15.177 -38.606 1.00 88.81 318 HIS A O 1
ATOM 2582 N N . ASN A 1 319 ? 18.526 15.937 -39.931 1.00 89.69 319 ASN A N 1
ATOM 2583 C CA . ASN A 1 319 ? 17.668 14.766 -39.735 1.00 89.69 319 ASN A CA 1
ATOM 2584 C C . ASN A 1 319 ? 18.267 13.485 -40.335 1.00 89.69 319 ASN A C 1
ATOM 2586 O O . ASN A 1 319 ? 18.154 12.422 -39.721 1.00 89.69 319 ASN A O 1
ATOM 2590 N N . VAL A 1 320 ? 18.920 13.574 -41.496 1.00 92.50 320 VAL A N 1
ATOM 2591 C CA . VAL A 1 320 ? 19.615 12.436 -42.122 1.00 92.50 320 VAL A CA 1
ATOM 2592 C C . VAL A 1 320 ? 20.794 11.981 -41.272 1.00 92.50 320 VAL A C 1
ATOM 2594 O O . VAL A 1 320 ? 20.872 10.803 -40.929 1.00 92.50 320 VAL A O 1
ATOM 2597 N N . ALA A 1 321 ? 21.659 12.910 -40.862 1.00 93.44 321 ALA A N 1
ATOM 2598 C CA . ALA A 1 321 ? 22.802 12.620 -40.003 1.00 93.44 321 ALA A CA 1
ATOM 2599 C C . ALA A 1 321 ? 22.357 12.003 -38.670 1.00 93.44 321 ALA A C 1
ATOM 2601 O O . ALA A 1 321 ? 22.885 10.974 -38.247 1.00 93.44 321 ALA A O 1
ATOM 2602 N N . SER A 1 322 ? 21.323 12.573 -38.040 1.00 93.25 322 SER A N 1
ATOM 2603 C CA . SER A 1 322 ? 20.743 12.025 -36.813 1.00 93.25 322 SER A CA 1
ATOM 2604 C C . SER A 1 322 ? 20.200 10.609 -37.011 1.00 93.25 322 SER A C 1
ATOM 2606 O O . SER A 1 322 ? 20.432 9.762 -36.153 1.00 93.25 322 SER A O 1
ATOM 2608 N N . THR A 1 323 ? 19.507 10.335 -38.119 1.00 93.88 323 THR A N 1
ATOM 2609 C CA . THR A 1 323 ? 18.955 9.001 -38.408 1.00 93.88 323 THR A CA 1
ATOM 2610 C C . THR A 1 323 ? 20.071 7.979 -38.616 1.00 93.88 323 THR A C 1
ATOM 2612 O O . THR A 1 323 ? 20.053 6.926 -37.985 1.00 93.88 323 THR A O 1
ATOM 2615 N N . ALA A 1 324 ? 21.089 8.315 -39.410 1.00 95.00 324 ALA A N 1
ATOM 2616 C CA . ALA A 1 324 ? 22.233 7.443 -39.661 1.00 95.00 324 ALA A CA 1
ATOM 2617 C C . ALA A 1 324 ? 23.024 7.124 -38.381 1.00 95.00 324 ALA A C 1
ATOM 2619 O O . ALA A 1 324 ? 23.375 5.971 -38.133 1.00 95.00 324 ALA A O 1
ATOM 2620 N N . LEU A 1 325 ? 23.250 8.121 -37.520 1.00 95.81 325 LEU A N 1
ATOM 2621 C CA . LEU A 1 325 ? 23.884 7.912 -36.216 1.00 95.81 325 LEU A CA 1
ATOM 2622 C C . LEU A 1 325 ? 23.048 7.000 -35.311 1.00 95.81 325 LEU A C 1
ATOM 2624 O O . LEU A 1 325 ? 23.606 6.147 -34.624 1.00 95.81 325 LEU A O 1
ATOM 2628 N N . VAL A 1 326 ? 21.718 7.141 -35.318 1.00 93.69 326 VAL A N 1
ATOM 2629 C CA . VAL A 1 326 ? 20.822 6.247 -34.568 1.00 93.69 326 VAL A CA 1
ATOM 2630 C C . VAL A 1 326 ? 20.912 4.812 -35.086 1.00 93.69 326 VAL A C 1
ATOM 2632 O O . VAL A 1 326 ? 21.022 3.901 -34.269 1.00 93.69 326 VAL A O 1
ATOM 2635 N N . GLU A 1 327 ? 20.924 4.595 -36.401 1.00 93.19 327 GLU A N 1
ATOM 2636 C CA . GLU A 1 327 ? 21.073 3.257 -36.990 1.00 93.19 327 GLU A CA 1
ATOM 2637 C C . GLU A 1 327 ? 22.413 2.604 -36.612 1.00 93.19 327 GLU A C 1
ATOM 2639 O O . GLU A 1 327 ? 22.448 1.432 -36.231 1.00 93.19 327 GLU A O 1
ATOM 2644 N N . ILE A 1 328 ? 23.508 3.369 -36.641 1.00 93.81 328 ILE A N 1
ATOM 2645 C CA . ILE A 1 328 ? 24.842 2.890 -36.246 1.00 93.81 328 ILE A CA 1
ATOM 2646 C C . ILE A 1 328 ? 24.881 2.548 -34.750 1.00 93.81 328 ILE A C 1
ATOM 2648 O O . ILE A 1 328 ? 25.305 1.458 -34.369 1.00 93.81 328 ILE A O 1
ATOM 2652 N N . ILE A 1 329 ? 24.434 3.465 -33.886 1.00 92.19 329 ILE A N 1
ATOM 2653 C CA . ILE A 1 329 ? 24.549 3.323 -32.426 1.00 92.19 329 ILE A CA 1
ATOM 2654 C C . ILE A 1 329 ? 23.570 2.274 -31.890 1.00 92.19 329 ILE A C 1
ATOM 2656 O O . ILE A 1 329 ? 23.895 1.496 -30.986 1.00 92.19 329 ILE A O 1
ATOM 2660 N N . MET A 1 330 ? 22.335 2.280 -32.390 1.00 90.00 330 MET A N 1
ATOM 2661 C CA . MET A 1 330 ? 21.253 1.505 -31.794 1.00 90.00 330 MET A CA 1
ATOM 2662 C C . MET A 1 330 ? 20.989 0.188 -32.487 1.00 90.00 330 MET A C 1
ATOM 2664 O O . MET A 1 330 ? 20.777 -0.812 -31.797 1.00 90.00 330 MET A O 1
ATOM 2668 N N . ASP A 1 331 ? 21.030 0.195 -33.811 1.00 88.88 331 ASP A N 1
ATOM 2669 C CA . ASP A 1 331 ? 20.636 -0.944 -34.630 1.00 88.88 331 ASP A CA 1
ATOM 2670 C C . ASP A 1 331 ? 21.875 -1.695 -35.169 1.00 88.88 331 ASP A C 1
ATOM 2672 O O . ASP A 1 331 ? 21.740 -2.703 -35.857 1.00 88.88 331 ASP A O 1
ATOM 2676 N N . LEU A 1 332 ? 23.082 -1.240 -34.782 1.00 89.38 332 LEU A N 1
ATOM 2677 C CA . LEU A 1 332 ? 24.393 -1.798 -35.144 1.00 89.38 332 LEU A CA 1
ATOM 2678 C C . LEU A 1 332 ? 24.584 -1.906 -36.666 1.00 89.38 332 LEU A C 1
ATOM 2680 O O . LEU A 1 332 ? 25.265 -2.799 -37.171 1.00 89.38 332 LEU A O 1
ATOM 2684 N N . ASN A 1 333 ? 23.956 -0.991 -37.408 1.00 92.06 333 ASN A N 1
ATOM 2685 C CA . ASN A 1 333 ? 24.011 -0.950 -38.859 1.00 92.06 333 ASN A CA 1
ATOM 2686 C C . ASN A 1 333 ? 25.237 -0.153 -39.318 1.00 92.06 333 ASN A C 1
ATOM 2688 O O . ASN A 1 333 ? 25.198 1.070 -39.437 1.00 92.06 333 ASN A O 1
ATOM 2692 N N . TYR A 1 334 ? 26.317 -0.864 -39.634 1.00 94.19 334 TYR A N 1
ATOM 2693 C CA . TYR A 1 334 ? 27.573 -0.268 -40.102 1.00 94.19 334 TYR A CA 1
ATOM 2694 C C . TYR A 1 334 ? 27.677 -0.181 -41.631 1.00 94.19 334 TYR A C 1
ATOM 2696 O O . TYR A 1 334 ? 28.774 -0.068 -42.172 1.00 94.19 334 TYR A O 1
ATOM 2704 N N . SER A 1 335 ? 26.553 -0.226 -42.358 1.00 90.88 335 SER A N 1
ATOM 2705 C CA . SER A 1 335 ? 26.556 -0.213 -43.834 1.00 90.88 335 SER A CA 1
ATOM 2706 C C . SER A 1 335 ? 27.146 1.058 -44.457 1.00 90.88 335 SER A C 1
ATOM 2708 O O . SER A 1 335 ? 27.520 1.041 -45.626 1.00 90.88 335 SER A O 1
ATOM 2710 N N . LEU A 1 336 ? 27.258 2.148 -43.692 1.00 89.88 336 LEU A N 1
ATOM 2711 C CA . LEU A 1 336 ? 27.944 3.379 -44.104 1.00 89.88 336 LEU A CA 1
ATOM 2712 C C . LEU A 1 336 ? 29.467 3.333 -43.880 1.00 89.88 336 LEU A C 1
ATOM 2714 O O . LEU A 1 336 ? 30.145 4.312 -44.166 1.00 89.88 336 LEU A O 1
ATOM 2718 N N . GLY A 1 337 ? 30.010 2.226 -43.363 1.00 90.38 337 GLY A N 1
ATOM 2719 C CA . GLY A 1 337 ? 31.442 2.058 -43.094 1.00 90.38 337 GLY A CA 1
ATOM 2720 C C . GLY A 1 337 ? 31.918 2.654 -41.766 1.00 90.38 337 GLY A C 1
ATOM 2721 O O . GLY A 1 337 ? 33.114 2.646 -41.492 1.00 90.38 337 GLY A O 1
ATOM 2722 N N . PHE A 1 338 ? 31.003 3.144 -40.927 1.00 90.62 338 PHE A N 1
ATOM 2723 C CA . PHE A 1 338 ? 31.320 3.720 -39.621 1.00 90.62 338 PHE A CA 1
ATOM 2724 C C . PHE A 1 338 ? 30.892 2.776 -38.504 1.00 90.62 338 PHE A C 1
ATOM 2726 O O . PHE A 1 338 ? 29.725 2.396 -38.433 1.00 90.62 338 PHE A O 1
ATOM 2733 N N . ALA A 1 339 ? 31.822 2.448 -37.610 1.00 90.19 339 ALA A N 1
ATOM 2734 C CA . ALA A 1 339 ? 31.561 1.689 -36.394 1.00 90.19 339 ALA A CA 1
ATOM 2735 C C . ALA A 1 339 ? 32.255 2.366 -35.197 1.00 90.19 339 ALA A C 1
ATOM 2737 O O . ALA A 1 339 ? 33.358 2.898 -35.360 1.00 90.19 339 ALA A O 1
ATOM 2738 N N . PRO A 1 340 ? 31.649 2.358 -33.998 1.00 90.75 340 PRO A N 1
ATOM 2739 C CA . PRO A 1 340 ? 32.305 2.851 -32.793 1.00 90.75 340 PRO A CA 1
ATOM 2740 C C . PRO A 1 340 ? 33.559 2.030 -32.475 1.00 90.75 340 PRO A C 1
ATOM 2742 O O . PRO A 1 340 ? 33.521 0.802 -32.467 1.00 90.75 340 PRO A O 1
ATOM 2745 N N . THR A 1 341 ? 34.665 2.702 -32.162 1.00 87.81 341 THR A N 1
ATOM 2746 C CA . THR A 1 341 ? 35.903 2.046 -31.701 1.00 87.81 341 THR A CA 1
ATOM 2747 C C . THR A 1 341 ? 35.818 1.609 -30.238 1.00 87.81 341 THR A C 1
ATOM 2749 O O . THR A 1 341 ? 36.566 0.735 -29.803 1.00 87.81 341 THR A O 1
ATOM 2752 N N . ARG A 1 342 ? 34.894 2.207 -29.477 1.00 90.06 342 ARG A N 1
ATOM 2753 C CA . ARG A 1 342 ? 34.624 1.909 -28.069 1.00 90.06 342 ARG A CA 1
ATOM 2754 C C . ARG A 1 342 ? 33.251 1.276 -27.903 1.00 90.06 342 ARG A C 1
ATOM 2756 O O . ARG A 1 342 ? 32.322 1.565 -28.657 1.00 90.06 342 ARG A O 1
ATOM 2763 N N . LEU A 1 343 ? 33.109 0.440 -26.877 1.00 89.00 343 LEU A N 1
ATOM 2764 C CA . LEU A 1 343 ? 31.822 -0.153 -26.529 1.00 89.00 343 LEU A CA 1
ATOM 2765 C C . LEU A 1 343 ? 30.867 0.938 -26.037 1.00 89.00 343 LEU A C 1
ATOM 2767 O O . LEU A 1 343 ? 31.069 1.540 -24.987 1.00 89.00 343 LEU A O 1
ATOM 2771 N N . LEU A 1 344 ? 29.797 1.162 -26.799 1.00 91.19 344 LEU A N 1
ATOM 2772 C CA . LEU A 1 344 ? 28.750 2.123 -26.442 1.00 91.19 344 LEU A CA 1
ATOM 2773 C C . LEU A 1 344 ? 27.755 1.571 -25.421 1.00 91.19 344 LEU A C 1
ATOM 2775 O O . LEU A 1 344 ? 26.892 2.312 -24.954 1.00 91.19 344 LEU A O 1
ATOM 2779 N N . ARG A 1 345 ? 27.837 0.276 -25.101 1.00 89.38 345 ARG A N 1
ATOM 2780 C CA . ARG A 1 345 ? 26.976 -0.390 -24.125 1.00 89.38 345 ARG A CA 1
ATOM 2781 C C . ARG A 1 345 ? 27.805 -1.078 -23.053 1.00 89.38 345 ARG A C 1
ATOM 2783 O O . ARG A 1 345 ? 28.880 -1.596 -23.343 1.00 89.38 345 ARG A O 1
ATOM 2790 N N . ASP A 1 346 ? 27.279 -1.085 -21.837 1.00 83.38 346 ASP A N 1
ATOM 2791 C CA . ASP A 1 346 ? 27.826 -1.860 -20.730 1.00 83.38 346 ASP A CA 1
ATOM 2792 C C . ASP A 1 346 ? 27.502 -3.362 -20.869 1.00 83.38 346 ASP A C 1
ATOM 2794 O O . ASP A 1 346 ? 26.783 -3.796 -21.774 1.00 83.38 346 ASP A O 1
ATOM 2798 N N . VAL A 1 347 ? 28.023 -4.163 -19.935 1.00 78.94 347 VAL A N 1
ATOM 2799 C CA . VAL A 1 347 ? 27.778 -5.616 -19.857 1.00 78.94 347 VAL A CA 1
ATOM 2800 C C . VAL A 1 347 ? 26.298 -5.978 -19.673 1.00 78.94 347 VAL A C 1
ATOM 2802 O O . VAL A 1 347 ? 25.897 -7.094 -19.988 1.00 78.94 347 VAL A O 1
ATOM 2805 N N . ASN A 1 348 ? 25.477 -5.031 -19.212 1.00 70.88 348 ASN A N 1
ATOM 2806 C CA . ASN A 1 348 ? 24.037 -5.185 -19.014 1.00 70.88 348 ASN A CA 1
ATOM 2807 C C . ASN A 1 348 ? 23.226 -4.708 -20.236 1.00 70.88 348 ASN A C 1
ATOM 2809 O O . ASN A 1 348 ? 21.993 -4.731 -20.218 1.00 70.88 348 ASN A O 1
ATOM 2813 N N . GLY A 1 349 ? 23.897 -4.259 -21.302 1.00 78.31 349 GLY A N 1
ATOM 2814 C CA . GLY A 1 349 ? 23.279 -3.758 -22.524 1.00 78.31 349 GLY A CA 1
ATOM 2815 C C . GLY A 1 349 ? 22.709 -2.336 -22.429 1.00 78.31 349 GLY A C 1
ATOM 2816 O O . GLY A 1 349 ? 22.018 -1.918 -23.365 1.00 78.31 349 GLY A O 1
ATOM 2817 N N . ASN A 1 350 ? 22.979 -1.588 -21.352 1.00 82.50 350 ASN A N 1
ATOM 2818 C CA . ASN A 1 350 ? 22.622 -0.171 -21.235 1.00 82.50 350 ASN A CA 1
ATOM 2819 C C . ASN A 1 350 ? 23.646 0.700 -21.962 1.00 82.50 350 ASN A C 1
ATOM 2821 O O . ASN A 1 350 ? 24.834 0.394 -21.965 1.00 82.50 350 ASN A O 1
ATOM 2825 N N . TYR A 1 351 ? 23.203 1.810 -22.552 1.00 88.56 351 TYR A N 1
ATOM 2826 C CA . TYR A 1 351 ? 24.112 2.727 -23.235 1.00 88.56 351 TYR A CA 1
ATOM 2827 C C . TYR A 1 351 ? 24.947 3.533 -22.245 1.00 88.56 351 TYR A C 1
ATOM 2829 O O . TYR A 1 351 ? 24.405 4.148 -21.328 1.00 88.56 351 TYR A O 1
ATOM 2837 N N . ASN A 1 352 ? 26.254 3.592 -22.484 1.00 90.69 352 ASN A N 1
ATOM 2838 C CA . ASN A 1 352 ? 27.121 4.563 -21.842 1.00 90.69 352 ASN A CA 1
ATOM 2839 C C . ASN A 1 352 ? 26.957 5.900 -22.572 1.00 90.69 352 ASN A C 1
ATOM 2841 O O . ASN A 1 352 ? 27.539 6.117 -23.635 1.00 90.69 352 ASN A O 1
ATOM 2845 N N . GLU A 1 353 ? 26.136 6.791 -22.013 1.00 91.50 353 GLU A N 1
ATOM 2846 C CA . GLU A 1 353 ? 25.842 8.082 -22.638 1.00 91.50 353 GLU A CA 1
ATOM 2847 C C . GLU A 1 353 ? 27.093 8.912 -22.922 1.00 91.50 353 GLU A C 1
ATOM 2849 O O . GLU A 1 353 ? 27.130 9.617 -23.927 1.00 91.50 353 GLU A O 1
ATOM 2854 N N . GLN A 1 354 ? 28.130 8.816 -22.088 1.00 92.62 354 GLN A N 1
ATOM 2855 C CA . GLN A 1 354 ? 29.360 9.569 -22.298 1.00 92.62 354 GLN A CA 1
ATOM 2856 C C . GLN A 1 354 ? 30.115 9.068 -23.531 1.00 92.62 354 GLN A C 1
ATOM 2858 O O . GLN A 1 354 ? 30.507 9.874 -24.374 1.00 92.62 354 GLN A O 1
ATOM 2863 N N . GLU A 1 355 ? 30.257 7.752 -23.685 1.00 94.50 355 GLU A N 1
ATOM 2864 C CA . GLU A 1 355 ? 30.892 7.168 -24.873 1.00 94.50 355 GLU A CA 1
ATOM 2865 C C . GLU A 1 355 ? 30.055 7.411 -26.134 1.00 94.50 355 GLU A C 1
ATOM 2867 O O . GLU A 1 355 ? 30.605 7.700 -27.196 1.00 94.50 355 GLU A O 1
ATOM 2872 N N . VAL A 1 356 ? 28.720 7.397 -26.019 1.00 94.62 356 VAL A N 1
ATOM 2873 C CA . VAL A 1 356 ? 27.828 7.793 -27.120 1.00 94.62 356 VAL A CA 1
ATOM 2874 C C . VAL A 1 356 ? 28.077 9.250 -27.519 1.00 94.62 356 VAL A C 1
ATOM 2876 O O . VAL A 1 356 ? 28.213 9.532 -28.707 1.00 94.62 356 VAL A O 1
ATOM 2879 N N . ARG A 1 357 ? 28.186 10.181 -26.561 1.00 95.19 357 ARG A N 1
ATOM 2880 C CA . ARG A 1 357 ? 28.480 11.598 -26.850 1.00 95.19 357 ARG A CA 1
ATOM 2881 C C . ARG A 1 357 ? 29.833 11.773 -27.531 1.00 95.19 357 ARG A C 1
ATOM 2883 O O . ARG A 1 357 ? 29.920 12.555 -28.473 1.00 95.19 357 ARG A O 1
ATOM 2890 N N . VAL A 1 358 ? 30.869 11.072 -27.065 1.00 95.31 358 VAL A N 1
ATOM 2891 C CA . VAL A 1 358 ? 32.211 11.109 -27.671 1.00 95.31 358 VAL A CA 1
ATOM 2892 C C . VAL A 1 358 ? 32.141 10.638 -29.121 1.00 95.31 358 VAL A C 1
ATOM 2894 O O . VAL A 1 358 ? 32.510 11.391 -30.019 1.00 95.31 358 VAL A O 1
ATOM 2897 N N . PHE A 1 359 ? 31.557 9.462 -29.360 1.00 96.06 359 PHE A N 1
ATOM 2898 C CA . PHE A 1 359 ? 31.412 8.919 -30.707 1.00 96.06 359 PHE A CA 1
ATOM 2899 C C . PHE A 1 359 ? 30.632 9.860 -31.635 1.00 96.06 359 PHE A C 1
ATOM 2901 O O . PHE A 1 359 ? 31.077 10.133 -32.747 1.00 96.06 359 PHE A O 1
ATOM 2908 N N . VAL A 1 360 ? 29.492 10.401 -31.187 1.00 95.75 360 VAL A N 1
ATOM 2909 C CA . VAL A 1 360 ? 28.700 11.332 -32.008 1.00 95.75 360 VAL A CA 1
ATOM 2910 C C . VAL A 1 360 ? 29.513 12.581 -32.346 1.00 95.75 360 VAL A C 1
ATOM 2912 O O . VAL A 1 360 ? 29.545 12.975 -33.507 1.00 95.75 360 VAL A O 1
ATOM 2915 N N . LYS A 1 361 ? 30.213 13.183 -31.376 1.00 94.31 361 LYS A N 1
ATOM 2916 C CA . LYS A 1 361 ? 31.033 14.384 -31.609 1.00 94.31 361 LYS A CA 1
ATOM 2917 C C . LYS A 1 361 ? 32.167 14.153 -32.610 1.00 94.31 361 LYS A C 1
ATOM 2919 O O . LYS A 1 361 ? 32.487 15.067 -33.364 1.00 94.31 361 LYS A O 1
ATOM 2924 N N . GLU A 1 362 ? 32.744 12.957 -32.635 1.00 94.06 362 GLU A N 1
ATOM 2925 C CA . GLU A 1 362 ? 33.817 12.593 -33.565 1.00 94.06 362 GLU A CA 1
ATOM 2926 C C . GLU A 1 362 ? 33.287 12.233 -34.962 1.00 94.06 362 GLU A C 1
ATOM 2928 O O . GLU A 1 362 ? 33.920 12.552 -35.967 1.00 94.06 362 GLU A O 1
ATOM 2933 N N . ALA A 1 363 ? 32.118 11.592 -35.041 1.00 94.12 363 ALA A N 1
ATOM 2934 C CA . ALA A 1 363 ? 31.641 10.962 -36.270 1.00 94.12 363 ALA A CA 1
ATOM 2935 C C . ALA A 1 363 ? 30.546 11.741 -37.018 1.00 94.12 363 ALA A C 1
ATOM 2937 O O . ALA A 1 363 ? 30.335 11.474 -38.201 1.00 94.12 363 ALA A O 1
ATOM 2938 N N . TRP A 1 364 ? 29.839 12.684 -36.377 1.00 94.94 364 TRP A N 1
ATOM 2939 C CA . TRP A 1 364 ? 28.588 13.246 -36.918 1.00 94.94 364 TRP A CA 1
ATOM 2940 C C . TRP A 1 364 ? 28.721 13.827 -38.329 1.00 94.94 364 TRP A C 1
ATOM 2942 O O . TRP A 1 364 ? 27.826 13.623 -39.146 1.00 94.94 364 TRP A O 1
ATOM 2952 N N . LYS A 1 365 ? 29.829 14.520 -38.627 1.00 93.19 365 LYS A N 1
ATOM 2953 C CA . LYS A 1 365 ? 30.040 15.158 -39.931 1.00 93.19 365 LYS A CA 1
ATOM 2954 C C . LYS A 1 365 ? 30.253 14.115 -41.024 1.00 93.19 365 LYS A C 1
ATOM 2956 O O . LYS A 1 365 ? 29.525 14.108 -42.006 1.00 93.19 365 LYS A O 1
ATOM 2961 N N . LEU A 1 366 ? 31.188 13.189 -40.810 1.00 94.50 366 LEU A N 1
ATOM 2962 C CA . LEU A 1 366 ? 31.518 12.140 -41.780 1.00 94.50 366 LEU A CA 1
ATOM 2963 C C . LEU A 1 366 ? 30.337 11.190 -42.019 1.00 94.50 366 LEU A C 1
ATOM 2965 O O . LEU A 1 366 ? 30.037 10.848 -43.161 1.00 94.50 366 LEU A O 1
ATOM 2969 N N . VAL A 1 367 ? 29.640 10.801 -40.948 1.00 95.12 367 VAL A N 1
ATOM 2970 C CA . VAL A 1 367 ? 28.430 9.973 -41.031 1.00 95.12 367 VAL A CA 1
ATOM 2971 C C . VAL A 1 367 ? 27.316 10.722 -41.754 1.00 95.12 367 VAL A C 1
ATOM 2973 O O . VAL A 1 367 ? 26.650 10.145 -42.611 1.00 95.12 367 VAL A O 1
ATOM 2976 N N . GLY A 1 368 ? 27.112 11.999 -41.422 1.00 93.25 368 GLY A N 1
ATOM 2977 C CA . GLY A 1 368 ? 26.090 12.833 -42.037 1.00 93.25 368 GLY A CA 1
ATOM 2978 C C . GLY A 1 368 ? 26.327 13.056 -43.527 1.00 93.25 368 GLY A C 1
ATOM 2979 O O . GLY A 1 368 ? 25.394 12.883 -44.305 1.00 93.25 368 GLY A O 1
ATOM 2980 N N . ASP A 1 369 ? 27.565 13.342 -43.934 1.00 92.12 369 ASP A N 1
ATOM 2981 C CA . ASP A 1 369 ? 27.945 13.527 -45.338 1.00 92.12 369 ASP A CA 1
ATOM 2982 C C . ASP A 1 369 ? 27.755 12.226 -46.134 1.00 92.12 369 ASP A C 1
ATOM 2984 O O . ASP A 1 369 ? 27.081 12.221 -47.163 1.00 92.12 369 ASP A O 1
ATOM 2988 N N . ALA A 1 370 ? 28.233 11.091 -45.612 1.00 92.88 370 ALA A N 1
ATOM 2989 C CA . ALA A 1 370 ? 28.056 9.791 -46.262 1.00 92.88 370 ALA A CA 1
ATOM 2990 C C . ALA A 1 370 ? 26.575 9.383 -46.381 1.00 92.88 370 ALA A C 1
ATOM 2992 O O . ALA A 1 370 ? 26.143 8.849 -47.407 1.00 92.88 370 ALA A O 1
ATOM 2993 N N . ALA A 1 371 ? 25.778 9.633 -45.339 1.00 93.12 371 ALA A N 1
ATOM 2994 C CA . ALA A 1 371 ? 24.345 9.363 -45.355 1.00 93.12 371 ALA A CA 1
ATOM 2995 C C . ALA A 1 371 ? 23.600 10.292 -46.327 1.00 93.12 371 ALA A C 1
ATOM 2997 O O . ALA A 1 371 ? 22.715 9.843 -47.060 1.00 93.12 371 ALA A O 1
ATOM 2998 N N . TRP A 1 372 ? 23.981 11.570 -46.370 1.00 91.75 372 TRP A N 1
ATOM 2999 C CA . TRP A 1 372 ? 23.429 12.555 -47.293 1.00 91.75 372 TRP A CA 1
ATOM 3000 C C . TRP A 1 372 ? 23.728 12.196 -48.746 1.00 91.75 372 TRP A C 1
ATOM 3002 O O . TRP A 1 372 ? 22.811 12.172 -49.565 1.00 91.75 372 TRP A O 1
ATOM 3012 N N . ASP A 1 373 ? 24.968 11.828 -49.060 1.00 90.50 373 ASP A N 1
ATOM 3013 C CA . ASP A 1 373 ? 25.366 11.399 -50.400 1.00 90.50 373 ASP A CA 1
ATOM 3014 C C . ASP A 1 373 ? 24.650 10.118 -50.824 1.00 90.50 373 ASP A C 1
ATOM 3016 O O . ASP A 1 373 ? 24.204 10.001 -51.966 1.00 90.50 373 ASP A O 1
ATOM 3020 N N . ARG A 1 374 ? 24.455 9.168 -49.905 1.00 89.38 374 ARG A N 1
ATOM 3021 C CA . ARG A 1 374 ? 23.678 7.956 -50.187 1.00 89.38 374 ARG A CA 1
ATOM 3022 C C . ARG A 1 374 ? 22.218 8.269 -50.521 1.00 89.38 374 ARG A C 1
ATOM 3024 O O . ARG A 1 374 ? 21.654 7.638 -51.412 1.00 89.38 374 ARG A O 1
ATOM 3031 N N . GLN A 1 375 ? 21.598 9.206 -49.805 1.00 87.62 375 GLN A N 1
ATOM 3032 C CA . GLN A 1 375 ? 20.170 9.503 -49.947 1.00 87.62 375 GLN A CA 1
ATOM 3033 C C . GLN A 1 375 ? 19.864 10.510 -51.067 1.00 87.62 375 GLN A C 1
ATOM 3035 O O . GLN A 1 375 ? 18.886 10.343 -51.793 1.00 87.62 375 GLN A O 1
ATOM 3040 N N . TYR A 1 376 ? 20.687 11.549 -51.212 1.00 83.69 376 TYR A N 1
ATOM 3041 C CA . TYR A 1 376 ? 20.463 12.687 -52.109 1.00 83.69 376 TYR A CA 1
ATOM 3042 C C . TYR A 1 376 ? 21.561 12.877 -53.158 1.00 83.69 376 TYR A C 1
ATOM 3044 O O . TYR A 1 376 ? 21.327 13.571 -54.148 1.00 83.69 376 TYR A O 1
ATOM 3052 N N . GLY A 1 377 ? 22.725 12.240 -53.015 1.00 72.94 377 GLY A N 1
ATOM 3053 C CA . GLY A 1 377 ? 23.802 12.291 -54.010 1.00 72.94 377 GLY A CA 1
ATOM 3054 C C . GLY A 1 377 ? 23.366 11.897 -55.431 1.00 72.94 377 GLY A C 1
ATOM 3055 O O . GLY A 1 377 ? 23.751 12.595 -56.371 1.00 72.94 377 GLY A O 1
ATOM 3056 N N . PRO A 1 378 ? 22.507 10.875 -55.641 1.00 69.12 378 PRO A N 1
ATOM 3057 C CA . PRO A 1 378 ? 21.962 10.574 -56.969 1.00 69.12 378 PRO A CA 1
ATOM 3058 C C . PRO A 1 378 ? 21.115 11.716 -57.553 1.00 69.12 378 PRO A C 1
ATOM 3060 O O . PRO A 1 378 ? 21.134 11.953 -58.757 1.00 69.12 378 PRO A O 1
ATOM 3063 N N . MET A 1 379 ? 20.399 12.452 -56.701 1.00 60.22 379 MET A N 1
ATOM 3064 C CA . MET A 1 379 ? 19.501 13.540 -57.097 1.00 60.22 379 MET A CA 1
ATOM 3065 C C . MET A 1 379 ? 20.278 14.833 -57.401 1.00 60.22 379 MET A C 1
ATOM 3067 O O . MET A 1 379 ? 19.958 15.536 -58.357 1.00 60.22 379 MET A O 1
ATOM 3071 N N . CYS A 1 380 ? 21.352 15.104 -56.652 1.00 57.19 380 CYS A N 1
ATOM 3072 C CA . CYS A 1 380 ? 22.250 16.238 -56.884 1.00 57.19 380 CYS A CA 1
ATOM 3073 C C . CYS A 1 380 ? 23.069 16.063 -58.178 1.00 57.19 380 CYS A C 1
ATOM 3075 O O . CYS A 1 380 ? 23.165 16.985 -58.985 1.00 57.19 380 CYS A O 1
ATOM 3077 N N . LYS A 1 381 ? 23.562 14.843 -58.447 1.00 57.81 381 LYS A N 1
ATOM 3078 C CA . LYS A 1 381 ? 24.226 14.501 -59.721 1.00 57.81 381 LYS A CA 1
ATOM 3079 C C . LYS A 1 381 ? 23.286 14.617 -60.923 1.00 57.81 381 LYS A C 1
ATOM 3081 O O . LYS A 1 381 ? 23.725 15.001 -62.003 1.00 57.81 381 LYS A O 1
ATOM 3086 N N . TYR A 1 382 ? 21.999 14.317 -60.739 1.00 52.56 382 TYR A N 1
ATOM 3087 C CA . TYR A 1 382 ? 20.981 14.485 -61.776 1.00 52.56 382 TYR A CA 1
ATOM 3088 C C . TYR A 1 382 ? 20.698 15.968 -62.075 1.00 52.56 382 TYR A C 1
ATOM 3090 O O . TYR A 1 382 ? 20.664 16.345 -63.241 1.00 52.56 382 TYR A O 1
ATOM 3098 N N . GLY A 1 383 ? 20.580 16.820 -61.048 1.00 52.69 383 GLY A N 1
ATOM 3099 C CA . GLY A 1 383 ? 20.429 18.275 -61.211 1.00 52.69 383 GLY A CA 1
ATOM 3100 C C . GLY A 1 383 ? 21.631 18.930 -61.899 1.00 52.69 383 GLY A C 1
ATOM 3101 O O . GLY A 1 383 ? 21.454 19.652 -62.873 1.00 52.69 383 GLY A O 1
ATOM 3102 N N . GLN A 1 384 ? 22.851 18.575 -61.487 1.00 57.03 384 GLN A N 1
ATOM 3103 C CA . GLN A 1 384 ? 24.082 19.041 -62.137 1.00 57.03 384 GLN A CA 1
ATOM 3104 C C . GLN A 1 384 ? 24.200 18.550 -63.588 1.00 57.03 384 GLN A C 1
ATOM 3106 O O . GLN A 1 384 ? 24.680 19.284 -64.442 1.00 57.03 384 GLN A O 1
ATOM 3111 N N . CYS A 1 385 ? 23.732 17.335 -63.905 1.00 56.47 385 CYS A N 1
ATOM 3112 C CA . CYS A 1 385 ? 23.652 16.872 -65.295 1.00 56.47 385 CYS A CA 1
ATOM 3113 C C . CYS A 1 385 ? 22.627 17.660 -66.122 1.00 56.47 385 CYS A C 1
ATOM 3115 O O . CYS A 1 385 ? 22.839 17.834 -67.318 1.00 56.47 385 CYS A O 1
ATOM 3117 N N . LEU A 1 386 ? 21.521 18.114 -65.524 1.00 53.31 386 LEU A N 1
ATOM 3118 C CA . LEU A 1 386 ? 20.524 18.938 -66.212 1.00 53.31 386 LEU A CA 1
ATOM 3119 C C . LEU A 1 386 ? 21.019 20.369 -66.436 1.00 53.31 386 LEU A C 1
ATOM 3121 O O . LEU A 1 386 ? 20.847 20.882 -67.534 1.00 53.31 386 LEU A O 1
ATOM 3125 N N . GLU A 1 387 ? 21.674 20.982 -65.448 1.00 60.34 387 GLU A N 1
ATOM 3126 C CA . GLU A 1 387 ? 22.307 22.302 -65.593 1.00 60.34 387 GLU A CA 1
ATOM 3127 C C . GLU A 1 387 ? 23.426 22.269 -66.631 1.00 60.34 387 GLU A C 1
ATOM 3129 O O . GLU A 1 387 ? 23.495 23.146 -67.485 1.00 60.34 387 GLU A O 1
ATOM 3134 N N . LYS A 1 388 ? 24.243 21.209 -66.629 1.00 65.88 388 LYS A N 1
ATOM 3135 C CA . LYS A 1 388 ? 25.298 21.030 -67.626 1.00 65.88 388 LYS A CA 1
ATOM 3136 C C . LYS A 1 388 ? 24.726 20.872 -69.039 1.00 65.88 388 LYS A C 1
ATOM 3138 O O . LYS A 1 388 ? 25.198 21.532 -69.956 1.00 65.88 388 LYS A O 1
ATOM 3143 N N . LYS A 1 389 ? 23.642 20.101 -69.194 1.00 64.94 389 LYS A N 1
ATOM 3144 C CA . LYS A 1 389 ? 22.897 19.997 -70.462 1.00 64.94 389 LYS A CA 1
ATOM 3145 C C . LYS A 1 389 ? 22.239 21.311 -70.888 1.00 64.94 389 LYS A C 1
ATOM 3147 O O . LYS A 1 389 ? 22.178 21.581 -72.079 1.00 64.94 389 LYS A O 1
ATOM 3152 N N . ALA A 1 390 ? 21.749 22.119 -69.947 1.00 62.94 390 ALA A N 1
ATOM 3153 C CA . ALA A 1 390 ? 21.191 23.437 -70.244 1.00 62.94 390 ALA A CA 1
ATOM 3154 C C . ALA A 1 390 ? 22.285 24.414 -70.708 1.00 62.94 390 ALA A C 1
ATOM 3156 O O . ALA A 1 390 ? 22.103 25.085 -71.717 1.00 62.94 390 ALA A O 1
ATOM 3157 N N . SER A 1 391 ? 23.449 24.415 -70.050 1.00 68.25 391 SER A N 1
ATOM 3158 C CA . SER A 1 391 ? 24.597 25.234 -70.461 1.00 68.25 391 SER A CA 1
ATOM 3159 C C . SER A 1 391 ? 25.223 24.781 -71.785 1.00 68.25 391 SER A C 1
ATOM 3161 O O . SER A 1 391 ? 25.690 25.608 -72.559 1.00 68.25 391 SER A O 1
ATOM 3163 N N . GLU A 1 392 ? 25.215 23.476 -72.077 1.00 67.75 392 GLU A N 1
ATOM 3164 C CA . GLU A 1 392 ? 25.664 22.930 -73.365 1.00 67.75 392 GLU A CA 1
ATOM 3165 C C . GLU A 1 392 ? 24.676 23.292 -74.492 1.00 67.75 392 GLU A C 1
ATOM 3167 O O . GLU A 1 392 ? 25.108 23.653 -75.582 1.00 67.75 392 GLU A O 1
ATOM 3172 N N . ALA A 1 393 ? 23.364 23.306 -74.218 1.00 62.00 393 ALA A N 1
ATOM 3173 C CA . ALA A 1 393 ? 22.344 23.745 -75.175 1.00 62.00 393 ALA A CA 1
ATOM 3174 C C . ALA A 1 393 ? 22.389 25.259 -75.466 1.00 62.00 393 ALA A C 1
ATOM 3176 O O . ALA A 1 393 ? 22.154 25.667 -76.601 1.00 62.00 393 ALA A O 1
ATOM 3177 N N . GLU A 1 394 ? 22.716 26.096 -74.475 1.00 61.41 394 GLU A N 1
ATOM 3178 C CA . GLU A 1 394 ? 22.947 27.535 -74.688 1.00 61.41 394 GLU A CA 1
ATOM 3179 C C . GLU A 1 394 ? 24.217 27.790 -75.521 1.00 61.41 394 GLU A C 1
ATOM 3181 O O . GLU A 1 394 ? 24.200 28.626 -76.422 1.00 61.41 394 GLU A O 1
ATOM 3186 N N . TYR A 1 395 ? 25.283 27.010 -75.307 1.00 59.91 395 TYR A N 1
ATOM 3187 C CA . TYR A 1 395 ? 26.533 27.120 -76.072 1.00 59.91 395 TYR A CA 1
ATOM 3188 C C . TYR A 1 395 ? 26.413 26.617 -77.525 1.00 59.91 395 TYR A C 1
ATOM 3190 O O . TYR A 1 395 ? 27.052 27.154 -78.432 1.00 59.91 395 TYR A O 1
ATOM 3198 N N . GLU A 1 396 ? 25.582 25.601 -77.779 1.00 56.97 396 GLU A N 1
ATOM 3199 C CA . GLU A 1 396 ? 25.279 25.125 -79.138 1.00 56.97 396 GLU A CA 1
ATOM 3200 C C . GLU A 1 396 ? 24.288 26.037 -79.886 1.00 56.97 396 GLU A C 1
ATOM 3202 O O . GLU A 1 396 ? 24.315 26.086 -81.117 1.00 56.97 396 GLU A O 1
ATOM 3207 N N . GLY A 1 397 ? 23.458 26.805 -79.169 1.00 54.41 397 GLY A N 1
ATOM 3208 C CA . GLY A 1 397 ? 22.559 27.808 -79.747 1.00 54.41 397 GLY A CA 1
ATOM 3209 C C . GLY A 1 397 ? 23.272 29.059 -80.275 1.00 54.41 397 GLY A C 1
ATOM 3210 O O . GLY A 1 397 ? 22.818 29.647 -81.254 1.00 54.41 397 GLY A O 1
ATOM 3211 N N . GLU A 1 398 ? 24.409 29.442 -79.686 1.00 51.97 398 GLU A N 1
ATOM 3212 C CA . GLU A 1 398 ? 25.207 30.598 -80.131 1.00 51.97 398 GLU A CA 1
ATOM 3213 C C . GLU A 1 398 ? 26.157 30.288 -81.304 1.00 51.97 398 GLU A C 1
ATOM 3215 O O . GLU A 1 398 ? 26.599 31.208 -81.986 1.00 51.97 398 GLU A O 1
ATOM 3220 N N . ASN A 1 399 ? 26.436 29.011 -81.597 1.00 50.84 399 ASN A N 1
ATOM 3221 C CA . ASN A 1 399 ? 27.337 28.589 -82.685 1.00 50.84 399 ASN A CA 1
ATOM 3222 C C . ASN A 1 399 ? 26.618 28.088 -83.952 1.00 50.84 399 ASN A C 1
ATOM 3224 O O . ASN A 1 399 ? 27.234 27.459 -84.814 1.00 50.84 399 ASN A O 1
ATOM 3228 N N . ARG A 1 400 ? 25.321 28.375 -84.098 1.00 50.22 400 ARG A N 1
ATOM 3229 C CA . ARG A 1 400 ? 24.549 28.100 -85.319 1.00 50.22 400 ARG A CA 1
ATOM 3230 C C . ARG A 1 400 ? 23.946 29.385 -85.886 1.00 50.22 400 ARG A C 1
ATOM 3232 O O . ARG A 1 400 ? 22.735 29.569 -85.923 1.00 50.22 400 ARG A O 1
ATOM 3239 N N . SER A 1 401 ? 24.810 30.275 -86.358 1.00 47.62 401 SER A N 1
ATOM 3240 C CA . SER A 1 401 ? 24.445 31.263 -87.372 1.00 47.62 401 SER A CA 1
ATOM 3241 C C . SER A 1 401 ? 25.220 30.932 -88.637 1.00 47.62 401 SER A C 1
ATOM 3243 O O . SER A 1 401 ? 26.426 31.158 -88.680 1.00 47.62 401 SER A O 1
ATOM 3245 N N . ASP A 1 402 ? 24.515 30.304 -89.576 1.00 49.97 402 ASP A N 1
ATOM 3246 C CA . ASP A 1 402 ? 24.708 30.313 -91.033 1.00 49.97 402 ASP A CA 1
ATOM 3247 C C . ASP A 1 402 ? 24.383 28.927 -91.596 1.00 49.97 402 ASP A C 1
ATOM 3249 O O . ASP A 1 402 ? 25.267 28.117 -91.839 1.00 49.97 402 ASP A O 1
ATOM 3253 N N . GLU A 1 403 ? 23.085 28.652 -91.753 1.00 42.28 403 GLU A N 1
ATOM 3254 C CA . GLU A 1 403 ? 22.530 27.930 -92.906 1.00 42.28 403 GLU A CA 1
ATOM 3255 C C . GLU A 1 403 ? 20.992 28.014 -92.852 1.00 42.28 403 GLU A C 1
ATOM 3257 O O . GLU A 1 403 ? 20.350 27.591 -91.888 1.00 42.28 403 GLU A O 1
ATOM 3262 N N . GLU A 1 404 ? 20.406 28.649 -93.873 1.00 40.44 404 GLU A N 1
ATOM 3263 C CA . GLU A 1 404 ? 18.959 28.750 -94.086 1.00 40.44 404 GLU A CA 1
ATOM 3264 C C . GLU A 1 404 ? 18.338 27.371 -94.391 1.00 40.44 404 GLU A C 1
ATOM 3266 O O . GLU A 1 404 ? 18.963 26.545 -95.060 1.00 40.44 404 GLU A O 1
ATOM 3271 N N . PRO A 1 405 ? 17.089 27.117 -93.962 1.00 38.97 405 PRO A N 1
ATOM 3272 C CA . PRO A 1 405 ? 16.445 25.821 -94.126 1.00 38.97 405 PRO A CA 1
ATOM 3273 C C . PRO A 1 405 ? 15.779 25.678 -95.504 1.00 38.97 405 PRO A C 1
ATOM 3275 O O . PRO A 1 405 ? 14.956 26.505 -95.900 1.00 38.97 405 PRO A O 1
ATOM 3278 N N . GLN A 1 406 ? 16.058 24.570 -96.198 1.00 34.75 406 GLN A N 1
ATOM 3279 C CA . GLN A 1 406 ? 15.149 24.029 -97.208 1.00 34.75 406 GLN A CA 1
ATOM 3280 C C . GLN A 1 406 ? 14.081 23.171 -96.524 1.00 34.75 406 GLN A C 1
ATOM 3282 O O . GLN A 1 406 ? 14.371 22.309 -95.698 1.00 34.75 406 GLN A O 1
ATOM 3287 N N . THR A 1 407 ? 12.835 23.468 -96.867 1.00 41.22 407 THR A N 1
ATOM 3288 C CA . THR A 1 407 ? 11.616 22.772 -96.466 1.00 41.22 407 THR A CA 1
ATOM 3289 C C . THR A 1 407 ? 11.499 21.432 -97.182 1.00 41.22 407 THR A C 1
ATOM 3291 O O . THR A 1 407 ? 11.342 21.437 -98.401 1.00 41.22 407 THR A O 1
ATOM 3294 N N . GLU A 1 408 ? 11.461 20.327 -96.443 1.00 35.31 408 GLU A N 1
ATOM 3295 C CA . GLU A 1 408 ? 10.749 19.119 -96.866 1.00 35.31 408 GLU A CA 1
ATOM 3296 C C . GLU A 1 408 ? 9.991 18.548 -95.663 1.00 35.31 408 GLU A C 1
ATOM 3298 O O . GLU A 1 408 ? 10.548 18.332 -94.584 1.00 35.31 408 GLU A O 1
ATOM 3303 N N . ASP A 1 409 ? 8.682 18.415 -95.868 1.00 39.47 409 ASP A N 1
ATOM 3304 C CA . ASP A 1 409 ? 7.779 17.594 -95.081 1.00 39.47 409 ASP A CA 1
ATOM 3305 C C . ASP A 1 409 ? 8.332 16.168 -95.027 1.00 39.47 409 ASP A C 1
ATOM 3307 O O . ASP A 1 409 ? 8.644 15.620 -96.076 1.00 39.47 409 ASP A O 1
ATOM 3311 N N . ASP A 1 410 ? 8.414 15.570 -93.837 1.00 34.25 410 ASP A N 1
ATOM 3312 C CA . ASP A 1 410 ? 8.051 14.166 -93.673 1.00 34.25 410 ASP A CA 1
ATOM 3313 C C . ASP A 1 410 ? 7.787 13.811 -92.203 1.00 34.25 410 ASP A C 1
ATOM 3315 O O . ASP A 1 410 ? 8.516 14.132 -91.262 1.00 34.25 410 ASP A O 1
ATOM 3319 N N . ASP A 1 411 ? 6.641 13.163 -92.067 1.00 44.97 411 ASP A N 1
ATOM 3320 C CA . ASP A 1 411 ? 5.995 12.575 -90.912 1.00 44.97 411 ASP A CA 1
ATOM 3321 C C . ASP A 1 411 ? 6.750 11.307 -90.488 1.00 44.97 411 ASP A C 1
ATOM 3323 O O . ASP A 1 411 ? 6.770 10.344 -91.244 1.00 44.97 411 ASP A O 1
ATOM 3327 N N . GLU A 1 412 ? 7.356 11.267 -89.295 1.00 35.41 412 GLU A N 1
ATOM 3328 C CA . GLU A 1 412 ? 7.611 9.996 -88.602 1.00 35.41 412 GLU A CA 1
ATOM 3329 C C . GLU A 1 412 ? 7.878 10.188 -87.097 1.00 35.41 412 GLU A C 1
ATOM 3331 O O . GLU A 1 412 ? 8.750 10.934 -86.645 1.00 35.41 412 GLU A O 1
ATOM 3336 N N . GLY A 1 413 ? 7.063 9.508 -86.288 1.00 42.41 413 GLY A N 1
ATOM 3337 C CA . GLY A 1 413 ? 7.019 9.647 -84.838 1.00 42.41 413 GLY A CA 1
ATOM 3338 C C . GLY A 1 413 ? 8.234 9.092 -84.092 1.00 42.41 413 GLY A C 1
ATOM 3339 O O . GLY A 1 413 ? 8.790 8.048 -84.431 1.00 42.41 413 GLY A O 1
ATOM 3340 N N . ILE A 1 414 ? 8.562 9.726 -82.961 1.00 32.44 414 ILE A N 1
ATOM 3341 C CA . ILE A 1 414 ? 9.518 9.189 -81.986 1.00 32.44 414 ILE A CA 1
ATOM 3342 C C . ILE A 1 414 ? 8.885 9.114 -80.591 1.00 32.44 414 ILE A C 1
ATOM 3344 O O . ILE A 1 414 ? 8.326 10.065 -80.049 1.00 32.44 414 ILE A O 1
ATOM 3348 N N . LYS A 1 415 ? 8.970 7.898 -80.047 1.00 34.25 415 LYS A N 1
ATOM 3349 C CA . LYS A 1 415 ? 8.388 7.383 -78.805 1.00 34.25 415 LYS A CA 1
ATOM 3350 C C . LYS A 1 415 ? 9.048 7.973 -77.553 1.00 34.25 415 LYS A C 1
ATOM 3352 O O . LYS A 1 415 ? 10.269 7.981 -77.434 1.00 34.25 415 LYS A O 1
ATOM 3357 N N . PHE A 1 416 ? 8.230 8.318 -76.558 1.00 34.00 416 PHE A N 1
ATOM 3358 C CA . PHE A 1 416 ? 8.674 8.535 -75.177 1.00 34.00 416 PHE A CA 1
ATOM 3359 C C . PHE A 1 416 ? 9.013 7.194 -74.497 1.00 34.00 416 PHE A C 1
ATOM 3361 O O . PHE A 1 416 ? 8.216 6.257 -74.603 1.00 34.00 416 PHE A O 1
ATOM 3368 N N . PRO A 1 417 ? 10.128 7.070 -73.751 1.00 35.41 417 PRO A N 1
ATOM 3369 C CA . PRO A 1 417 ? 10.344 5.914 -72.895 1.00 35.41 417 PRO A CA 1
ATOM 3370 C C . PRO A 1 417 ? 9.436 5.979 -71.660 1.00 35.41 417 PRO A C 1
ATOM 3372 O O . PRO A 1 417 ? 9.413 6.953 -70.905 1.00 35.41 417 PRO A O 1
ATOM 3375 N N . SER A 1 418 ? 8.681 4.902 -71.476 1.00 34.06 418 SER A N 1
ATOM 3376 C CA . SER A 1 418 ? 7.747 4.663 -70.384 1.00 34.06 418 SER A CA 1
ATOM 3377 C C . SER A 1 418 ? 8.423 4.700 -69.012 1.00 34.06 418 SER A C 1
ATOM 3379 O O . SER A 1 418 ? 9.474 4.104 -68.781 1.00 34.06 418 SER A O 1
ATOM 3381 N N . ARG A 1 419 ? 7.746 5.357 -68.072 1.00 34.00 419 ARG A N 1
ATOM 3382 C CA . ARG A 1 419 ? 8.009 5.338 -66.628 1.00 34.00 419 ARG A CA 1
ATOM 3383 C C . ARG A 1 419 ? 7.791 3.912 -66.083 1.00 34.00 419 ARG A C 1
ATOM 3385 O O . ARG A 1 419 ? 6.762 3.326 -66.420 1.00 34.00 419 ARG A O 1
ATOM 3392 N N . PRO A 1 420 ? 8.651 3.359 -65.209 1.00 31.58 420 PRO A N 1
ATOM 3393 C CA . PRO A 1 420 ? 8.296 2.153 -64.471 1.00 31.58 420 PRO A CA 1
ATOM 3394 C C . PRO A 1 420 ? 7.198 2.492 -63.458 1.00 31.58 420 PRO A C 1
ATOM 3396 O O . PRO A 1 420 ? 7.389 3.309 -62.553 1.00 31.58 420 PRO A O 1
ATOM 3399 N N . GLU A 1 421 ? 6.029 1.888 -63.646 1.00 32.41 421 GLU A N 1
ATOM 3400 C CA . GLU A 1 421 ? 4.942 1.877 -62.676 1.00 32.41 421 GLU A CA 1
ATOM 3401 C C . GLU A 1 421 ? 5.331 1.040 -61.458 1.00 32.41 421 GLU A C 1
ATOM 3403 O O . GLU A 1 421 ? 5.751 -0.109 -61.577 1.00 32.41 421 GLU A O 1
ATOM 3408 N N . GLY A 1 422 ? 5.138 1.608 -60.270 1.00 31.48 422 GLY A N 1
ATOM 3409 C CA . GLY A 1 422 ? 5.228 0.853 -59.029 1.00 31.48 422 GLY A CA 1
ATOM 3410 C C . GLY A 1 422 ? 5.599 1.723 -57.846 1.00 31.48 422 GLY A C 1
ATOM 3411 O O . GLY A 1 422 ? 6.730 1.673 -57.402 1.00 31.48 422 GLY A O 1
ATOM 3412 N N . PHE A 1 423 ? 4.662 2.550 -57.380 1.00 26.33 423 PHE A N 1
ATOM 3413 C CA . PHE A 1 423 ? 4.311 2.711 -55.961 1.00 26.33 423 PHE A CA 1
ATOM 3414 C C . PHE A 1 423 ? 3.242 3.807 -55.861 1.00 26.33 423 PHE A C 1
ATOM 3416 O O . PHE A 1 423 ? 3.521 5.004 -55.816 1.00 26.33 423 PHE A O 1
ATOM 3423 N N . ARG A 1 424 ? 1.974 3.381 -55.850 1.00 29.14 424 ARG A N 1
ATOM 3424 C CA . ARG A 1 424 ? 0.883 4.200 -55.321 1.00 29.14 424 ARG A CA 1
ATOM 3425 C C . ARG A 1 424 ? 1.013 4.192 -53.802 1.00 29.14 424 ARG A C 1
ATOM 3427 O O . ARG A 1 424 ? 0.814 3.151 -53.185 1.00 29.14 424 ARG A O 1
ATOM 3434 N N . GLN A 1 425 ? 1.237 5.353 -53.201 1.00 28.12 425 GLN A N 1
ATOM 3435 C CA . GLN A 1 425 ? 0.640 5.624 -51.901 1.00 28.12 425 GLN A CA 1
ATOM 3436 C C . GLN A 1 425 ? 0.153 7.067 -51.843 1.00 28.12 425 GLN A C 1
ATOM 3438 O O . GLN A 1 425 ? 0.897 8.037 -51.946 1.00 28.12 425 GLN A O 1
ATOM 3443 N N . THR A 1 426 ? -1.165 7.155 -51.753 1.00 26.69 426 THR A N 1
ATOM 3444 C CA . THR A 1 426 ? -1.979 8.333 -51.516 1.00 26.69 426 THR A CA 1
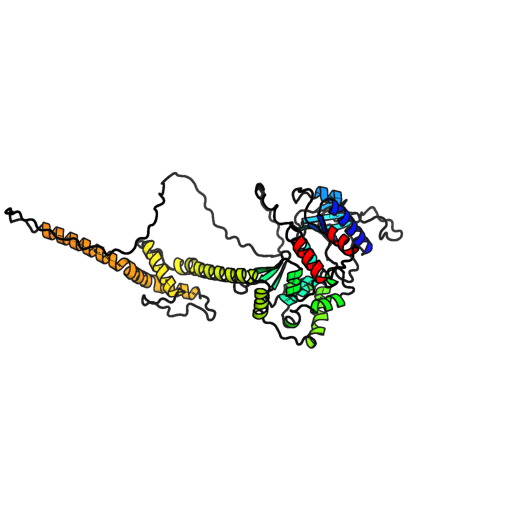ATOM 3445 C C . THR A 1 426 ? -1.672 8.908 -50.135 1.00 26.69 426 THR A C 1
ATOM 3447 O O . THR A 1 426 ? -1.969 8.262 -49.131 1.00 26.69 426 THR A O 1
ATOM 3450 N N . CYS A 1 427 ? -1.161 10.136 -50.076 1.00 23.61 427 CYS A N 1
ATOM 3451 C CA . CYS A 1 427 ? -1.317 10.987 -48.901 1.00 23.61 427 CYS A CA 1
ATOM 3452 C C . CYS A 1 427 ? -2.291 12.109 -49.256 1.00 23.61 427 CYS A C 1
ATOM 3454 O O . CYS A 1 427 ? -2.000 12.970 -50.086 1.00 23.61 427 CYS A O 1
ATOM 3456 N N . ASN A 1 428 ? -3.466 12.055 -48.631 1.00 25.25 428 ASN A N 1
ATOM 3457 C CA . ASN A 1 428 ? -4.453 13.120 -48.654 1.00 25.25 428 ASN A CA 1
ATOM 3458 C C . ASN A 1 428 ? -3.852 14.384 -48.035 1.00 25.25 428 ASN A C 1
ATOM 3460 O O . ASN A 1 428 ? -3.430 14.396 -46.879 1.00 25.25 428 ASN A O 1
ATOM 3464 N N . VAL A 1 429 ? -3.850 15.451 -48.826 1.00 24.20 429 VAL A N 1
ATOM 3465 C CA . VAL A 1 429 ? -3.589 16.820 -48.396 1.00 24.20 429 VAL A CA 1
ATOM 3466 C C . VAL A 1 429 ? -4.796 17.291 -47.584 1.00 24.20 429 VAL A C 1
ATOM 3468 O O . VAL A 1 429 ? -5.867 17.527 -48.143 1.00 24.20 429 VAL A O 1
ATOM 3471 N N . ILE A 1 430 ? -4.634 17.448 -46.270 1.00 26.25 430 ILE A N 1
ATOM 3472 C CA . ILE A 1 430 ? -5.509 18.323 -45.483 1.00 26.25 430 ILE A CA 1
ATOM 3473 C C . ILE A 1 430 ? -4.943 19.737 -45.615 1.00 26.25 430 ILE A C 1
ATOM 3475 O O . ILE A 1 430 ? -3.784 19.998 -45.301 1.00 26.25 430 ILE A O 1
ATOM 3479 N N . LYS A 1 431 ? -5.779 20.624 -46.159 1.00 26.11 431 LYS A N 1
ATOM 3480 C CA . LYS A 1 431 ? -5.510 22.038 -46.424 1.00 26.11 431 LYS A CA 1
ATOM 3481 C C . LYS A 1 431 ? -5.053 22.762 -45.153 1.00 26.11 431 LYS A C 1
ATOM 3483 O O . LYS A 1 431 ? -5.777 22.783 -44.162 1.00 26.11 431 LYS A O 1
ATOM 3488 N N . SER A 1 432 ? -3.900 23.423 -45.221 1.00 25.98 432 SER A N 1
ATOM 3489 C CA . SER A 1 432 ? -3.501 24.465 -44.279 1.00 25.98 432 SER A CA 1
ATOM 3490 C C . SER A 1 432 ? -4.164 25.789 -44.675 1.00 25.98 432 SER A C 1
ATOM 3492 O O . SER A 1 432 ? -3.913 26.341 -45.745 1.00 25.98 432 SER A O 1
ATOM 3494 N N . GLY A 1 433 ? -5.045 26.293 -43.812 1.00 24.89 433 GLY A N 1
ATOM 3495 C CA . GLY A 1 433 ? -5.519 27.672 -43.860 1.00 24.89 433 GLY A CA 1
ATOM 3496 C C . GLY A 1 433 ? -4.543 28.567 -43.101 1.00 24.89 433 GLY A C 1
ATOM 3497 O O . GLY A 1 433 ? -4.288 28.336 -41.922 1.00 24.89 433 GLY A O 1
ATOM 3498 N N . ARG A 1 434 ? -3.986 29.573 -43.781 1.00 24.08 434 ARG A N 1
ATOM 3499 C CA . ARG A 1 434 ? -3.279 30.692 -43.146 1.00 24.08 434 ARG A CA 1
ATOM 3500 C C . ARG A 1 434 ? -4.296 31.591 -42.448 1.00 24.08 434 ARG A C 1
ATOM 3502 O O . ARG A 1 434 ? -5.236 32.046 -43.093 1.00 24.08 434 ARG A O 1
ATOM 3509 N N . TYR A 1 435 ? -4.036 31.925 -41.191 1.00 24.23 435 TYR A N 1
ATOM 3510 C CA . TYR A 1 435 ? -4.481 33.177 -40.592 1.00 24.23 435 TYR A CA 1
ATOM 3511 C C . TYR A 1 435 ? -3.302 33.744 -39.804 1.00 24.23 435 TYR A C 1
ATOM 3513 O O . TYR A 1 435 ? -2.768 33.095 -38.911 1.00 24.23 435 TYR A O 1
ATOM 3521 N N . THR A 1 436 ? -2.851 34.926 -40.203 1.00 28.23 436 THR A N 1
ATOM 3522 C CA . THR A 1 436 ? -1.888 35.749 -39.475 1.00 28.23 436 THR A CA 1
ATOM 3523 C C . THR A 1 436 ? -2.664 36.745 -38.627 1.00 28.23 436 THR A C 1
ATOM 3525 O O . THR A 1 436 ? -3.464 37.487 -39.201 1.00 28.23 436 THR A O 1
ATOM 3528 N N . ARG A 1 437 ? -2.388 36.827 -37.319 1.00 25.72 437 ARG A N 1
ATOM 3529 C CA . ARG A 1 437 ? -2.376 38.110 -36.603 1.00 25.72 437 ARG A CA 1
ATOM 3530 C C . ARG A 1 437 ? -1.633 38.035 -35.260 1.00 25.72 437 ARG A C 1
ATOM 3532 O O . ARG A 1 437 ? -1.915 37.164 -34.453 1.00 25.72 437 ARG A O 1
ATOM 3539 N N . GLU A 1 438 ? -0.665 38.942 -35.157 1.00 25.19 438 GLU A N 1
ATOM 3540 C CA . GLU A 1 438 ? -0.122 39.716 -34.023 1.00 25.19 438 GLU A CA 1
ATOM 3541 C C . GLU A 1 438 ? -0.581 39.403 -32.586 1.00 25.19 438 GLU A C 1
ATOM 3543 O O . GLU A 1 438 ? -1.780 39.326 -32.327 1.00 25.19 438 GLU A O 1
ATOM 3548 N N . GLY A 1 439 ? 0.382 39.438 -31.652 1.00 25.14 439 GLY A N 1
ATOM 3549 C CA . GLY A 1 439 ? 0.160 39.929 -30.284 1.00 25.14 439 GLY A CA 1
ATOM 3550 C C . GLY A 1 439 ? 0.696 39.050 -29.151 1.00 25.14 439 GLY A C 1
ATOM 3551 O O . GLY A 1 439 ? 0.120 38.008 -28.873 1.00 25.14 439 GLY A O 1
ATOM 3552 N N . ASP A 1 440 ? 1.737 39.563 -28.494 1.00 25.16 440 ASP A N 1
ATOM 3553 C CA . ASP A 1 440 ? 2.062 39.469 -27.061 1.00 25.16 440 ASP A CA 1
ATOM 3554 C C . ASP A 1 440 ? 2.657 38.182 -26.442 1.00 25.16 440 ASP A C 1
ATOM 3556 O O . ASP A 1 440 ? 2.047 37.122 -26.336 1.00 25.16 440 ASP A O 1
ATOM 3560 N N . GLU A 1 441 ? 3.928 38.352 -26.051 1.00 29.33 441 GLU A N 1
ATOM 3561 C CA . GLU A 1 441 ? 4.530 38.072 -24.737 1.00 29.33 441 GLU A CA 1
ATOM 3562 C C . GLU A 1 441 ? 3.800 37.074 -23.818 1.00 29.33 441 GLU A C 1
ATOM 3564 O O . GLU A 1 441 ? 2.781 37.393 -23.222 1.00 29.33 441 GLU A O 1
ATOM 3569 N N . ASP A 1 442 ? 4.390 35.889 -23.627 1.00 26.28 442 ASP A N 1
ATOM 3570 C CA . ASP A 1 442 ? 4.846 35.469 -22.295 1.00 26.28 442 ASP A CA 1
ATOM 3571 C C . ASP A 1 442 ? 5.660 34.169 -22.355 1.00 26.28 442 ASP A C 1
ATOM 3573 O O . ASP A 1 442 ? 5.294 33.160 -22.964 1.00 26.28 442 ASP A O 1
ATOM 3577 N N . SER A 1 443 ? 6.820 34.211 -21.706 1.00 31.73 443 SER A N 1
ATOM 3578 C CA . SER A 1 443 ? 7.717 33.082 -21.511 1.00 31.73 443 SER A CA 1
ATOM 3579 C C . SER A 1 443 ? 7.113 32.081 -20.523 1.00 31.73 443 SER A C 1
ATOM 3581 O O . SER A 1 443 ? 7.026 32.368 -19.330 1.00 31.73 443 SER A O 1
ATOM 3583 N N . ALA A 1 444 ? 6.774 30.878 -20.981 1.00 24.94 444 ALA A N 1
ATOM 3584 C CA . ALA A 1 444 ? 6.461 29.759 -20.099 1.00 24.94 444 ALA A CA 1
ATOM 3585 C C . ALA A 1 444 ? 7.620 28.752 -20.111 1.00 24.94 444 ALA A C 1
ATOM 3587 O O . ALA A 1 444 ? 7.800 27.979 -21.050 1.00 24.94 444 ALA A O 1
ATOM 3588 N N . PHE A 1 445 ? 8.418 28.787 -19.043 1.00 23.25 445 PHE A N 1
ATOM 3589 C CA . PHE A 1 445 ? 9.296 27.693 -18.642 1.00 23.25 445 PHE A CA 1
ATOM 3590 C C . PHE A 1 445 ? 8.432 26.454 -18.358 1.00 23.25 445 PHE A C 1
ATOM 3592 O O . PHE A 1 445 ? 7.634 26.453 -17.419 1.00 23.25 445 PHE A O 1
ATOM 3599 N N . GLU A 1 446 ? 8.594 25.388 -19.144 1.00 24.61 446 GLU A N 1
ATOM 3600 C CA . GLU A 1 446 ? 8.063 24.068 -18.793 1.00 24.61 446 GLU A CA 1
ATOM 3601 C C . GLU A 1 446 ? 8.784 23.567 -17.535 1.00 24.61 446 GLU A C 1
ATOM 3603 O O . GLU A 1 446 ? 9.944 23.150 -17.558 1.00 24.61 446 GLU A O 1
ATOM 3608 N N . THR A 1 447 ? 8.080 23.654 -16.409 1.00 24.41 447 THR A N 1
ATOM 3609 C CA . THR A 1 447 ? 8.502 23.096 -15.128 1.00 24.41 447 THR A CA 1
ATOM 3610 C C . THR A 1 447 ? 8.204 21.599 -15.136 1.00 24.41 447 THR A C 1
ATOM 3612 O O . THR A 1 447 ? 7.077 21.166 -15.374 1.00 24.41 447 THR A O 1
ATOM 3615 N N . ILE A 1 448 ? 9.244 20.805 -14.893 1.00 22.97 448 ILE A N 1
ATOM 3616 C CA . ILE A 1 448 ? 9.212 19.347 -14.775 1.00 22.97 448 ILE A CA 1
ATOM 3617 C C . ILE A 1 448 ? 8.414 18.969 -13.518 1.00 22.97 448 ILE A C 1
ATOM 3619 O O . ILE A 1 448 ? 8.856 19.236 -12.403 1.00 22.97 448 ILE A O 1
ATOM 3623 N N . TYR A 1 449 ? 7.264 18.313 -13.686 1.00 21.20 449 TYR A N 1
ATOM 3624 C CA . TYR A 1 449 ? 6.544 17.675 -12.581 1.00 21.20 449 TYR A CA 1
ATOM 3625 C C . TYR A 1 449 ? 7.140 16.292 -12.288 1.00 21.20 449 TYR A C 1
ATOM 3627 O O . TYR A 1 449 ? 7.012 15.351 -13.077 1.00 21.20 449 TYR A O 1
ATOM 3635 N N . CYS A 1 450 ? 7.787 16.180 -11.129 1.00 22.22 450 CYS A N 1
ATOM 3636 C CA . CYS A 1 450 ? 8.034 14.922 -10.435 1.00 22.22 450 CYS A CA 1
ATOM 3637 C C . CYS A 1 450 ? 6.911 14.725 -9.411 1.00 22.22 450 CYS A C 1
ATOM 3639 O O . CYS A 1 450 ? 6.888 15.404 -8.391 1.00 22.22 450 CYS A O 1
ATOM 3641 N N . GLU A 1 451 ? 5.998 13.795 -9.671 1.00 24.61 451 GLU A N 1
ATOM 3642 C CA . GLU A 1 451 ? 5.177 13.180 -8.627 1.00 24.61 451 GLU A CA 1
ATOM 3643 C C . GLU A 1 451 ? 5.776 11.804 -8.334 1.00 24.61 451 GLU A C 1
ATOM 3645 O O . GLU A 1 451 ? 5.911 10.987 -9.248 1.00 24.61 451 GLU A O 1
ATOM 3650 N N . ASP A 1 452 ? 6.246 11.640 -7.095 1.00 27.80 452 ASP A N 1
ATOM 3651 C CA . ASP A 1 452 ? 6.360 10.408 -6.298 1.00 27.80 452 ASP A CA 1
ATOM 3652 C C . ASP A 1 452 ? 7.532 10.566 -5.304 1.00 27.80 452 ASP A C 1
ATOM 3654 O O . ASP A 1 452 ? 8.616 10.009 -5.495 1.00 27.80 452 ASP A O 1
ATOM 3658 N N . SER A 1 453 ? 7.307 11.323 -4.228 1.00 27.50 453 SER A N 1
ATOM 3659 C CA . SER A 1 453 ? 8.043 11.179 -2.969 1.00 27.50 453 SER A CA 1
ATOM 3660 C C . SER A 1 453 ? 7.049 11.192 -1.808 1.00 27.50 453 SER A C 1
ATOM 3662 O O . SER A 1 453 ? 6.475 12.220 -1.458 1.00 27.50 453 SER A O 1
ATOM 3664 N N . ASP A 1 454 ? 6.846 10.021 -1.203 1.00 31.77 454 ASP A N 1
ATOM 3665 C CA . ASP A 1 454 ? 6.432 9.934 0.196 1.00 31.77 454 ASP A CA 1
ATOM 3666 C C . ASP A 1 454 ? 7.653 10.360 1.033 1.00 31.77 454 ASP A C 1
ATOM 3668 O O . ASP A 1 454 ? 8.418 9.526 1.517 1.00 31.77 454 ASP A O 1
ATOM 3672 N N . GLU A 1 455 ? 7.894 11.670 1.114 1.00 30.14 455 GLU A N 1
ATOM 3673 C CA . GLU A 1 455 ? 8.861 12.280 2.027 1.00 30.14 455 GLU A CA 1
ATOM 3674 C C . GLU A 1 455 ? 8.108 13.078 3.097 1.00 30.14 455 GLU A C 1
ATOM 3676 O O . GLU A 1 455 ? 7.500 14.118 2.841 1.00 30.14 455 GLU A O 1
ATOM 3681 N N . GLU A 1 456 ? 8.164 12.570 4.329 1.00 39.53 456 GLU A N 1
ATOM 3682 C CA . GLU A 1 456 ? 7.912 13.339 5.543 1.00 39.53 456 GLU A CA 1
ATOM 3683 C C . GLU A 1 456 ? 8.984 14.434 5.672 1.00 39.53 456 GLU A C 1
ATOM 3685 O O . GLU A 1 456 ? 10.073 14.187 6.183 1.00 39.53 456 GLU A O 1
ATOM 3690 N N . THR A 1 457 ? 8.666 15.668 5.286 1.00 28.25 457 THR A N 1
ATOM 3691 C CA . THR A 1 457 ? 9.343 16.854 5.831 1.00 28.25 457 THR A CA 1
ATOM 3692 C C . THR A 1 457 ? 8.333 17.970 6.053 1.00 28.25 457 THR A C 1
ATOM 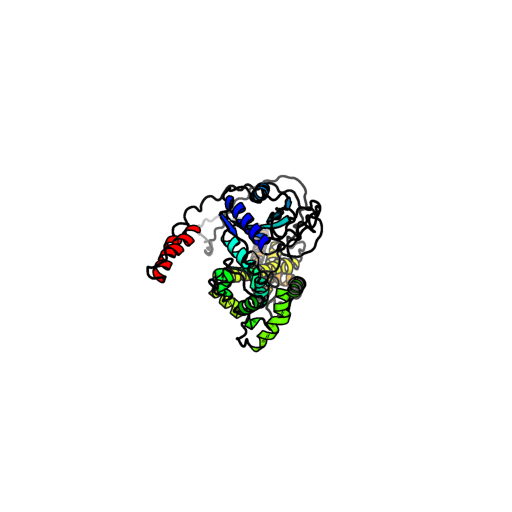3694 O O . THR A 1 457 ? 7.678 18.428 5.120 1.00 28.25 457 THR A O 1
ATOM 3697 N N . GLY A 1 458 ? 8.200 18.401 7.310 1.00 32.81 458 GLY A N 1
ATOM 3698 C CA . GLY A 1 458 ? 7.391 19.551 7.691 1.00 32.81 458 GLY A CA 1
ATOM 3699 C C . GLY A 1 458 ? 7.977 20.858 7.156 1.00 32.81 458 GLY A C 1
ATOM 3700 O O . GLY A 1 458 ? 9.165 21.132 7.313 1.00 32.81 458 GLY A O 1
ATOM 3701 N N . GLY A 1 459 ? 7.115 21.680 6.564 1.00 24.02 459 GLY A N 1
ATOM 3702 C CA . GLY A 1 459 ? 7.421 23.044 6.151 1.00 24.02 459 GLY A CA 1
ATOM 3703 C C . GLY A 1 459 ? 6.166 23.731 5.619 1.00 24.02 459 GLY A C 1
ATOM 3704 O O . GLY A 1 459 ? 5.579 23.274 4.644 1.00 24.02 459 GLY A O 1
ATOM 3705 N N . LEU A 1 460 ? 5.744 24.811 6.285 1.00 32.56 460 LEU A N 1
ATOM 3706 C CA . LEU A 1 460 ? 4.635 25.678 5.873 1.00 32.56 460 LEU A CA 1
ATOM 3707 C C . LEU A 1 460 ? 4.821 26.150 4.426 1.00 32.56 460 LEU A C 1
ATOM 3709 O O . LEU A 1 460 ? 5.762 26.897 4.198 1.00 32.56 460 LEU A O 1
ATOM 3713 N N . PHE A 1 461 ? 3.885 25.867 3.512 1.00 24.59 461 PHE A N 1
ATOM 3714 C CA . PHE A 1 461 ? 3.600 26.741 2.363 1.00 24.59 461 PHE A CA 1
ATOM 3715 C C . PHE A 1 461 ? 2.159 26.561 1.848 1.00 24.59 461 PHE A C 1
ATOM 3717 O O . PHE A 1 461 ? 1.658 25.449 1.698 1.00 24.59 461 PHE A O 1
ATOM 3724 N N . LYS A 1 462 ? 1.500 27.701 1.597 1.00 28.12 462 LYS A N 1
ATOM 3725 C CA . LYS A 1 462 ? 0.116 27.862 1.117 1.00 28.12 462 LYS A CA 1
ATOM 3726 C C . LYS A 1 462 ? -0.105 27.194 -0.250 1.00 28.12 462 LYS A C 1
ATOM 3728 O O . LYS A 1 462 ? 0.719 27.372 -1.145 1.00 28.12 462 LYS A O 1
ATOM 3733 N N . LYS A 1 463 ? -1.251 26.527 -0.439 1.00 28.50 463 LYS A N 1
ATOM 3734 C CA . LYS A 1 463 ? -1.749 26.073 -1.754 1.00 28.50 463 LYS A CA 1
ATOM 3735 C C . LYS A 1 463 ? -2.880 26.973 -2.293 1.00 28.50 463 LYS A C 1
ATOM 3737 O O . LYS A 1 463 ? -3.514 27.662 -1.495 1.00 28.50 463 LYS A O 1
ATOM 3742 N N . PRO A 1 464 ? -3.087 27.008 -3.626 1.00 25.50 464 PRO A N 1
ATOM 3743 C CA . PRO A 1 464 ? -3.955 27.968 -4.299 1.00 25.50 464 PRO A CA 1
ATOM 3744 C C . PRO A 1 464 ? -5.407 27.485 -4.445 1.00 25.50 464 PRO A C 1
ATOM 3746 O O . PRO A 1 464 ? -5.701 26.295 -4.358 1.00 25.50 464 PRO A O 1
ATOM 3749 N N . ASP A 1 465 ? -6.276 28.466 -4.684 1.00 26.42 465 ASP A N 1
ATOM 3750 C CA . ASP A 1 465 ? -7.733 28.408 -4.844 1.00 26.42 465 ASP A CA 1
ATOM 3751 C C . ASP A 1 465 ? -8.193 27.382 -5.903 1.00 26.42 465 ASP A C 1
ATOM 3753 O O . ASP A 1 465 ? -7.783 27.448 -7.066 1.00 26.42 465 ASP A O 1
ATOM 3757 N N . TYR A 1 466 ? -9.068 26.449 -5.513 1.00 27.27 466 TYR A N 1
ATOM 3758 C CA . TYR A 1 466 ? -9.714 25.494 -6.419 1.00 27.27 466 TYR A CA 1
ATOM 3759 C C . TYR A 1 466 ? -10.963 26.132 -7.041 1.00 27.27 466 TYR A C 1
ATOM 3761 O O . TYR A 1 466 ? -11.899 26.489 -6.331 1.00 27.27 466 TYR A O 1
ATOM 3769 N N . ARG A 1 467 ? -11.001 26.237 -8.376 1.00 25.73 467 ARG A N 1
ATOM 3770 C CA . ARG A 1 467 ? -12.237 26.504 -9.129 1.00 25.73 467 ARG A CA 1
ATOM 3771 C C . ARG A 1 467 ? -12.863 25.207 -9.633 1.00 25.73 467 ARG A C 1
ATOM 3773 O O . ARG A 1 467 ? -12.163 24.281 -10.035 1.00 25.73 467 ARG A O 1
ATOM 3780 N N . ASP A 1 468 ? -14.190 25.226 -9.613 1.00 30.25 468 ASP A N 1
ATOM 3781 C CA . ASP A 1 468 ? -15.148 24.181 -9.959 1.00 30.25 468 ASP A CA 1
ATOM 3782 C C . ASP A 1 468 ? -14.828 23.377 -11.227 1.00 30.25 468 ASP A C 1
ATOM 3784 O O . ASP A 1 468 ? -14.657 23.930 -12.317 1.00 30.25 468 ASP A O 1
ATOM 3788 N N . HIS A 1 469 ? -14.896 22.049 -11.101 1.00 26.80 469 HIS A N 1
ATOM 3789 C CA . HIS A 1 469 ? -15.117 21.152 -12.230 1.00 26.80 469 HIS A CA 1
ATOM 3790 C C . HIS A 1 469 ? -16.439 20.391 -12.056 1.00 26.80 469 HIS A C 1
ATOM 3792 O O . HIS A 1 469 ? -16.649 19.655 -11.097 1.00 26.80 469 HIS A O 1
ATOM 3798 N N . ASP A 1 470 ? -17.321 20.627 -13.027 1.00 26.64 470 ASP A N 1
ATOM 3799 C CA . ASP A 1 470 ? -18.673 20.103 -13.216 1.00 26.64 470 ASP A CA 1
ATOM 3800 C C . ASP A 1 470 ? -18.687 18.567 -13.370 1.00 26.64 470 ASP A C 1
ATOM 3802 O O . ASP A 1 470 ? -18.186 18.012 -14.353 1.00 26.64 470 ASP A O 1
ATOM 3806 N N . TYR A 1 471 ? -19.279 17.878 -12.389 1.00 30.47 471 TYR A N 1
ATOM 3807 C CA . TYR A 1 471 ? -19.538 16.438 -12.406 1.00 30.47 471 TYR A CA 1
ATOM 3808 C C . TYR A 1 471 ? -20.950 16.151 -12.925 1.00 30.47 471 TYR A C 1
ATOM 3810 O O . TYR A 1 471 ? -21.853 15.775 -12.180 1.00 30.47 471 TYR A O 1
ATOM 3818 N N . SER A 1 472 ? -21.143 16.268 -14.235 1.00 28.41 472 SER A N 1
ATOM 3819 C CA . SER A 1 472 ? -22.352 15.778 -14.897 1.00 28.41 472 SER A CA 1
ATOM 3820 C C . SER A 1 472 ? -22.006 15.046 -16.192 1.00 28.41 472 SER A C 1
ATOM 3822 O O . SER A 1 472 ? -22.022 15.608 -17.282 1.00 28.41 472 SER A O 1
ATOM 3824 N N . LYS A 1 473 ? -21.658 13.756 -16.074 1.00 28.95 473 LYS A N 1
ATOM 3825 C CA . LYS A 1 473 ? -21.801 12.714 -17.116 1.00 28.95 473 LYS A CA 1
ATOM 3826 C C . LYS A 1 473 ? -21.153 11.427 -16.623 1.00 28.95 473 LYS A C 1
ATOM 3828 O O . LYS A 1 473 ? -19.964 11.267 -16.821 1.00 28.95 473 LYS A O 1
ATOM 3833 N N . HIS A 1 474 ? -21.936 10.504 -16.064 1.00 30.22 474 HIS A N 1
ATOM 3834 C CA . HIS A 1 474 ? -21.737 9.046 -16.164 1.00 30.22 474 HIS A CA 1
ATOM 3835 C C . HIS A 1 474 ? -22.994 8.319 -15.650 1.00 30.22 474 HIS A C 1
ATOM 3837 O O . HIS A 1 474 ? -22.969 7.630 -14.640 1.00 30.22 474 HIS A O 1
ATOM 3843 N N . SER A 1 475 ? -24.121 8.454 -16.358 1.00 31.81 475 SER A N 1
ATOM 3844 C CA . SER A 1 475 ? -25.245 7.519 -16.217 1.00 31.81 475 SER A CA 1
ATOM 3845 C C . SER A 1 475 ? -25.171 6.484 -17.340 1.00 31.81 475 SER A C 1
ATOM 3847 O O . SER A 1 475 ? -25.452 6.821 -18.493 1.00 31.81 475 SER A O 1
ATOM 3849 N N . ARG A 1 476 ? -24.745 5.256 -17.024 1.00 31.73 476 ARG A N 1
ATOM 3850 C CA . ARG A 1 476 ? -25.039 4.006 -17.759 1.00 31.73 476 ARG A CA 1
ATOM 3851 C C . ARG A 1 476 ? -24.300 2.838 -17.091 1.00 31.73 476 ARG A C 1
ATOM 3853 O O . ARG A 1 476 ? -23.330 2.330 -17.642 1.00 31.73 476 ARG A O 1
ATOM 3860 N N . LEU A 1 477 ? -24.757 2.407 -15.913 1.00 32.12 477 LEU A N 1
ATOM 3861 C CA . LEU A 1 477 ? -24.318 1.139 -15.301 1.00 32.12 477 LEU A CA 1
ATOM 3862 C C . LEU A 1 477 ? -25.462 0.317 -14.666 1.00 32.12 477 LEU A C 1
ATOM 3864 O O . LEU A 1 477 ? -25.201 -0.629 -13.933 1.00 32.12 477 LEU A O 1
ATOM 3868 N N . ASP A 1 478 ? -26.722 0.570 -15.030 1.00 31.59 478 ASP A N 1
ATOM 3869 C CA . ASP A 1 478 ? -27.891 -0.072 -14.398 1.00 31.59 478 ASP A CA 1
ATOM 3870 C C . ASP A 1 478 ? -28.217 -1.506 -14.872 1.00 31.59 478 ASP A C 1
ATOM 3872 O O . ASP A 1 478 ? -29.336 -1.966 -14.692 1.00 31.59 478 ASP A O 1
ATOM 3876 N N . ASN A 1 479 ? -27.291 -2.258 -15.485 1.00 33.53 479 ASN A N 1
ATOM 3877 C CA . ASN A 1 479 ? -27.641 -3.557 -16.102 1.00 33.53 479 ASN A CA 1
ATOM 3878 C C . ASN A 1 479 ? -26.690 -4.739 -15.831 1.00 33.53 479 ASN A C 1
ATOM 3880 O O . ASN A 1 479 ? -26.724 -5.725 -16.570 1.00 33.53 479 ASN A O 1
ATOM 3884 N N . LEU A 1 480 ? -25.866 -4.703 -14.776 1.00 33.75 480 LEU A N 1
ATOM 3885 C CA . LEU A 1 480 ? -24.954 -5.821 -14.458 1.00 33.75 480 LEU A CA 1
ATOM 3886 C C . LEU A 1 480 ? -25.179 -6.525 -13.110 1.00 33.75 480 LEU A C 1
ATOM 3888 O O . LEU A 1 480 ? -24.494 -7.511 -12.848 1.00 33.75 480 LEU A O 1
ATOM 3892 N N . LEU A 1 481 ? -26.154 -6.116 -12.290 1.00 37.66 481 LEU A N 1
ATOM 3893 C CA . LEU A 1 481 ? -26.310 -6.681 -10.941 1.00 37.66 481 LEU A CA 1
ATOM 3894 C C . LEU A 1 481 ? -27.145 -7.974 -10.770 1.00 37.66 481 LEU A C 1
ATOM 3896 O O . LEU A 1 481 ? -26.832 -8.693 -9.826 1.00 37.66 481 LEU A O 1
ATOM 3900 N N . PRO A 1 482 ? -28.103 -8.395 -11.627 1.00 37.53 482 PRO A N 1
ATOM 3901 C CA . PRO A 1 482 ? -28.869 -9.606 -11.285 1.00 37.53 482 PRO A CA 1
ATOM 3902 C C . PRO A 1 482 ? -28.169 -10.942 -11.600 1.00 37.53 482 PRO A C 1
ATOM 3904 O O . PRO A 1 482 ? -28.467 -11.957 -10.990 1.00 37.53 482 PRO A O 1
ATOM 3907 N N . LYS A 1 483 ? -27.227 -10.997 -12.554 1.00 38.47 483 LYS A N 1
ATOM 3908 C CA . LYS A 1 483 ? -26.804 -12.290 -13.148 1.00 38.47 483 LYS A CA 1
ATOM 3909 C C . LYS A 1 483 ? -25.699 -13.046 -12.397 1.00 38.47 483 LYS A C 1
ATOM 3911 O O . LYS A 1 483 ? -25.466 -14.216 -12.696 1.00 38.47 483 LYS A O 1
ATOM 3916 N N . ASN A 1 484 ? -25.008 -12.402 -11.456 1.00 42.97 484 ASN A N 1
ATOM 3917 C CA . ASN A 1 484 ? -23.883 -13.016 -10.736 1.00 42.97 484 ASN A CA 1
ATOM 3918 C C . ASN A 1 484 ? -24.277 -13.596 -9.370 1.00 42.97 484 ASN A C 1
ATOM 3920 O O . ASN A 1 484 ? -23.655 -14.565 -8.939 1.00 42.97 484 ASN A O 1
ATOM 3924 N N . ILE A 1 485 ? -25.332 -13.072 -8.735 1.00 43.19 485 ILE A N 1
ATOM 3925 C CA . ILE A 1 485 ? -25.859 -13.592 -7.464 1.00 43.19 485 ILE A CA 1
ATOM 3926 C C . ILE A 1 485 ? -26.521 -14.957 -7.669 1.00 43.19 485 ILE A C 1
ATOM 3928 O O . ILE A 1 485 ? -26.185 -15.903 -6.960 1.00 43.19 485 ILE A O 1
ATOM 3932 N N . ASP A 1 486 ? -27.358 -15.108 -8.700 1.00 42.31 486 ASP A N 1
ATOM 3933 C CA . ASP A 1 486 ? -28.036 -16.381 -8.986 1.00 42.31 486 ASP A CA 1
ATOM 3934 C C . ASP A 1 486 ? -27.032 -17.509 -9.274 1.00 42.31 486 ASP A C 1
ATOM 3936 O O . ASP A 1 486 ? -27.138 -18.619 -8.754 1.00 42.31 486 ASP A O 1
ATOM 3940 N N . ARG A 1 487 ? -25.970 -17.194 -10.024 1.00 43.84 487 ARG A N 1
ATOM 3941 C CA . ARG A 1 487 ? -24.917 -18.153 -10.384 1.00 43.84 487 ARG A CA 1
ATOM 3942 C C . ARG A 1 487 ? -24.037 -18.548 -9.193 1.00 43.84 487 ARG A C 1
ATOM 3944 O O . ARG A 1 487 ? -23.515 -19.663 -9.157 1.00 43.84 487 ARG A O 1
ATOM 3951 N N . TRP A 1 488 ? -23.866 -17.645 -8.228 1.00 40.19 488 TRP A N 1
ATOM 3952 C CA . TRP A 1 488 ? -23.161 -17.913 -6.976 1.00 40.19 488 TRP A CA 1
ATOM 3953 C C . TRP A 1 488 ? -24.024 -18.760 -6.028 1.00 40.19 488 TRP A C 1
ATOM 3955 O O . TRP A 1 488 ? -23.545 -19.771 -5.513 1.00 40.19 488 TRP A O 1
ATOM 3965 N N . MET A 1 489 ? -25.316 -18.442 -5.906 1.00 39.94 489 MET A N 1
ATOM 3966 C CA . MET A 1 489 ? -26.287 -19.208 -5.115 1.00 39.94 489 MET A CA 1
ATOM 3967 C C . MET A 1 489 ? -26.468 -20.642 -5.635 1.00 39.94 489 MET A C 1
ATOM 3969 O O . MET A 1 489 ? -26.531 -21.580 -4.838 1.00 39.94 489 MET A O 1
ATOM 3973 N N . ASP A 1 490 ? -26.472 -20.848 -6.953 1.00 48.81 490 ASP A N 1
ATOM 3974 C CA . ASP A 1 490 ? -26.538 -22.186 -7.556 1.00 48.81 490 ASP A CA 1
ATOM 3975 C C . ASP A 1 490 ? -25.276 -23.021 -7.282 1.00 48.81 490 ASP A C 1
ATOM 3977 O O . ASP A 1 490 ? -25.359 -24.225 -7.029 1.00 48.81 490 ASP A O 1
ATOM 3981 N N . CYS A 1 491 ? -24.104 -22.380 -7.247 1.00 42.38 491 CYS A N 1
ATOM 3982 C CA . CYS A 1 491 ? -22.835 -23.033 -6.919 1.00 42.38 491 CYS A CA 1
ATOM 3983 C C . CYS A 1 491 ? -22.772 -23.447 -5.434 1.00 42.38 491 CYS A C 1
ATOM 3985 O O . CYS A 1 491 ? -22.279 -24.529 -5.101 1.00 42.38 491 CYS A O 1
ATOM 3987 N N . VAL A 1 492 ? -23.331 -22.624 -4.539 1.00 43.91 492 VAL A N 1
ATOM 3988 C CA . VAL A 1 492 ? -23.444 -22.922 -3.100 1.00 43.91 492 VAL A CA 1
ATOM 3989 C C . VAL A 1 492 ? -24.436 -24.065 -2.845 1.00 43.91 492 VAL A C 1
ATOM 3991 O O . VAL A 1 492 ? -24.119 -24.990 -2.093 1.00 43.91 492 VAL A O 1
ATOM 3994 N N . LYS A 1 493 ? -25.589 -24.075 -3.531 1.00 50.47 493 LYS A N 1
ATOM 3995 C CA . LYS A 1 493 ? -26.580 -25.166 -3.456 1.00 50.47 493 LYS A CA 1
ATOM 3996 C C . LYS A 1 493 ? -26.025 -26.498 -3.967 1.00 50.47 493 LYS A C 1
ATOM 3998 O O . LYS A 1 493 ? -26.265 -27.534 -3.349 1.00 50.47 493 LYS A O 1
ATOM 4003 N N . GLN A 1 494 ? -25.235 -26.477 -5.044 1.00 53.88 494 GLN A N 1
ATOM 4004 C CA . GLN A 1 494 ? -24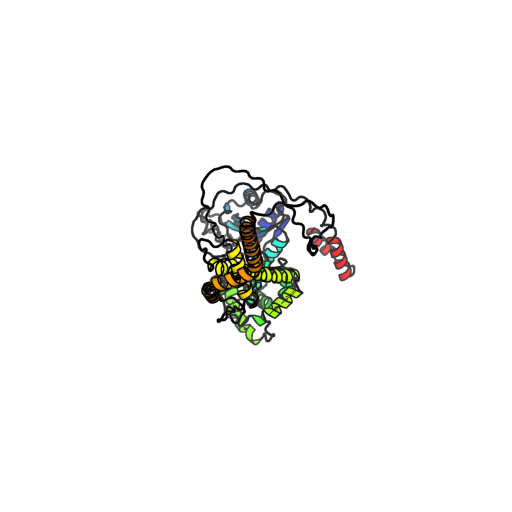.600 -27.684 -5.589 1.00 53.88 494 GLN A CA 1
ATOM 4005 C C . GLN A 1 494 ? -23.502 -28.259 -4.683 1.00 53.88 494 GLN A C 1
ATOM 4007 O O . GLN A 1 494 ? -23.343 -29.476 -4.636 1.00 53.88 494 GLN A O 1
ATOM 4012 N N . LYS A 1 495 ? -22.759 -27.423 -3.942 1.00 47.25 495 LYS A N 1
ATOM 4013 C CA . LYS A 1 495 ? -21.653 -27.889 -3.085 1.00 47.25 495 LYS A CA 1
ATOM 4014 C C . LYS A 1 495 ? -22.068 -28.366 -1.691 1.00 47.25 495 LYS A C 1
ATOM 4016 O O . LYS A 1 495 ? -21.322 -29.143 -1.103 1.00 47.25 495 LYS A O 1
ATOM 4021 N N . LYS A 1 496 ? -23.215 -27.929 -1.155 1.00 44.94 496 LYS A N 1
ATOM 4022 C CA . LYS A 1 496 ? -23.654 -28.271 0.217 1.00 44.94 496 LYS A CA 1
ATOM 4023 C C . LYS A 1 496 ? -24.828 -29.250 0.316 1.00 44.94 496 LYS A C 1
ATOM 4025 O O . LYS A 1 496 ? -25.299 -29.488 1.419 1.00 44.94 496 LYS A O 1
ATOM 4030 N N . GLY A 1 497 ? -25.277 -29.842 -0.794 1.00 42.25 497 GLY A N 1
ATOM 4031 C CA . GLY A 1 497 ? -26.287 -30.905 -0.777 1.00 42.25 497 GLY A CA 1
ATOM 4032 C C . GLY A 1 497 ? -27.574 -30.510 -0.044 1.00 42.25 497 GLY A C 1
ATOM 4033 O O . GLY A 1 497 ? -27.816 -30.999 1.044 1.00 42.25 497 GLY A O 1
ATOM 4034 N N . ASN A 1 498 ? -28.389 -29.635 -0.642 1.00 47.69 498 ASN A N 1
ATOM 4035 C CA . ASN A 1 498 ? -29.796 -29.322 -0.310 1.00 47.69 498 ASN A CA 1
ATOM 4036 C C . ASN A 1 498 ? -30.246 -29.096 1.152 1.00 47.69 498 ASN A C 1
ATOM 4038 O O . ASN A 1 498 ? -31.431 -28.862 1.370 1.00 47.69 498 ASN A O 1
ATOM 4042 N N . THR A 1 499 ? -29.359 -29.047 2.137 1.00 46.94 499 THR A N 1
ATOM 4043 C CA . THR A 1 499 ? -29.680 -28.606 3.501 1.00 46.94 499 THR A CA 1
ATOM 4044 C C . THR A 1 499 ? -28.779 -27.439 3.860 1.00 46.94 499 THR A C 1
ATOM 4046 O O . THR A 1 499 ? -27.692 -27.613 4.405 1.00 46.94 499 THR A O 1
ATOM 4049 N N . ILE A 1 500 ? -29.221 -26.238 3.489 1.00 49.44 500 ILE A N 1
ATOM 4050 C CA . ILE A 1 500 ? -28.687 -24.991 4.035 1.00 49.44 500 ILE A CA 1
ATOM 4051 C C . ILE A 1 500 ? -29.581 -24.625 5.218 1.00 49.44 500 ILE A C 1
ATOM 4053 O O . ILE A 1 500 ? -30.804 -24.602 5.083 1.00 49.44 500 ILE A O 1
ATOM 4057 N N . ASP A 1 501 ? -28.946 -24.398 6.361 1.00 44.03 501 ASP A N 1
ATOM 4058 C CA . ASP A 1 501 ? -29.567 -23.942 7.600 1.00 44.03 501 ASP A CA 1
ATOM 4059 C C . ASP A 1 501 ? -30.320 -22.608 7.366 1.00 44.03 501 ASP A C 1
ATOM 4061 O O . ASP A 1 501 ? -29.714 -21.673 6.824 1.00 44.03 501 ASP A O 1
ATOM 4065 N N . PRO A 1 502 ? -31.621 -22.508 7.710 1.00 42.03 502 PRO A N 1
ATOM 4066 C CA . PRO A 1 502 ? -32.410 -21.284 7.563 1.00 42.03 502 PRO A CA 1
ATOM 4067 C C . PRO A 1 502 ? -31.780 -20.049 8.225 1.00 42.03 502 PRO A C 1
ATOM 4069 O O . PRO A 1 502 ? -31.891 -18.955 7.670 1.00 42.03 502 PRO A O 1
ATOM 4072 N N . ASP A 1 503 ? -31.046 -20.222 9.327 1.00 38.78 503 ASP A N 1
ATOM 4073 C CA . ASP A 1 503 ? -30.442 -19.109 10.075 1.00 38.78 503 ASP A CA 1
ATOM 4074 C C . ASP A 1 503 ? -29.217 -18.523 9.339 1.00 38.78 503 ASP A C 1
ATOM 4076 O O . ASP A 1 503 ? -28.922 -17.329 9.409 1.00 38.78 503 ASP A O 1
ATOM 4080 N N . LEU A 1 504 ? -28.541 -19.339 8.521 1.00 37.12 504 LEU A N 1
ATOM 4081 C CA . LEU A 1 504 ? -27.460 -18.903 7.625 1.00 37.12 504 LEU A CA 1
ATOM 4082 C C . LEU A 1 504 ? -27.990 -18.120 6.413 1.00 37.12 504 LEU A C 1
ATOM 4084 O O . LEU A 1 504 ? -27.286 -17.278 5.856 1.00 37.12 504 LEU A O 1
ATOM 4088 N N . LEU A 1 505 ? -29.232 -18.391 6.003 1.00 35.69 505 LEU A N 1
ATOM 4089 C CA . LEU A 1 505 ? -29.930 -17.677 4.930 1.00 35.69 505 LEU A CA 1
ATOM 4090 C C . LEU A 1 505 ? -30.381 -16.279 5.374 1.00 35.69 505 LEU A C 1
ATOM 4092 O O . LEU A 1 505 ? -30.354 -15.347 4.569 1.00 35.69 505 LEU A O 1
ATOM 4096 N N . GLU A 1 506 ? -30.731 -16.111 6.648 1.00 35.38 506 GLU A N 1
ATOM 4097 C CA . GLU A 1 506 ? -31.094 -14.807 7.211 1.00 35.38 506 GLU A CA 1
ATOM 4098 C C . GLU A 1 506 ? -29.865 -13.891 7.367 1.00 35.38 506 GLU A C 1
ATOM 4100 O O . GLU A 1 506 ? -29.925 -12.712 7.013 1.00 35.38 506 GLU A O 1
ATOM 4105 N N . GLY A 1 507 ? -28.706 -14.450 7.740 1.00 32.91 507 GLY A N 1
ATOM 4106 C CA . GLY A 1 507 ? -27.431 -13.719 7.768 1.00 32.91 507 GLY A CA 1
ATOM 4107 C C . GLY A 1 507 ? -26.914 -13.286 6.386 1.00 32.91 507 GLY A C 1
ATOM 4108 O O . GLY A 1 507 ? -26.288 -12.233 6.263 1.00 32.91 507 GLY A O 1
ATOM 4109 N N . LEU A 1 508 ? -27.209 -14.051 5.328 1.00 31.38 508 LEU A N 1
ATOM 4110 C CA . LEU A 1 508 ? -26.817 -13.726 3.947 1.00 31.38 508 LEU A CA 1
ATOM 4111 C C . LEU A 1 508 ? -27.750 -12.704 3.275 1.00 31.38 508 LEU A C 1
ATOM 4113 O O . LEU A 1 508 ? -27.288 -11.916 2.453 1.00 31.38 508 LEU A O 1
ATOM 4117 N N . ASN A 1 509 ? -29.031 -12.656 3.653 1.00 32.16 509 ASN A N 1
ATOM 4118 C CA . ASN A 1 509 ? -29.971 -11.636 3.166 1.00 32.16 509 ASN A CA 1
ATOM 4119 C C . ASN A 1 509 ? -29.722 -10.238 3.756 1.00 32.16 509 ASN A C 1
ATOM 4121 O O . ASN A 1 509 ? -30.252 -9.263 3.236 1.00 32.16 509 ASN A O 1
ATOM 4125 N N . MET A 1 510 ? -28.891 -10.111 4.795 1.00 32.72 510 MET A N 1
ATOM 4126 C CA . MET A 1 510 ? -28.412 -8.809 5.279 1.00 32.72 510 MET A CA 1
ATOM 4127 C C . MET A 1 510 ? -27.318 -8.180 4.390 1.00 32.72 510 MET A C 1
ATOM 4129 O O . MET A 1 510 ? -26.918 -7.046 4.647 1.00 32.72 510 MET A O 1
ATOM 4133 N N . TRP A 1 511 ? -26.828 -8.898 3.369 1.00 30.95 511 TRP A N 1
ATOM 4134 C CA . TRP A 1 511 ? -25.721 -8.485 2.489 1.00 30.95 511 TRP A CA 1
ATOM 4135 C C . TRP A 1 511 ? -26.115 -8.307 1.007 1.00 30.95 511 TRP A C 1
ATOM 4137 O O . TRP A 1 511 ? -25.236 -8.177 0.151 1.00 30.95 511 TRP A O 1
ATOM 4147 N N . ALA A 1 512 ? -27.415 -8.272 0.703 1.00 28.89 512 ALA A N 1
ATOM 4148 C CA . ALA A 1 512 ? -27.968 -7.763 -0.557 1.00 28.89 512 ALA A CA 1
ATOM 4149 C C . ALA A 1 512 ? -28.704 -6.447 -0.283 1.00 28.89 512 ALA A C 1
ATOM 4151 O O . ALA A 1 512 ? -28.648 -5.556 -1.162 1.00 28.89 512 ALA A O 1
#

Secondary structure (DSSP, 8-state):
----TTTTSSTT----PPBPHHHHHHHHHHHHHHHTTTEEEEE-PPPPTT---BSEEEEEEEEETT---TT--HHHHHHHT-SEEE-SS-SS-SEEEEEEPPTTSS--TT----S---EEEEEEEEESSHHHHHHHHHHHTTTTHHHHHHHHHGGGTEEEETTEEEEE-TTSGGGT-EEEEES-HHHHHHHHT--TT-GGGTS--SSHHHHHHHHTTSTTSTTTTTPPPPHHHHHHHHH-HHHHHIIIIIHHHHGGG--PPPPPHHHHHHHHHHH-HHHHHHHHHHHHHHHHHHHHHIIIIIIGGGS---TT--HHHHHHHHHHHHHHHHH---TTS---SS-SB-TTS-B-HHHHHHHHHHHHHHHHHHHHHHHHHHHHHHHHHHHHHHHHHHHHHHT--S-PPPP-------PPPPPPP----------------------------------------PPPPPP----------TTSSHHHHHHHHHHHHHHHTT---HHHHHHHHTT-

pLDDT: mean 75.14, std 24.99, range [21.2, 98.38]

Radius of gyration: 37.04 Å; chains: 1; bounding box: 68×71×142 Å